Protein AF-A0AAD5U0B8-F1 (afdb_monomer)

Foldseek 3Di:
DVVLVFDKDFFFFWEKEAEAQRPDIATLPDPCRRVLPVCLVVPPLSVLLVVLLLVCLVVLVVVQVVVVCCVPVVVVPDPPCVQVQDAPQNVCVVVVRDPCNLPVPPQLVVCLQQVDFSVQRRQARSNQVSVVCVLCVVSDSPPHDGDIATAVHPVRSVVSVVVVDDQEAEAEQWDFQAWDWDADVNATWIWTDTPVDTDIDRAEEALDQLVSVCRHCVVVPNQDPLSCQLSVLKDKDKKKKWKFDFCSLAHPRPSNGGQKYWYFHDDDPDDPDSGNTKIKGFCCRRHVSPDCVVPNTIIMIIPGPDDGDPVGTPDMDMDITIRHHPSLVVSLLCQLVCACPSRYHYAYLSNGPNDPLRRVLSVVLNCVLLVDDDPDDRPNASRHDDPDDRHHNDPSSPDPPPPPPPDDDDDPPDDRHYHYDNPPPPPDPPDDDDDDDPDPDDDDDDDDDDDDDDDDDDDDDDDDDDDD

Nearest PDB structures (foldseek):
  6f7v-assembly1_A  TM=8.727E-01  e=1.113E-18  Streptomyces rochei subsp. volubilis
  6f7l-assembly1_A  TM=8.689E-01  e=1.323E-18  Streptomyces rochei
  6f7l-assembly1_B  TM=8.698E-01  e=3.945E-18  Streptomyces rochei
  6fjh-assembly1_B  TM=8.448E-01  e=2.095E-18  Streptomyces rochei subsp. volubilis
  6fjh-assembly1_A  TM=8.479E-01  e=3.134E-18  Streptomyces rochei subsp. volubilis

InterPro domains:
  IPR002937 Amine oxidase [PF01593] (104-249)
  IPR036188 FAD/NAD(P)-binding domain superfamily [G3DSA:3.50.50.60] (144-352)
  IPR036188 FAD/NAD(P)-binding domain superfamily [SSF51905] (82-367)
  IPR050464 Zeta Carotene Desaturase and Related Oxidoreductases [PTHR42923] (15-374)

pLDDT: mean 79.18, std 23.35, range [21.02, 98.5]

Sequence (468 aa):
MTNLNVELIESNMSFSVSKNFGEFEWAGTNLRTVFSQTSNLFNLKFFMMLKDIMKFHSQAIEVSNYNDKLKFENNGNDSDERFVKMSVKEFLHANNYSEAFYEDYLLPMTASIWSTPAGALKDFPLLTLVKFMRNHQLLQIGNRPKWKTVNNGSQSYIDAILKTIRNVKINLSTSVYSIKRRKVIGEPVVLLKTKKEVLEFDHVIFAVHTDQALKILKEENDCSELEFEILNSIQYIKNKCTLHRDPRLMPKRKNCWASWNYLTERVSSGKKSDTSLCLTYWMNKLQKFIDKETYGDVFVTLNPLTQPKSELILGEWEYSHPLYNEKTVEAQEKLNSIQNNNFASFTGAWTNYGFHEDGLTSGLLAAVSLGAECPFEIALNGGYPTNRKVYPVPDWSRISFDTKIKEQGNAVSSFRINIHFNFKSYHGSTKNIQNREFHLQKSIVELEKPKAHLISMKKSRKPLQRDK

Radius of gyration: 26.86 Å; Cα contacts (8 Å, |Δi|>4): 702; chains: 1; bounding box: 62×91×66 Å

Solvent-accessible surface area (backbone atoms only — not comparable to full-atom values): 27669 Å² total; per-residue (Å²): 87,76,93,58,74,44,60,73,40,77,28,44,83,38,42,19,40,20,35,49,84,45,80,45,48,34,12,80,75,46,74,72,22,46,44,49,36,68,72,51,81,76,32,66,60,55,53,50,21,54,52,44,51,56,50,46,31,54,50,36,51,50,54,45,52,52,53,47,44,44,63,69,74,48,78,56,75,63,83,82,52,75,53,70,80,29,26,38,45,58,54,38,59,79,66,71,59,55,68,47,25,43,70,70,43,51,43,50,53,52,26,63,74,55,71,38,51,55,74,55,53,44,69,19,40,32,52,63,51,34,44,50,33,56,57,69,57,68,53,60,92,65,90,65,78,86,44,67,39,51,54,86,39,73,61,50,55,52,57,40,51,62,72,69,64,74,66,62,50,77,38,71,70,42,52,71,57,32,39,45,66,48,70,59,96,84,40,59,39,27,41,42,32,40,94,86,51,77,46,80,38,61,58,45,74,44,77,54,58,45,62,57,50,50,51,20,22,50,70,60,72,56,58,50,73,68,54,46,59,38,34,67,40,46,45,71,46,83,41,43,37,36,35,28,52,52,68,85,70,47,51,74,51,71,73,30,62,31,22,35,32,34,42,43,69,76,73,67,90,85,57,90,62,72,52,67,54,16,37,21,31,30,40,42,57,32,39,61,83,46,48,46,89,84,66,45,69,40,36,39,28,32,38,59,93,60,84,68,55,74,92,36,52,76,46,65,51,79,46,74,37,68,51,76,38,59,58,29,54,54,25,46,72,51,46,72,81,51,52,64,46,84,45,27,32,78,25,29,23,74,65,54,94,56,42,72,66,34,24,50,52,35,44,50,46,53,44,38,24,51,65,48,84,67,101,58,87,79,71,78,39,80,81,46,97,57,94,70,66,85,54,78,58,46,75,91,49,60,72,64,91,80,74,72,83,82,67,72,91,89,66,85,83,69,79,69,52,73,48,68,38,66,62,77,79,74,80,57,86,77,78,85,74,81,89,73,84,80,79,81,75,84,77,84,75,86,77,78,80,84,81,87,77,92,81,88,85,80,91,81,83,86,85,90,84,88,89,135

Secondary structure (DSSP, 8-state):
-GGGT--EEEE---EEEEEGGGTEEEETTSHHHHTSSGGGGG-HHHHHHHHHHHHHHHHHHHHHHHHHHHHHTSTT-----TTTT-BHHHHHHHTT--HHHIIIIIHHHHHHHHT--GGGGTTSBHHHHHHHHHHTT-S-SSS---EEEETT-THHHHHHHHHH--SEEEETT--EEEEEEEEETTEEEEEEEESS-EEEES-EEE-S-HHHHHHHHHTTT---HHHHHHHHT-EEEEEEEEEE--GGGS-SSGGG--SEEEEE-PPPTTS------EEEEEHHHH-TTS-HHHH-S-EEEES-SSPPPGGGEEEEEEEEEEEPSHHHHHHHHHGGGGTTGGGEEE-SGGGTTSSHHHHHHHHHHHHHTTTPPPSS---TTTTS-----PPPPPGGG---TTSSSSS-SS------EEEE-----------S---------------PPPPP----------------

Mean predicted aligned error: 11.22 Å

Organism: NCBI:txid447962

Structure (mmCIF, N/CA/C/O backbone):
data_AF-A0AAD5U0B8-F1
#
_entry.id   AF-A0AAD5U0B8-F1
#
loop_
_atom_site.group_PDB
_atom_site.id
_atom_site.type_symbol
_atom_site.label_atom_id
_atom_site.label_alt_id
_atom_site.label_comp_id
_atom_site.label_asym_id
_atom_site.label_entity_id
_atom_site.label_seq_id
_atom_site.pdbx_PDB_ins_code
_atom_site.Cartn_x
_atom_site.Cartn_y
_atom_site.Cartn_z
_atom_site.occupancy
_atom_site.B_iso_or_equiv
_atom_site.auth_seq_id
_atom_site.auth_comp_id
_atom_site.auth_asym_id
_atom_site.auth_atom_id
_atom_site.pdbx_PDB_model_num
ATOM 1 N N . MET A 1 1 ? -3.956 -18.430 3.593 1.00 85.38 1 MET A N 1
ATOM 2 C CA . MET A 1 1 ? -4.439 -19.055 2.337 1.00 85.38 1 MET A CA 1
ATOM 3 C C . MET A 1 1 ? -4.602 -20.561 2.463 1.00 85.38 1 MET A C 1
ATOM 5 O O . MET A 1 1 ? -5.724 -21.016 2.306 1.00 85.38 1 MET A O 1
ATOM 9 N N . THR A 1 2 ? -3.566 -21.320 2.839 1.00 86.12 2 THR A N 1
ATOM 10 C CA . THR A 1 2 ? -3.659 -22.783 3.050 1.00 86.12 2 THR A CA 1
ATOM 11 C C . THR A 1 2 ? -4.794 -23.184 3.999 1.00 86.12 2 THR A C 1
ATOM 13 O O . THR A 1 2 ? -5.622 -24.007 3.634 1.00 86.12 2 THR A O 1
ATOM 16 N N . ASN A 1 3 ? -4.917 -22.519 5.156 1.00 86.50 3 ASN A N 1
ATOM 17 C CA . ASN A 1 3 ? -6.001 -22.769 6.122 1.00 86.50 3 ASN A CA 1
ATOM 18 C C . ASN A 1 3 ? -7.415 -22.495 5.577 1.00 86.50 3 ASN A C 1
ATOM 20 O O . ASN A 1 3 ? -8.387 -23.013 6.111 1.00 86.50 3 ASN A O 1
ATOM 24 N N . LEU A 1 4 ? -7.538 -21.674 4.531 1.00 89.81 4 LEU A N 1
ATOM 25 C CA . LEU A 1 4 ? -8.812 -21.343 3.885 1.00 89.81 4 LEU A CA 1
ATOM 26 C C . LEU A 1 4 ? -9.045 -22.161 2.607 1.00 89.81 4 LEU A C 1
ATOM 28 O O . LEU A 1 4 ? -10.053 -21.957 1.938 1.00 89.81 4 LEU A O 1
ATOM 32 N N . ASN A 1 5 ? -8.109 -23.048 2.251 1.00 91.94 5 ASN A N 1
ATOM 33 C CA . ASN A 1 5 ? -8.093 -23.778 0.987 1.00 91.94 5 ASN A CA 1
ATOM 34 C C . ASN A 1 5 ? -8.238 -22.860 -0.246 1.00 91.94 5 ASN A C 1
ATOM 36 O O . ASN A 1 5 ? -8.977 -23.153 -1.183 1.00 91.94 5 ASN A O 1
ATOM 40 N N . VAL A 1 6 ? -7.554 -21.711 -0.218 1.00 94.56 6 VAL A N 1
ATOM 41 C CA . VAL A 1 6 ? -7.547 -20.734 -1.316 1.00 94.56 6 VAL A CA 1
ATOM 42 C C . VAL A 1 6 ? -6.266 -20.894 -2.124 1.00 94.56 6 VAL A C 1
ATOM 44 O O . VAL A 1 6 ? -5.163 -20.779 -1.581 1.00 94.56 6 VAL A O 1
ATOM 47 N N . GLU A 1 7 ? -6.418 -21.137 -3.423 1.00 94.75 7 GLU A N 1
ATOM 48 C CA . GLU A 1 7 ? -5.307 -21.368 -4.341 1.00 94.75 7 GLU A CA 1
ATOM 49 C C . GLU A 1 7 ? -4.502 -20.089 -4.616 1.00 94.75 7 GLU A C 1
ATOM 51 O O . GLU A 1 7 ? -5.045 -19.005 -4.855 1.00 94.75 7 GLU A O 1
ATOM 56 N N . LEU A 1 8 ? -3.177 -20.240 -4.621 1.00 94.88 8 LEU A N 1
ATOM 57 C CA . LEU A 1 8 ? -2.227 -19.215 -5.032 1.00 94.88 8 LEU A CA 1
ATOM 58 C C . LEU A 1 8 ? -1.534 -19.643 -6.323 1.00 94.88 8 LEU A C 1
ATOM 60 O O . LEU A 1 8 ? -1.030 -20.761 -6.406 1.00 94.88 8 LEU A O 1
ATOM 64 N N . ILE A 1 9 ? -1.423 -18.723 -7.276 1.00 94.38 9 ILE A N 1
ATOM 65 C CA . ILE A 1 9 ? -0.717 -18.934 -8.543 1.00 94.38 9 ILE A CA 1
ATOM 66 C C . ILE A 1 9 ? 0.459 -17.969 -8.681 1.00 94.38 9 ILE A C 1
ATOM 68 O O . ILE A 1 9 ? 0.486 -16.897 -8.075 1.00 94.38 9 ILE A O 1
ATOM 72 N N . GLU A 1 10 ? 1.438 -18.341 -9.500 1.00 94.44 10 GLU A N 1
ATOM 73 C CA . GLU A 1 10 ? 2.616 -17.515 -9.777 1.00 94.44 10 GLU A CA 1
ATOM 74 C C . GLU A 1 10 ? 2.240 -16.210 -10.497 1.00 94.44 10 GLU A C 1
ATOM 76 O O . GLU A 1 10 ? 1.495 -16.206 -11.482 1.00 94.44 10 GLU A O 1
ATOM 81 N N . SER A 1 11 ? 2.822 -15.105 -10.041 1.00 93.94 11 SER A N 1
ATOM 82 C CA . SER A 1 11 ? 2.611 -13.746 -10.533 1.00 93.94 11 SER A CA 1
ATOM 83 C C . SER A 1 11 ? 3.927 -13.133 -11.013 1.00 93.94 11 SER A C 1
ATOM 85 O O . SER A 1 11 ? 5.013 -13.471 -10.541 1.00 93.94 11 SER A O 1
ATOM 87 N N . ASN A 1 12 ? 3.847 -12.222 -11.982 1.00 92.00 12 ASN A N 1
ATOM 88 C CA . ASN A 1 12 ? 4.999 -11.476 -12.466 1.00 92.00 12 ASN A CA 1
ATOM 89 C C . ASN A 1 12 ? 4.975 -10.048 -11.909 1.00 92.00 12 ASN A C 1
ATOM 91 O O . ASN A 1 12 ? 4.009 -9.326 -12.132 1.00 92.00 12 ASN A O 1
ATOM 95 N N . MET A 1 13 ? 6.071 -9.616 -11.285 1.00 89.69 13 MET A N 1
ATOM 96 C CA . MET A 1 13 ? 6.251 -8.259 -10.745 1.00 89.69 13 MET A CA 1
ATOM 97 C C . MET A 1 13 ? 7.359 -7.497 -11.484 1.00 89.69 13 MET A C 1
ATOM 99 O O . MET A 1 13 ? 8.185 -6.819 -10.880 1.00 89.69 13 MET A O 1
ATOM 103 N N . SER A 1 14 ? 7.443 -7.661 -12.809 1.00 93.00 14 SER A N 1
ATOM 104 C CA . SER A 1 14 ? 8.372 -6.857 -13.610 1.00 93.00 14 SER A CA 1
ATOM 105 C C . SER A 1 14 ? 8.008 -5.377 -13.533 1.00 93.00 14 SER A C 1
ATOM 107 O O . SER A 1 14 ? 6.827 -5.026 -13.502 1.00 93.00 14 SER A O 1
ATOM 109 N N . PHE A 1 15 ? 9.036 -4.531 -13.570 1.00 94.25 15 PHE A N 1
ATOM 110 C CA . PHE A 1 15 ? 8.927 -3.080 -13.480 1.00 94.25 15 PHE A CA 1
ATOM 111 C C . PHE A 1 15 ? 9.604 -2.397 -14.674 1.00 94.25 15 PHE A C 1
ATOM 113 O O . PHE A 1 15 ? 10.665 -2.850 -15.131 1.00 94.25 15 PHE A O 1
ATOM 120 N N . SER A 1 16 ? 9.002 -1.312 -15.154 1.00 96.50 16 SER A N 1
ATOM 121 C CA . SER A 1 16 ? 9.551 -0.440 -16.189 1.00 96.50 16 SER A CA 1
ATOM 122 C C . SER A 1 16 ? 9.304 1.033 -15.889 1.00 96.50 16 SER A C 1
ATOM 124 O O . SER A 1 16 ? 8.369 1.409 -15.179 1.00 96.50 16 SER A O 1
ATOM 126 N N . VAL A 1 17 ? 10.152 1.864 -16.484 1.00 95.69 17 VAL A N 1
ATOM 127 C CA . VAL A 1 17 ? 10.042 3.320 -16.477 1.00 95.69 17 VAL A CA 1
ATOM 128 C C . VAL A 1 17 ? 9.937 3.788 -17.921 1.00 95.69 17 VAL A C 1
ATOM 130 O O . VAL A 1 17 ? 10.721 3.357 -18.767 1.00 95.69 17 VAL A O 1
ATOM 133 N N . SER A 1 18 ? 8.981 4.672 -18.200 1.00 95.25 18 SER A N 1
ATOM 134 C CA . SER A 1 18 ? 8.832 5.359 -19.481 1.00 95.25 18 SER A CA 1
ATOM 135 C C . SER A 1 18 ? 8.586 6.846 -19.256 1.00 95.25 18 SER A C 1
ATOM 137 O O . SER A 1 18 ? 7.484 7.272 -18.908 1.00 95.25 18 SER A O 1
ATOM 139 N N . LYS A 1 19 ? 9.619 7.653 -19.487 1.00 92.12 19 LYS A N 1
ATOM 140 C CA . LYS A 1 19 ? 9.574 9.100 -19.293 1.00 92.12 19 LYS A CA 1
ATOM 141 C C . LYS A 1 19 ? 9.230 9.824 -20.580 1.00 92.12 19 LYS A C 1
ATOM 143 O O . LYS A 1 19 ? 9.705 9.468 -21.661 1.00 92.12 19 LYS A O 1
ATOM 148 N N . ASN A 1 20 ? 8.446 10.883 -20.423 1.00 90.19 20 ASN A N 1
ATOM 149 C CA . ASN A 1 20 ? 8.129 11.874 -21.444 1.00 90.19 20 ASN A CA 1
ATOM 150 C C . ASN A 1 20 ? 7.647 11.228 -22.747 1.00 90.19 20 ASN A C 1
ATOM 152 O O . ASN A 1 20 ? 8.226 11.445 -23.806 1.00 90.19 20 ASN A O 1
ATOM 156 N N . PHE A 1 21 ? 6.625 10.374 -22.662 1.00 87.38 21 PHE A N 1
ATOM 157 C CA . PHE A 1 21 ? 6.072 9.669 -23.829 1.00 87.38 21 PHE A CA 1
ATOM 158 C C . PHE A 1 21 ? 7.107 8.824 -24.612 1.00 87.38 21 PHE A C 1
ATOM 160 O O . PHE A 1 21 ? 7.025 8.671 -25.835 1.00 87.38 21 PHE A O 1
ATOM 167 N N . GLY A 1 22 ? 8.079 8.245 -23.898 1.00 91.19 22 GLY A N 1
ATOM 168 C CA . GLY A 1 22 ? 9.036 7.272 -24.430 1.00 91.19 22 GLY A CA 1
ATOM 169 C C . GLY A 1 22 ? 10.382 7.853 -24.882 1.00 91.19 22 GLY A C 1
ATOM 170 O O . GLY A 1 22 ? 11.153 7.146 -25.542 1.00 91.19 22 GLY A O 1
ATOM 171 N N . GLU A 1 23 ? 10.686 9.111 -24.539 1.00 93.50 23 GLU A N 1
ATOM 172 C CA . GLU A 1 23 ? 12.022 9.706 -24.732 1.00 93.50 23 GLU A CA 1
ATOM 173 C C . GLU A 1 23 ? 13.110 8.894 -24.019 1.00 93.50 23 GLU A C 1
ATOM 175 O O . GLU A 1 23 ? 14.199 8.688 -24.562 1.00 93.50 23 GLU A O 1
ATOM 180 N N . PHE A 1 24 ? 12.788 8.398 -22.824 1.00 94.44 24 PHE A N 1
ATOM 181 C CA . PHE A 1 24 ? 13.641 7.519 -22.038 1.00 94.44 24 PHE A CA 1
ATOM 182 C C . PHE A 1 24 ? 12.828 6.345 -21.495 1.00 94.44 24 PHE A C 1
ATOM 184 O O . PHE A 1 24 ? 11.830 6.546 -20.804 1.00 94.44 24 PHE A O 1
ATOM 191 N N . GLU A 1 25 ? 13.260 5.123 -21.796 1.00 96.00 25 GLU A N 1
ATOM 192 C CA . GLU A 1 25 ? 12.631 3.896 -21.323 1.00 96.00 25 GLU A CA 1
ATOM 193 C C . GLU A 1 25 ? 13.665 2.851 -20.903 1.00 96.00 25 GLU A C 1
ATOM 195 O O . GLU A 1 25 ? 14.684 2.662 -21.573 1.00 96.00 25 GLU A O 1
ATOM 200 N N . TRP A 1 26 ? 13.373 2.129 -19.822 1.00 96.25 26 TRP A N 1
ATOM 201 C CA . TRP A 1 26 ? 14.109 0.928 -19.428 1.00 96.25 26 TRP A CA 1
ATOM 202 C C . TRP A 1 26 ? 13.234 0.010 -18.567 1.00 96.25 26 TRP A C 1
ATOM 204 O O . TRP A 1 26 ? 12.274 0.454 -17.934 1.00 96.25 26 TRP A O 1
ATOM 214 N N . ALA A 1 27 ? 13.564 -1.283 -18.532 1.00 93.88 27 ALA A N 1
ATOM 215 C CA . ALA A 1 27 ? 12.871 -2.255 -17.691 1.00 93.88 27 ALA A CA 1
ATOM 216 C C . ALA A 1 27 ? 13.838 -3.239 -17.017 1.00 93.88 27 ALA A C 1
ATOM 218 O O . ALA A 1 27 ? 14.727 -3.812 -17.647 1.00 93.88 27 ALA A O 1
ATOM 219 N N . GLY A 1 28 ? 13.624 -3.503 -15.729 1.00 87.75 28 GLY A N 1
ATOM 220 C CA . GLY A 1 28 ? 14.563 -4.238 -14.868 1.00 87.75 28 GLY A CA 1
ATOM 221 C C . GLY A 1 28 ? 14.422 -5.764 -14.862 1.00 87.75 28 GLY A C 1
ATOM 222 O O . GLY A 1 28 ? 14.779 -6.395 -13.864 1.00 87.75 28 GLY A O 1
ATOM 223 N N . THR A 1 29 ? 13.849 -6.367 -15.912 1.00 82.31 29 THR A N 1
ATOM 224 C CA . THR A 1 29 ? 13.577 -7.821 -15.950 1.00 82.31 29 THR A CA 1
ATOM 225 C C . THR A 1 29 ? 14.822 -8.638 -16.300 1.00 82.31 29 THR A C 1
ATOM 227 O O . THR A 1 29 ? 15.076 -9.666 -15.682 1.00 82.31 29 THR A O 1
ATOM 230 N N . ASN A 1 30 ? 15.589 -8.209 -17.300 1.00 83.81 30 ASN A N 1
ATOM 231 C CA . ASN A 1 30 ? 16.845 -8.821 -17.736 1.00 83.81 30 ASN A CA 1
ATOM 232 C C . ASN A 1 30 ? 17.674 -7.801 -18.539 1.00 83.81 30 ASN A C 1
ATOM 234 O O . ASN A 1 30 ? 17.189 -6.715 -18.851 1.00 83.81 30 ASN A O 1
ATOM 238 N N . LEU A 1 31 ? 18.908 -8.147 -18.919 1.00 82.62 31 LEU A N 1
ATOM 239 C CA . LEU A 1 31 ? 19.790 -7.238 -19.668 1.00 82.62 31 LEU A CA 1
ATOM 240 C C . LEU A 1 31 ? 19.167 -6.739 -20.983 1.00 82.62 31 LEU A C 1
ATOM 242 O O . LEU A 1 31 ? 19.294 -5.564 -21.316 1.00 82.62 31 LEU A O 1
ATOM 246 N N . ARG A 1 32 ? 18.423 -7.594 -21.699 1.00 82.94 32 ARG A N 1
ATOM 247 C CA . ARG A 1 32 ? 17.737 -7.207 -22.942 1.00 82.94 32 ARG A CA 1
ATOM 248 C C . ARG A 1 32 ? 16.650 -6.157 -22.697 1.00 82.94 32 ARG A C 1
ATOM 250 O O . ARG A 1 32 ? 16.451 -5.295 -23.544 1.00 82.94 32 ARG A O 1
ATOM 257 N N . THR A 1 33 ? 15.946 -6.216 -21.565 1.00 86.56 33 THR A N 1
ATOM 258 C CA . THR A 1 33 ? 14.921 -5.220 -21.211 1.00 86.56 33 THR A CA 1
ATOM 259 C C . THR A 1 33 ? 15.510 -3.965 -20.569 1.00 86.56 33 THR A C 1
ATOM 261 O O . THR A 1 33 ? 14.913 -2.899 -20.686 1.00 86.56 33 THR A O 1
ATOM 264 N N . VAL A 1 34 ? 16.681 -4.059 -19.928 1.00 89.31 34 VAL A N 1
ATOM 265 C CA . VAL A 1 34 ? 17.416 -2.888 -19.415 1.00 89.31 34 VAL A CA 1
ATOM 266 C C . VAL A 1 34 ? 17.817 -1.986 -20.583 1.00 89.31 34 VAL A C 1
ATOM 268 O O . VAL A 1 34 ? 17.604 -0.781 -20.530 1.00 89.31 34 VAL A O 1
ATOM 271 N N . PHE A 1 35 ? 18.287 -2.578 -21.682 1.00 92.31 35 PHE A N 1
ATOM 272 C CA . PHE A 1 35 ? 18.581 -1.875 -22.934 1.00 92.31 35 PHE A CA 1
ATOM 273 C C . PHE A 1 35 ? 17.425 -1.966 -23.945 1.00 92.31 35 PHE A C 1
ATOM 275 O O . PHE A 1 35 ? 17.654 -2.054 -25.153 1.00 92.31 35 PHE A O 1
ATOM 282 N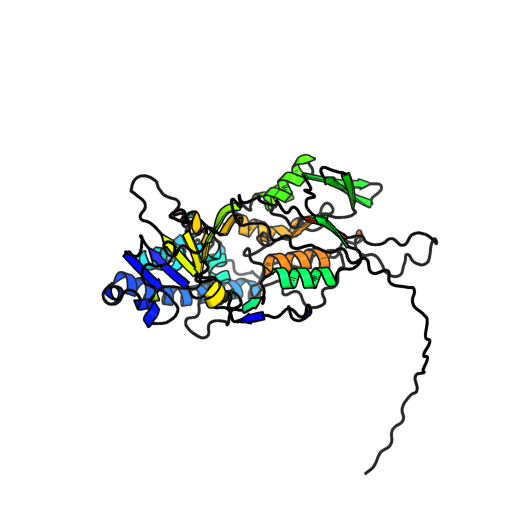 N . SER A 1 36 ? 16.171 -1.933 -23.467 1.00 88.94 36 SER A N 1
ATOM 283 C CA . SER A 1 36 ? 14.978 -1.916 -24.333 1.00 88.94 36 SER A CA 1
ATOM 284 C C . SER A 1 36 ? 15.007 -0.749 -25.328 1.00 88.94 36 SER A C 1
ATOM 286 O O . SER A 1 36 ? 14.548 -0.889 -26.466 1.00 88.94 36 SER A O 1
ATOM 288 N N . GLN A 1 37 ? 15.604 0.368 -24.911 1.00 93.81 37 GLN A N 1
ATOM 289 C CA . GLN A 1 37 ? 16.012 1.491 -25.738 1.00 93.81 37 GLN A CA 1
ATOM 290 C C . GLN A 1 37 ? 17.516 1.396 -26.046 1.00 93.81 37 GLN A C 1
ATOM 292 O O . GLN A 1 37 ? 18.361 1.655 -25.192 1.00 93.81 37 GLN A O 1
ATOM 297 N N . THR A 1 38 ? 17.860 1.066 -27.292 1.00 90.94 38 THR A N 1
ATOM 298 C CA . THR A 1 38 ? 19.250 0.821 -27.725 1.00 90.94 38 THR A CA 1
ATOM 299 C C . THR A 1 38 ? 20.170 2.030 -27.564 1.00 90.94 38 THR A C 1
ATOM 301 O O . THR A 1 38 ? 21.351 1.854 -27.285 1.00 90.94 38 THR A O 1
ATOM 304 N N . SER A 1 39 ? 19.649 3.259 -27.657 1.00 93.19 39 SER A N 1
ATOM 305 C CA . SER A 1 39 ? 20.437 4.478 -27.419 1.00 93.19 39 SER A CA 1
ATOM 306 C C . SER A 1 39 ? 21.010 4.554 -25.998 1.00 93.19 39 SER A C 1
ATOM 308 O O . SER A 1 39 ? 21.999 5.249 -25.780 1.00 93.19 39 SER A O 1
ATOM 310 N N . ASN A 1 40 ? 20.442 3.818 -25.033 1.00 93.69 40 ASN A N 1
ATOM 311 C CA . ASN A 1 40 ? 20.968 3.761 -23.669 1.00 93.69 40 ASN A CA 1
ATOM 312 C C . ASN A 1 40 ? 22.328 3.045 -23.581 1.00 93.69 40 ASN A C 1
ATOM 314 O O . ASN A 1 40 ? 23.044 3.259 -22.609 1.00 93.69 40 ASN A O 1
ATOM 318 N N . LEU A 1 41 ? 22.732 2.277 -24.606 1.00 92.31 41 LEU A N 1
ATOM 319 C CA . LEU A 1 41 ? 24.079 1.689 -24.704 1.00 92.31 41 LEU A CA 1
ATOM 320 C C . LEU A 1 41 ? 25.193 2.741 -24.794 1.00 92.31 41 LEU A C 1
ATOM 322 O O . LEU A 1 41 ? 26.340 2.434 -24.488 1.00 92.31 41 LEU A O 1
ATOM 326 N N . PHE A 1 42 ? 24.862 3.973 -25.184 1.00 94.81 42 PHE A N 1
ATOM 327 C CA . PHE A 1 42 ? 25.812 5.082 -25.312 1.00 94.81 42 PHE A CA 1
ATOM 328 C C . PHE A 1 42 ? 25.506 6.231 -24.338 1.00 94.81 42 PHE A C 1
ATOM 330 O O . PHE A 1 42 ? 26.096 7.305 -24.427 1.00 94.81 42 PHE A O 1
ATOM 337 N N . ASN A 1 43 ? 24.574 6.030 -23.402 1.00 94.50 43 ASN A N 1
ATOM 338 C CA . ASN A 1 43 ? 24.139 7.063 -22.470 1.00 94.50 43 ASN A CA 1
ATOM 339 C C . ASN A 1 43 ? 24.909 6.958 -21.146 1.00 94.50 43 ASN A C 1
ATOM 341 O O . ASN A 1 43 ? 24.578 6.140 -20.289 1.00 94.50 43 ASN A O 1
ATOM 345 N N . LEU A 1 44 ? 25.902 7.829 -20.945 1.00 95.06 44 LEU A N 1
ATOM 346 C CA . LEU A 1 44 ? 26.714 7.842 -19.722 1.00 95.06 44 LEU A CA 1
ATOM 347 C C . LEU A 1 44 ? 25.868 7.996 -18.446 1.00 95.06 44 LEU A C 1
ATOM 349 O O . LEU A 1 44 ? 26.126 7.306 -17.460 1.00 95.06 44 LEU A O 1
ATOM 353 N N . LYS A 1 45 ? 24.820 8.835 -18.470 1.00 95.12 45 LYS A N 1
ATOM 354 C CA . LYS A 1 45 ? 23.919 9.020 -17.317 1.00 95.12 45 LYS A CA 1
ATOM 355 C C . LYS A 1 45 ? 23.198 7.721 -16.951 1.00 95.12 45 LYS A C 1
ATOM 357 O O . LYS A 1 45 ? 23.019 7.435 -15.772 1.00 95.12 45 LYS A O 1
ATOM 362 N N . PHE A 1 46 ? 22.844 6.907 -17.947 1.00 95.75 46 PHE A N 1
ATOM 363 C CA . PHE A 1 46 ? 22.208 5.609 -17.727 1.00 95.75 46 PHE A CA 1
ATOM 364 C C . PHE A 1 46 ? 23.156 4.6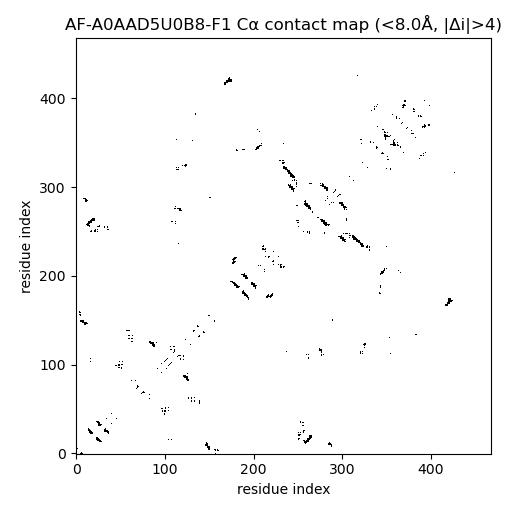12 -17.049 1.00 95.75 46 PHE A C 1
ATOM 366 O O . PHE A 1 46 ? 22.764 3.934 -16.105 1.00 95.75 46 PHE A O 1
ATOM 373 N N . PHE A 1 47 ? 24.427 4.559 -17.454 1.00 96.19 47 PHE A N 1
ATOM 374 C CA . PHE A 1 47 ? 25.412 3.718 -16.763 1.00 96.19 47 PHE A CA 1
ATOM 375 C C . PHE A 1 47 ? 25.710 4.204 -15.341 1.00 96.19 47 PHE A C 1
ATOM 377 O O . PHE A 1 47 ? 25.866 3.374 -14.445 1.00 96.19 47 PHE A O 1
ATOM 384 N N . MET A 1 48 ? 25.745 5.522 -15.111 1.00 96.31 48 MET A N 1
ATOM 385 C CA . MET A 1 48 ? 25.851 6.083 -13.757 1.00 96.31 48 MET A CA 1
ATOM 386 C C . MET A 1 48 ? 24.667 5.658 -12.888 1.00 96.31 48 MET A C 1
ATOM 388 O O . MET A 1 48 ? 24.884 5.169 -11.784 1.00 96.31 48 MET A O 1
ATOM 392 N N . MET A 1 49 ? 23.441 5.739 -13.417 1.00 96.62 49 MET A N 1
ATOM 393 C CA . MET A 1 49 ? 22.239 5.235 -12.749 1.00 96.62 49 MET A CA 1
ATOM 394 C C . MET A 1 49 ? 22.391 3.752 -12.378 1.00 96.62 49 MET A C 1
ATOM 396 O O . MET A 1 49 ? 22.185 3.394 -11.225 1.00 96.62 49 MET A O 1
ATOM 400 N N . LEU A 1 50 ? 22.798 2.886 -13.315 1.00 95.38 50 LEU A N 1
ATOM 401 C CA . LEU A 1 50 ? 22.982 1.451 -13.046 1.00 95.38 50 LEU A CA 1
ATOM 402 C C . LEU A 1 50 ? 24.051 1.181 -11.976 1.00 95.38 50 LEU A C 1
ATOM 404 O O . LEU A 1 50 ? 23.839 0.347 -11.096 1.00 95.38 50 LEU A O 1
ATOM 408 N N . LYS A 1 51 ? 25.182 1.893 -12.022 1.00 96.31 51 LYS A N 1
ATOM 409 C CA . LYS A 1 51 ? 26.235 1.804 -10.999 1.00 96.31 51 LYS A CA 1
ATOM 410 C C . LYS A 1 51 ? 25.702 2.215 -9.626 1.00 96.31 51 LYS A C 1
ATOM 412 O O . LYS A 1 51 ? 25.959 1.532 -8.634 1.00 96.31 51 LYS A O 1
ATOM 417 N N . ASP A 1 52 ? 24.952 3.305 -9.577 1.00 97.56 52 ASP A N 1
ATOM 418 C CA . ASP A 1 52 ? 24.372 3.829 -8.347 1.00 97.56 52 ASP A CA 1
ATOM 419 C C . ASP A 1 52 ? 23.282 2.913 -7.779 1.00 97.56 52 ASP A C 1
ATOM 421 O O . ASP A 1 52 ? 23.203 2.774 -6.564 1.00 97.56 52 ASP A O 1
ATOM 425 N N . ILE A 1 53 ? 22.510 2.203 -8.612 1.00 95.25 53 ILE A N 1
ATOM 426 C CA . ILE A 1 53 ? 21.578 1.158 -8.144 1.00 95.25 53 ILE A CA 1
ATOM 427 C C . ILE A 1 53 ? 22.328 0.097 -7.337 1.00 95.25 53 ILE A C 1
ATOM 429 O O . ILE A 1 53 ? 21.938 -0.219 -6.214 1.00 95.25 53 ILE A O 1
ATOM 433 N N . MET A 1 54 ? 23.428 -0.418 -7.888 1.00 94.69 54 MET A N 1
ATOM 434 C CA . MET A 1 54 ? 24.240 -1.450 -7.238 1.00 94.69 54 MET A CA 1
ATOM 435 C C . MET A 1 54 ? 24.854 -0.939 -5.930 1.00 94.69 54 MET A C 1
ATOM 437 O O . MET A 1 54 ? 24.831 -1.630 -4.911 1.00 94.69 54 MET A O 1
ATOM 441 N N . LYS A 1 55 ? 25.362 0.298 -5.949 1.00 96.62 55 LYS A N 1
ATOM 442 C CA . LYS A 1 55 ? 25.899 0.978 -4.766 1.00 96.62 55 LYS A CA 1
ATOM 443 C C . LYS A 1 55 ? 24.830 1.146 -3.681 1.00 96.62 55 LYS A C 1
ATOM 445 O O . LYS A 1 55 ? 25.085 0.804 -2.528 1.00 96.62 55 LYS A O 1
ATOM 450 N N . PHE A 1 56 ? 23.636 1.607 -4.052 1.00 96.38 56 PHE A N 1
ATOM 451 C CA . PHE A 1 56 ? 22.522 1.802 -3.127 1.00 96.38 56 PHE A CA 1
ATOM 452 C C . PHE A 1 56 ? 22.058 0.496 -2.509 1.00 96.38 56 PHE A C 1
ATOM 454 O O . PHE A 1 56 ? 21.850 0.443 -1.302 1.00 96.38 56 PHE A O 1
ATOM 461 N N . HIS A 1 57 ? 21.939 -0.570 -3.301 1.00 94.12 57 HIS A N 1
ATOM 462 C CA . HIS A 1 57 ? 21.577 -1.893 -2.791 1.00 94.12 57 HIS A CA 1
ATOM 463 C C . HIS A 1 57 ? 22.528 -2.360 -1.685 1.00 94.12 57 HIS A C 1
ATOM 465 O O . HIS A 1 57 ? 22.057 -2.772 -0.626 1.00 94.12 57 HIS A O 1
ATOM 471 N N . SER A 1 58 ? 23.844 -2.222 -1.887 1.00 93.94 58 SER A N 1
ATOM 472 C CA . SER A 1 58 ? 24.849 -2.564 -0.869 1.00 93.94 58 SER A CA 1
ATOM 473 C C . SER A 1 58 ? 24.716 -1.693 0.382 1.00 93.94 58 SER A C 1
ATOM 475 O O . SER A 1 58 ? 24.558 -2.209 1.488 1.00 93.94 58 SER A O 1
ATOM 477 N N . GLN A 1 59 ? 24.709 -0.368 0.214 1.00 95.19 59 GLN A N 1
ATOM 478 C CA . GLN A 1 59 ? 24.672 0.555 1.349 1.00 95.19 59 GLN A CA 1
ATOM 479 C C . GLN A 1 59 ? 23.354 0.471 2.136 1.00 95.19 59 GLN A C 1
ATOM 481 O O . GLN A 1 59 ? 23.357 0.588 3.357 1.00 95.19 59 GLN A O 1
ATOM 486 N N . ALA A 1 60 ? 22.222 0.226 1.473 1.00 93.06 60 ALA A N 1
ATOM 487 C CA . ALA A 1 60 ? 20.928 0.048 2.132 1.00 93.06 60 ALA A CA 1
ATOM 488 C C . ALA A 1 60 ? 20.918 -1.183 3.056 1.00 93.06 60 ALA A C 1
ATOM 490 O O . ALA A 1 60 ? 20.353 -1.130 4.152 1.00 93.06 60 ALA A O 1
ATOM 491 N N . ILE A 1 61 ? 21.574 -2.275 2.645 1.00 90.75 61 ILE A N 1
ATOM 492 C CA . ILE A 1 61 ? 21.752 -3.469 3.483 1.00 90.75 61 ILE A CA 1
ATOM 493 C C . ILE A 1 61 ? 22.636 -3.141 4.691 1.00 90.75 61 ILE A C 1
ATOM 495 O O . ILE A 1 61 ? 22.276 -3.492 5.814 1.00 90.75 61 ILE A O 1
ATOM 499 N N . GLU A 1 62 ? 23.749 -2.433 4.488 1.00 91.38 62 GLU A N 1
ATOM 500 C CA . GLU A 1 62 ? 24.647 -2.006 5.571 1.00 91.38 62 GLU A CA 1
ATOM 501 C C . GLU A 1 62 ? 23.933 -1.121 6.598 1.00 91.38 62 GLU A C 1
ATOM 503 O O . GLU A 1 62 ? 23.999 -1.403 7.794 1.00 91.38 62 GLU A O 1
ATOM 508 N N . VAL A 1 63 ? 23.188 -0.108 6.143 1.00 91.31 63 VAL A N 1
ATOM 509 C CA . VAL A 1 63 ? 22.392 0.784 7.003 1.00 91.31 63 VAL A CA 1
ATOM 510 C C . VAL A 1 63 ? 21.368 -0.013 7.814 1.00 91.31 63 VAL A C 1
ATOM 512 O O . VAL A 1 63 ? 21.243 0.181 9.025 1.00 91.31 63 VAL A O 1
ATOM 515 N N . SER A 1 64 ? 20.646 -0.935 7.171 1.00 86.19 64 SER A N 1
ATOM 516 C CA . SER A 1 64 ? 19.638 -1.739 7.863 1.00 86.19 64 SER A CA 1
ATOM 517 C C . SER A 1 64 ? 20.261 -2.695 8.885 1.00 86.19 64 SER A C 1
ATOM 519 O O . SER A 1 64 ? 19.732 -2.824 9.986 1.00 86.19 64 SER A O 1
ATOM 521 N N . ASN A 1 65 ? 21.381 -3.341 8.551 1.00 86.31 65 ASN A N 1
ATOM 522 C CA . ASN A 1 65 ? 22.083 -4.250 9.460 1.00 86.31 65 ASN A CA 1
ATOM 523 C C . ASN A 1 65 ? 22.699 -3.497 10.641 1.00 86.31 65 ASN A C 1
ATOM 525 O O . ASN A 1 65 ? 22.639 -3.977 11.768 1.00 86.31 65 ASN A O 1
ATOM 529 N N . TYR A 1 66 ? 23.255 -2.308 10.398 1.00 85.44 66 TYR A N 1
ATOM 530 C CA . TYR A 1 66 ? 23.775 -1.437 11.448 1.00 85.44 66 TYR A CA 1
ATOM 531 C C . TYR A 1 66 ? 22.691 -1.101 12.475 1.00 85.44 66 TYR A C 1
ATOM 533 O O . TYR A 1 66 ? 22.879 -1.305 13.672 1.00 85.44 66 TYR A O 1
ATOM 541 N N . ASN A 1 67 ? 21.521 -0.667 12.002 1.00 82.25 67 ASN A N 1
ATOM 542 C CA . ASN A 1 67 ? 20.409 -0.344 12.886 1.00 82.25 67 ASN A CA 1
ATOM 543 C C . ASN A 1 67 ? 19.899 -1.566 13.675 1.00 82.25 67 ASN A C 1
ATOM 545 O O . ASN A 1 67 ? 19.467 -1.416 14.816 1.00 82.25 67 ASN A O 1
ATOM 549 N N . ASP A 1 68 ? 19.902 -2.762 13.084 1.00 79.69 68 ASP A N 1
ATOM 550 C CA . ASP A 1 68 ? 19.477 -3.975 13.793 1.00 79.69 68 ASP A CA 1
ATOM 551 C C . ASP A 1 68 ? 20.432 -4.317 14.945 1.00 79.69 68 ASP A C 1
ATOM 553 O O . ASP A 1 68 ? 19.968 -4.601 16.048 1.00 79.69 68 ASP A O 1
ATOM 557 N N . LYS A 1 69 ? 21.749 -4.200 14.736 1.00 78.69 69 LYS A N 1
ATOM 558 C CA . LYS A 1 69 ? 22.745 -4.411 15.800 1.00 78.69 69 LYS A CA 1
ATOM 559 C C . LYS A 1 69 ? 22.536 -3.461 16.978 1.00 78.69 69 LYS A C 1
ATOM 561 O O . LYS A 1 69 ? 22.480 -3.908 18.120 1.00 78.69 69 LYS A O 1
ATOM 566 N N . LEU A 1 70 ? 22.327 -2.171 16.702 1.00 76.00 70 LEU A N 1
ATOM 567 C CA . LEU A 1 70 ? 22.047 -1.178 17.746 1.00 76.00 70 LEU A CA 1
ATOM 568 C C . LEU A 1 70 ? 20.805 -1.540 18.574 1.00 76.00 70 LEU A C 1
ATOM 570 O O . LEU A 1 70 ? 20.822 -1.433 19.800 1.00 76.00 70 LEU A O 1
ATOM 574 N N . LYS A 1 71 ? 19.736 -2.006 17.913 1.00 71.19 71 LYS A N 1
ATOM 575 C CA . LYS A 1 71 ? 18.472 -2.343 18.580 1.00 71.19 71 LYS A CA 1
ATOM 576 C C . LYS A 1 71 ? 18.516 -3.653 19.376 1.00 71.19 71 LYS A C 1
ATOM 578 O O . LYS A 1 71 ? 17.878 -3.712 20.422 1.00 71.19 71 LYS A O 1
ATOM 583 N N . PHE A 1 72 ? 19.210 -4.690 18.896 1.00 69.88 72 PHE A N 1
ATOM 584 C CA . PHE A 1 72 ? 19.122 -6.048 19.465 1.00 69.88 72 PHE A CA 1
ATOM 585 C C . PHE A 1 72 ? 20.365 -6.521 20.212 1.00 69.88 72 PHE A C 1
ATOM 587 O O . PHE A 1 72 ? 20.231 -7.318 21.135 1.00 69.88 72 PHE A O 1
ATOM 594 N N . GLU A 1 73 ? 21.555 -6.060 19.835 1.00 67.38 73 GLU A N 1
ATOM 595 C CA . GLU A 1 73 ? 22.810 -6.567 20.406 1.00 67.38 73 GLU A CA 1
ATOM 596 C C . GLU A 1 73 ? 23.320 -5.675 21.552 1.00 67.38 73 GLU A C 1
ATOM 598 O O . GLU A 1 73 ? 23.883 -6.187 22.515 1.00 67.38 73 GLU A O 1
ATOM 603 N N . ASN A 1 74 ? 23.047 -4.363 21.516 1.00 58.72 74 ASN A N 1
ATOM 604 C CA . ASN A 1 74 ? 23.579 -3.397 22.491 1.00 58.72 74 ASN A CA 1
ATOM 605 C C . ASN A 1 74 ? 22.591 -2.965 23.596 1.00 58.72 74 ASN A C 1
ATOM 607 O O . ASN A 1 74 ? 22.870 -2.000 24.308 1.00 58.72 74 ASN A O 1
ATOM 611 N N . ASN A 1 75 ? 21.431 -3.620 23.752 1.00 55.88 75 ASN A N 1
ATOM 612 C CA . ASN A 1 75 ? 20.370 -3.214 24.700 1.00 55.88 75 ASN A CA 1
ATOM 613 C C . ASN A 1 75 ? 19.962 -1.720 24.603 1.00 55.88 75 ASN A C 1
ATOM 615 O O . ASN A 1 75 ? 19.455 -1.155 25.569 1.00 55.88 75 ASN A O 1
ATOM 619 N N . GLY A 1 76 ? 20.182 -1.063 23.456 1.00 55.97 76 GLY A N 1
ATOM 620 C CA . GLY A 1 76 ? 19.908 0.368 23.284 1.00 55.97 76 GLY A CA 1
ATOM 621 C C . GLY A 1 76 ? 20.861 1.319 24.027 1.00 55.97 76 GLY A C 1
ATOM 622 O O . GLY A 1 76 ? 20.547 2.499 24.134 1.00 55.97 76 GLY A O 1
ATOM 623 N N . ASN A 1 77 ? 22.010 0.845 24.529 1.00 52.62 77 ASN A N 1
ATOM 624 C CA . ASN A 1 77 ? 23.006 1.690 25.213 1.00 52.62 77 ASN A CA 1
ATOM 625 C C . ASN A 1 77 ? 23.878 2.527 24.262 1.00 52.62 77 ASN A C 1
ATOM 627 O O . ASN A 1 77 ? 24.660 3.357 24.721 1.00 52.62 77 ASN A O 1
ATOM 631 N N . ASP A 1 78 ? 23.778 2.293 22.956 1.00 56.72 78 ASP A N 1
ATOM 632 C CA . ASP A 1 78 ? 24.504 3.045 21.940 1.00 56.72 78 ASP A CA 1
ATOM 633 C C . ASP A 1 78 ? 23.581 4.127 21.360 1.00 56.72 78 ASP A C 1
ATOM 635 O O . ASP A 1 78 ? 22.499 3.825 20.852 1.00 56.72 78 ASP A O 1
ATOM 639 N N . SER A 1 79 ? 23.986 5.391 21.499 1.00 58.66 79 SER A N 1
ATOM 640 C CA . SER A 1 79 ? 23.202 6.580 21.142 1.00 58.66 79 SER A CA 1
ATOM 641 C C . SER A 1 79 ? 23.392 7.024 19.690 1.00 58.66 79 SER A C 1
ATOM 643 O O . SER A 1 79 ? 22.924 8.102 19.314 1.00 58.66 79 SER A O 1
ATOM 645 N N . ASP A 1 80 ? 24.080 6.229 18.863 1.00 69.31 80 ASP A N 1
ATOM 646 C CA . ASP A 1 80 ? 24.289 6.562 17.456 1.00 69.31 80 ASP A CA 1
ATOM 647 C C . ASP A 1 80 ? 23.004 6.410 16.620 1.00 69.31 80 ASP A C 1
ATOM 649 O O . ASP A 1 80 ? 22.759 5.426 15.918 1.00 69.31 80 ASP A O 1
ATOM 653 N N . GLU A 1 81 ? 22.183 7.454 16.669 1.00 72.12 81 GLU A N 1
ATOM 654 C CA . GLU A 1 81 ? 20.947 7.614 15.907 1.00 72.12 81 GLU A CA 1
ATOM 655 C C . GLU A 1 81 ? 21.176 8.178 14.491 1.00 72.12 81 GLU A C 1
ATOM 657 O O . GLU A 1 81 ? 20.217 8.616 13.848 1.00 72.12 81 GLU A O 1
ATOM 662 N N . ARG A 1 82 ? 22.412 8.175 13.959 1.00 79.00 82 ARG A N 1
ATOM 663 C CA . ARG A 1 82 ? 22.763 8.900 12.716 1.00 79.00 82 ARG A CA 1
ATOM 664 C C . ARG A 1 82 ? 21.859 8.617 11.517 1.00 79.00 82 ARG A C 1
ATOM 666 O O . ARG A 1 82 ? 21.678 9.491 10.681 1.00 79.00 82 ARG A O 1
ATOM 673 N N . PHE A 1 83 ? 21.301 7.409 11.415 1.00 82.94 83 PHE A N 1
ATOM 674 C CA . PHE A 1 83 ? 20.381 7.043 10.333 1.00 82.94 83 PHE A CA 1
ATOM 675 C C . PHE A 1 83 ? 18.905 7.170 10.715 1.00 82.94 83 PHE A C 1
ATOM 677 O O . PHE A 1 83 ? 18.068 7.231 9.819 1.00 82.94 83 PHE A O 1
ATOM 684 N N . VAL A 1 84 ? 18.573 7.218 12.010 1.00 76.94 84 VAL A N 1
ATOM 685 C CA . VAL A 1 84 ? 17.187 7.238 12.509 1.00 76.94 84 VAL A CA 1
ATOM 686 C C . VAL A 1 84 ? 16.442 8.463 12.002 1.00 76.94 84 VAL A C 1
ATOM 688 O O . VAL A 1 84 ? 15.329 8.330 11.502 1.00 76.94 84 VAL A O 1
ATOM 691 N N . LYS A 1 85 ? 17.095 9.625 12.058 1.00 80.81 85 LYS A N 1
ATOM 692 C CA . LYS A 1 85 ? 16.535 10.909 11.614 1.00 80.81 85 LYS A CA 1
ATOM 693 C C . LYS A 1 85 ? 16.993 11.323 10.216 1.00 80.81 85 LYS A C 1
ATOM 695 O O . LYS A 1 85 ? 16.662 12.410 9.763 1.00 80.81 85 LYS A O 1
ATOM 700 N N . MET A 1 86 ? 17.768 10.478 9.531 1.00 90.06 86 MET A N 1
ATOM 701 C CA . MET A 1 86 ? 18.290 10.810 8.208 1.00 90.06 86 MET A CA 1
ATOM 702 C C . MET A 1 86 ? 17.199 10.654 7.153 1.00 90.06 86 MET A C 1
ATOM 704 O O . MET A 1 86 ? 16.555 9.606 7.045 1.00 90.06 86 MET A O 1
ATOM 708 N N . SER A 1 87 ? 17.029 11.676 6.328 1.00 90.94 87 SER A N 1
ATOM 709 C CA . SER A 1 87 ? 16.178 11.620 5.144 1.00 90.94 87 SER A CA 1
ATOM 710 C C . SER A 1 87 ? 16.874 10.909 3.980 1.00 90.94 87 SER A C 1
ATOM 712 O O . SER A 1 87 ? 18.106 10.824 3.898 1.00 90.94 87 SER A O 1
ATOM 714 N N . VAL A 1 88 ? 16.086 10.434 3.013 1.00 92.88 88 VAL A N 1
ATOM 715 C CA . VAL A 1 88 ? 16.621 9.908 1.746 1.00 92.88 88 VAL A CA 1
ATOM 716 C C . VAL A 1 88 ? 17.497 10.955 1.056 1.00 92.88 88 VAL A C 1
ATOM 718 O O . VAL A 1 88 ? 18.596 10.636 0.610 1.00 92.88 88 VAL A O 1
ATOM 721 N N . LYS A 1 89 ? 17.057 12.215 0.992 1.00 92.81 89 LYS A N 1
ATOM 722 C CA . LYS A 1 89 ? 17.808 13.301 0.346 1.00 92.81 89 LYS A CA 1
ATOM 723 C C . LYS A 1 89 ? 19.195 13.496 0.956 1.00 92.81 89 LYS A C 1
ATOM 725 O O . LYS A 1 89 ? 20.169 13.582 0.208 1.00 92.81 89 LYS A O 1
ATOM 730 N N . GLU A 1 90 ? 19.289 13.573 2.280 1.00 93.88 90 GLU A N 1
ATOM 731 C CA . GLU A 1 90 ? 20.568 13.749 2.978 1.00 93.88 90 GLU A CA 1
ATOM 732 C C . GLU A 1 90 ? 21.508 12.580 2.704 1.00 93.88 90 GLU A C 1
ATOM 734 O O . GLU A 1 90 ? 22.683 12.793 2.404 1.00 93.88 90 GLU A O 1
ATOM 739 N N . PHE A 1 91 ? 20.986 11.352 2.730 1.00 95.75 91 PHE A N 1
ATOM 740 C CA . PHE A 1 91 ? 21.769 10.157 2.440 1.00 95.75 91 PHE A CA 1
ATOM 741 C C . PHE A 1 91 ? 22.324 10.159 1.015 1.00 95.75 91 PHE A C 1
ATOM 743 O O . PHE A 1 91 ? 23.508 9.875 0.807 1.00 95.75 91 PHE A O 1
ATOM 750 N N . LEU A 1 92 ? 21.486 10.510 0.034 1.00 95.94 92 LEU A N 1
ATOM 751 C CA . LEU A 1 92 ? 21.893 10.562 -1.366 1.00 95.94 92 LEU A CA 1
ATOM 752 C C . LEU A 1 92 ? 22.951 11.642 -1.615 1.00 95.94 92 LEU A C 1
ATOM 754 O O . LEU A 1 92 ? 23.927 11.393 -2.326 1.00 95.94 92 LEU A O 1
ATOM 758 N N . HIS A 1 93 ? 22.788 12.811 -0.995 1.00 95.31 93 HIS A N 1
ATOM 759 C CA . HIS A 1 93 ? 23.748 13.907 -1.088 1.00 95.31 93 HIS A CA 1
ATOM 760 C C . HIS A 1 93 ? 25.089 13.541 -0.437 1.00 95.31 93 HIS A C 1
ATOM 762 O O . HIS A 1 93 ? 26.130 13.647 -1.080 1.00 95.31 93 HIS A O 1
ATOM 768 N N . ALA A 1 94 ? 25.072 13.031 0.800 1.00 95.38 94 ALA A N 1
ATOM 769 C CA . ALA A 1 94 ? 26.279 12.646 1.536 1.00 95.38 94 ALA A CA 1
ATOM 770 C C . ALA A 1 94 ? 27.108 11.570 0.813 1.00 95.38 94 ALA A C 1
ATOM 772 O O . ALA A 1 94 ? 28.329 11.520 0.946 1.00 95.38 94 ALA A O 1
ATOM 773 N N . ASN A 1 95 ? 26.451 10.722 0.022 1.00 96.25 95 ASN A N 1
ATOM 774 C CA . ASN A 1 95 ? 27.094 9.644 -0.719 1.00 96.25 95 ASN A CA 1
ATOM 775 C C . ASN A 1 95 ? 27.335 9.971 -2.202 1.00 96.25 95 ASN A C 1
ATOM 777 O O . ASN A 1 95 ? 27.781 9.082 -2.926 1.00 96.25 95 ASN A O 1
ATOM 781 N N . ASN A 1 96 ? 27.094 11.199 -2.671 1.00 96.50 96 ASN A N 1
ATOM 782 C CA . ASN A 1 96 ? 27.303 11.613 -4.067 1.00 96.50 96 ASN A CA 1
ATOM 783 C C . ASN A 1 96 ? 26.558 10.736 -5.094 1.00 96.50 96 ASN A C 1
ATOM 785 O O . ASN A 1 96 ? 27.153 10.253 -6.061 1.00 96.50 96 ASN A O 1
ATOM 789 N N . TYR A 1 97 ? 25.270 10.477 -4.866 1.00 97.75 97 TYR A N 1
ATOM 790 C CA . TYR A 1 97 ? 24.424 9.787 -5.844 1.00 97.75 97 TYR A CA 1
ATOM 791 C C . TYR A 1 97 ? 24.071 10.688 -7.029 1.00 97.75 97 TYR A C 1
ATOM 793 O O . TYR A 1 97 ? 23.847 11.888 -6.870 1.00 97.75 97 TYR A O 1
ATOM 801 N N . SER A 1 98 ? 23.989 10.103 -8.225 1.00 96.75 98 SER A N 1
ATOM 802 C CA . SER A 1 98 ? 23.578 10.829 -9.424 1.00 96.75 98 SER A CA 1
ATOM 803 C C . SER A 1 98 ? 22.094 11.201 -9.401 1.00 96.75 98 SER A C 1
ATOM 805 O O . SER A 1 98 ? 21.244 10.481 -8.875 1.00 96.75 98 SER A O 1
ATOM 807 N N . GLU A 1 99 ? 21.760 12.310 -10.060 1.00 92.69 99 GLU A N 1
ATOM 808 C CA . GLU A 1 99 ? 20.366 12.703 -10.283 1.00 92.69 99 GLU A CA 1
ATOM 809 C C . GLU A 1 99 ? 19.602 11.642 -11.090 1.00 92.69 99 GLU A C 1
ATOM 811 O O . GLU A 1 99 ? 18.446 11.364 -10.791 1.00 92.69 99 GLU A O 1
ATOM 816 N N . ALA A 1 100 ? 20.265 10.982 -12.048 1.00 93.81 100 ALA A N 1
ATOM 817 C CA . ALA A 1 100 ? 19.671 9.899 -12.832 1.00 93.81 100 ALA A CA 1
ATOM 818 C C . ALA A 1 100 ? 19.247 8.717 -11.943 1.00 93.81 100 ALA A C 1
ATOM 820 O O . ALA A 1 100 ? 18.150 8.194 -12.097 1.00 93.81 100 ALA A O 1
ATOM 821 N N . PHE A 1 101 ? 20.059 8.326 -10.954 1.00 95.88 101 PHE A N 1
ATOM 822 C CA . PHE A 1 101 ? 19.656 7.313 -9.973 1.00 95.88 101 PHE A CA 1
ATOM 823 C C . PHE A 1 101 ? 18.371 7.689 -9.231 1.00 95.88 101 PHE A C 1
ATOM 825 O O . PHE A 1 101 ? 17.462 6.863 -9.105 1.00 95.88 101 PHE A O 1
ATOM 832 N N . TYR A 1 102 ? 18.283 8.930 -8.757 1.00 92.81 102 TYR A N 1
ATOM 833 C CA . TYR A 1 102 ? 17.099 9.398 -8.052 1.00 92.81 102 TYR A CA 1
ATOM 834 C C . TYR A 1 102 ? 15.879 9.454 -8.984 1.00 92.81 102 TYR A C 1
ATOM 836 O O . TYR A 1 102 ? 14.889 8.777 -8.721 1.00 92.81 102 TYR A O 1
ATOM 844 N N . GLU A 1 103 ? 15.965 10.196 -10.089 1.00 89.94 103 GLU A N 1
ATOM 845 C CA . GLU A 1 103 ? 14.841 10.520 -10.981 1.00 89.94 103 GLU A CA 1
ATOM 846 C C . GLU A 1 103 ? 14.391 9.360 -11.885 1.00 89.94 103 GLU A C 1
ATOM 848 O O . GLU A 1 103 ? 13.218 9.292 -12.257 1.00 89.94 103 GLU A O 1
ATOM 853 N N . ASP A 1 104 ? 15.302 8.464 -12.277 1.00 91.62 104 ASP A N 1
ATOM 854 C CA . ASP A 1 104 ? 15.037 7.418 -13.278 1.00 91.62 104 ASP A CA 1
ATOM 855 C C . ASP A 1 104 ? 14.908 6.008 -12.672 1.00 91.62 104 ASP A C 1
ATOM 857 O O . ASP A 1 104 ? 14.464 5.085 -13.364 1.00 91.62 104 ASP A O 1
ATOM 861 N N . TYR A 1 105 ? 15.249 5.833 -11.387 1.00 93.31 105 TYR A N 1
ATOM 862 C CA . TYR A 1 105 ? 15.126 4.558 -10.674 1.00 93.31 105 TYR A CA 1
ATOM 863 C C . TYR A 1 105 ? 14.424 4.684 -9.321 1.00 93.31 105 TYR A C 1
ATOM 865 O O . TYR A 1 105 ? 13.344 4.113 -9.150 1.00 93.31 105 TYR A O 1
ATOM 873 N N . LEU A 1 106 ? 15.030 5.386 -8.355 1.00 92.94 106 LEU A N 1
ATOM 874 C CA . LEU A 1 106 ? 14.585 5.315 -6.962 1.00 92.94 106 LEU A CA 1
ATOM 875 C C . LEU A 1 106 ? 13.183 5.901 -6.821 1.00 92.94 106 LEU A C 1
ATOM 877 O O . LEU A 1 106 ? 12.295 5.248 -6.281 1.00 92.94 106 LEU A O 1
ATOM 881 N N . LEU A 1 107 ? 12.982 7.089 -7.386 1.00 90.94 107 LEU A N 1
ATOM 882 C CA . LEU A 1 107 ? 11.716 7.797 -7.374 1.00 90.94 107 LEU A CA 1
ATOM 883 C C . LEU A 1 107 ? 10.592 7.016 -8.078 1.00 90.94 107 LEU A C 1
ATOM 885 O O . LEU A 1 107 ? 9.582 6.757 -7.421 1.00 90.94 107 LEU A O 1
ATOM 889 N N . PRO A 1 108 ? 10.738 6.572 -9.347 1.00 91.38 108 PRO A N 1
ATOM 890 C CA . PRO A 1 108 ? 9.752 5.708 -9.993 1.00 91.38 108 PRO A CA 1
ATOM 891 C C . PRO A 1 108 ? 9.390 4.458 -9.186 1.00 91.38 108 PRO A C 1
ATOM 893 O O . PRO A 1 108 ? 8.213 4.110 -9.078 1.00 91.38 108 PRO A O 1
ATOM 896 N N . MET A 1 109 ? 10.391 3.781 -8.614 1.00 90.88 109 MET A N 1
ATOM 897 C CA . MET A 1 109 ? 10.194 2.546 -7.857 1.00 90.88 109 MET A CA 1
ATOM 898 C C . MET A 1 109 ? 9.360 2.800 -6.598 1.00 90.88 109 MET A C 1
ATOM 900 O O . MET A 1 109 ? 8.328 2.161 -6.396 1.00 90.88 109 MET A O 1
ATOM 904 N N . THR A 1 110 ? 9.765 3.757 -5.763 1.00 89.44 110 THR A N 1
ATOM 905 C CA . THR A 1 110 ? 9.073 4.042 -4.498 1.00 89.44 110 THR A CA 1
ATOM 906 C C . THR A 1 110 ? 7.704 4.670 -4.721 1.00 89.44 110 THR A C 1
ATOM 908 O O . THR A 1 110 ? 6.752 4.306 -4.035 1.00 89.44 110 THR A O 1
ATOM 911 N N . ALA A 1 111 ? 7.574 5.568 -5.704 1.00 88.44 111 ALA A N 1
ATOM 912 C CA . ALA A 1 111 ? 6.289 6.166 -6.056 1.00 88.44 111 ALA A CA 1
ATOM 913 C C . ALA A 1 111 ? 5.295 5.092 -6.514 1.00 88.44 111 ALA A C 1
ATOM 915 O O . ALA A 1 111 ? 4.123 5.145 -6.151 1.00 88.44 111 ALA A O 1
ATOM 916 N N . SER A 1 112 ? 5.770 4.076 -7.239 1.00 89.69 112 SER A N 1
ATOM 917 C CA . SER A 1 112 ? 4.928 2.954 -7.651 1.00 89.69 112 SER A CA 1
ATOM 918 C C . SER A 1 112 ? 4.486 2.090 -6.469 1.00 89.69 112 SER A C 1
ATOM 920 O O . SER A 1 112 ? 3.325 1.703 -6.400 1.00 89.69 112 SER A O 1
ATOM 922 N N . ILE A 1 113 ? 5.384 1.825 -5.517 1.00 87.44 113 ILE A N 1
ATOM 923 C CA . ILE A 1 113 ? 5.118 0.992 -4.333 1.00 87.44 113 ILE A CA 1
ATOM 924 C C . ILE A 1 113 ? 4.063 1.623 -3.417 1.00 87.44 113 ILE A C 1
ATOM 926 O O . ILE A 1 113 ? 3.096 0.957 -3.055 1.00 87.44 113 ILE A O 1
ATOM 930 N N . TRP A 1 114 ? 4.234 2.894 -3.045 1.00 85.38 114 TRP A N 1
ATOM 931 C CA . TRP A 1 114 ? 3.338 3.566 -2.092 1.00 85.38 114 TRP A CA 1
ATOM 932 C C . TRP A 1 114 ? 2.215 4.361 -2.747 1.00 85.38 114 TRP A C 1
ATOM 934 O O . TRP A 1 114 ? 1.366 4.929 -2.066 1.00 85.38 114 TRP A O 1
ATOM 944 N N . SER A 1 115 ? 2.179 4.387 -4.076 1.00 82.50 115 SER A N 1
ATOM 945 C CA . SER A 1 115 ? 1.235 5.193 -4.839 1.00 82.50 115 SER A CA 1
ATOM 946 C C . SER A 1 115 ? 1.217 6.675 -4.418 1.00 82.50 115 SER A C 1
ATOM 948 O O . SER A 1 115 ? 0.163 7.315 -4.389 1.00 82.50 115 SER A O 1
ATOM 950 N N . THR A 1 116 ? 2.385 7.221 -4.065 1.00 73.56 116 THR A N 1
ATOM 951 C CA . THR A 1 116 ? 2.553 8.600 -3.582 1.00 73.56 116 THR A CA 1
ATOM 952 C C . THR A 1 116 ? 3.247 9.489 -4.614 1.00 73.56 116 THR A C 1
ATOM 954 O O . THR A 1 116 ? 4.107 8.998 -5.351 1.00 73.56 116 THR A O 1
ATOM 957 N N . PRO A 1 117 ? 2.947 10.802 -4.653 1.00 68.81 117 PRO A N 1
ATOM 958 C CA . PRO A 1 117 ? 3.625 11.735 -5.541 1.00 68.81 117 PRO A CA 1
ATOM 959 C C . PRO A 1 117 ? 5.126 11.792 -5.272 1.00 68.81 117 PRO A C 1
ATOM 961 O O . PRO A 1 117 ? 5.595 11.624 -4.144 1.00 68.81 117 PRO A O 1
ATOM 964 N N . ALA A 1 118 ? 5.869 12.104 -6.325 1.00 61.03 118 ALA A N 1
ATOM 965 C CA . ALA A 1 118 ? 7.322 12.141 -6.329 1.00 61.03 118 ALA A CA 1
ATOM 966 C C . ALA A 1 118 ? 7.951 13.065 -5.263 1.00 61.03 118 ALA A C 1
ATOM 968 O O . ALA A 1 118 ? 9.012 12.759 -4.717 1.00 61.03 118 ALA A O 1
ATOM 969 N N . GLY A 1 119 ? 7.300 14.188 -4.939 1.00 64.94 119 GLY A N 1
ATOM 970 C CA . GLY A 1 119 ? 7.847 15.182 -4.011 1.00 64.94 119 GLY A CA 1
ATOM 971 C C . GLY A 1 119 ? 8.110 14.644 -2.600 1.00 64.94 119 GLY A C 1
ATOM 972 O O . GLY A 1 119 ? 9.066 15.070 -1.957 1.00 64.94 119 GLY A O 1
ATOM 973 N N . ALA A 1 120 ? 7.323 13.664 -2.145 1.00 70.81 120 ALA A N 1
ATOM 974 C CA . ALA A 1 120 ? 7.369 13.174 -0.768 1.00 70.81 120 ALA A CA 1
ATOM 975 C C . ALA A 1 120 ? 8.598 12.302 -0.450 1.00 70.81 120 ALA A C 1
ATOM 977 O O . ALA A 1 120 ? 8.932 12.119 0.717 1.00 70.81 120 ALA A O 1
ATOM 978 N N . LEU A 1 121 ? 9.290 11.764 -1.464 1.00 81.88 121 LEU A N 1
ATOM 979 C CA . LEU A 1 121 ? 10.375 10.810 -1.224 1.00 81.88 121 LEU A CA 1
ATOM 980 C C . LEU A 1 121 ? 11.637 11.461 -0.647 1.00 81.88 121 LEU A C 1
ATOM 982 O O . LEU A 1 121 ? 12.378 10.805 0.077 1.00 81.88 121 LEU A O 1
ATOM 986 N N . LYS A 1 122 ? 11.922 12.727 -0.982 1.00 83.56 122 LYS A N 1
ATOM 987 C CA . LYS A 1 122 ? 13.173 13.386 -0.557 1.00 83.56 122 LYS A CA 1
ATOM 988 C C . LYS A 1 122 ? 13.277 13.460 0.962 1.00 83.56 122 LYS A C 1
ATOM 990 O O . LYS A 1 122 ? 14.323 13.122 1.509 1.00 83.56 122 LYS A O 1
ATOM 995 N N . ASP A 1 123 ? 12.173 13.820 1.602 1.00 83.94 123 ASP A N 1
ATOM 996 C CA . ASP A 1 123 ? 12.073 13.992 3.051 1.00 83.94 123 ASP A CA 1
ATOM 997 C C . ASP A 1 123 ? 11.604 12.701 3.750 1.00 83.94 123 ASP A C 1
ATOM 999 O O . ASP A 1 123 ? 11.303 12.689 4.941 1.00 83.94 123 ASP A O 1
ATOM 1003 N N . PHE A 1 124 ? 11.529 11.590 3.011 1.00 86.56 124 PHE A N 1
ATOM 1004 C CA . PHE A 1 124 ? 11.134 10.300 3.555 1.00 86.56 124 PHE A CA 1
ATOM 1005 C C . PHE A 1 124 ? 12.212 9.758 4.511 1.00 86.56 124 PHE A C 1
ATOM 1007 O O . PHE A 1 124 ? 13.401 9.845 4.180 1.00 86.56 124 PHE A O 1
ATOM 1014 N N . PRO A 1 125 ? 11.839 9.139 5.649 1.00 87.75 125 PRO A N 1
ATOM 1015 C CA . PRO A 1 125 ? 12.809 8.545 6.569 1.00 87.75 125 PRO A CA 1
ATOM 1016 C C . PRO A 1 125 ? 13.615 7.413 5.911 1.00 87.75 125 PRO A C 1
ATOM 1018 O O . PRO A 1 125 ? 13.050 6.392 5.495 1.00 87.75 125 PRO A O 1
ATOM 1021 N N . LEU A 1 126 ? 14.944 7.557 5.844 1.00 91.06 126 LEU A N 1
ATOM 1022 C CA . LEU A 1 126 ? 15.842 6.606 5.175 1.00 91.06 126 LEU A CA 1
ATOM 1023 C C . LEU A 1 126 ? 15.664 5.188 5.716 1.00 91.06 126 LEU A C 1
ATOM 1025 O O . LEU A 1 126 ? 15.525 4.245 4.936 1.00 91.06 126 LEU A O 1
ATOM 1029 N N . LEU A 1 127 ? 15.655 5.036 7.046 1.00 87.94 127 LEU A N 1
ATOM 1030 C CA . LEU A 1 127 ? 15.518 3.729 7.684 1.00 87.94 127 LEU A CA 1
ATOM 1031 C C . LEU A 1 127 ? 14.236 3.025 7.256 1.00 87.94 127 LEU A C 1
ATOM 1033 O O . LEU A 1 127 ? 14.284 1.849 6.907 1.00 87.94 127 LEU A O 1
ATOM 1037 N N . THR A 1 128 ? 13.105 3.725 7.241 1.00 85.44 128 THR A N 1
ATOM 1038 C CA . THR A 1 128 ? 11.826 3.146 6.819 1.00 85.44 128 THR A CA 1
ATOM 1039 C C . THR A 1 128 ? 11.916 2.612 5.391 1.00 85.44 128 THR A C 1
ATOM 1041 O O . THR A 1 128 ? 11.493 1.482 5.138 1.00 85.44 128 THR A O 1
ATOM 1044 N N . LEU A 1 129 ? 12.542 3.366 4.480 1.00 89.38 129 LEU A N 1
ATOM 1045 C CA . LEU A 1 129 ? 12.716 2.963 3.085 1.00 89.38 129 LEU A CA 1
ATOM 1046 C C . LEU A 1 129 ? 13.621 1.732 2.949 1.00 89.38 129 LEU A C 1
ATOM 1048 O O . LEU A 1 129 ? 13.222 0.741 2.338 1.00 89.38 129 LEU A O 1
ATOM 1052 N N . VAL A 1 130 ? 14.835 1.768 3.506 1.00 90.94 130 VAL A N 1
ATOM 1053 C CA . VAL A 1 130 ? 15.804 0.671 3.319 1.00 90.94 130 VAL A CA 1
ATOM 1054 C C . VAL A 1 130 ? 15.324 -0.619 3.977 1.00 90.94 130 VAL A C 1
ATOM 1056 O O . VAL A 1 130 ? 15.491 -1.697 3.408 1.00 90.94 130 VAL A O 1
ATOM 1059 N N . LYS A 1 131 ? 14.645 -0.516 5.126 1.00 85.31 131 LYS A N 1
ATOM 1060 C CA . LYS A 1 131 ? 14.034 -1.661 5.813 1.00 85.31 131 LYS A CA 1
ATOM 1061 C C . LYS A 1 131 ? 12.919 -2.261 4.983 1.00 85.31 131 LYS A C 1
ATOM 1063 O O . LYS A 1 131 ? 12.898 -3.475 4.796 1.00 85.31 131 LYS A O 1
ATOM 1068 N N . PHE A 1 132 ? 12.044 -1.419 4.432 1.00 86.75 132 PHE A N 1
ATOM 1069 C CA . PHE A 1 132 ? 11.001 -1.867 3.521 1.00 86.75 132 PHE A CA 1
ATOM 1070 C C . PHE A 1 132 ? 11.603 -2.619 2.331 1.00 86.75 132 PHE A C 1
ATOM 1072 O O . PHE A 1 132 ? 11.201 -3.749 2.052 1.00 86.75 132 PHE A O 1
ATOM 1079 N N . MET A 1 133 ? 12.597 -2.030 1.661 1.00 89.06 133 MET A N 1
ATOM 1080 C CA . MET A 1 133 ? 13.220 -2.639 0.488 1.00 89.06 133 MET A CA 1
ATOM 1081 C C . MET A 1 133 ? 13.943 -3.946 0.827 1.00 89.06 133 MET A C 1
ATOM 1083 O O . MET A 1 133 ? 13.855 -4.899 0.056 1.00 89.06 133 MET A O 1
ATOM 1087 N N . ARG A 1 134 ? 14.617 -4.032 1.980 1.00 87.56 134 ARG A N 1
ATOM 1088 C CA . ARG A 1 134 ? 15.241 -5.277 2.449 1.00 87.56 134 ARG A CA 1
ATOM 1089 C C . ARG A 1 134 ? 14.187 -6.350 2.720 1.00 87.56 134 ARG A C 1
ATOM 1091 O O . ARG A 1 134 ? 14.323 -7.468 2.234 1.00 87.56 134 ARG A O 1
ATOM 1098 N N . ASN A 1 135 ? 13.125 -5.997 3.444 1.00 82.75 135 ASN A N 1
ATOM 1099 C CA . ASN A 1 135 ? 12.057 -6.915 3.839 1.00 82.75 135 ASN A CA 1
ATOM 1100 C C . ASN A 1 135 ? 11.310 -7.509 2.639 1.00 82.75 135 ASN A C 1
ATOM 1102 O O . ASN A 1 135 ? 11.027 -8.701 2.589 1.00 82.75 135 ASN A O 1
ATOM 1106 N N . HIS A 1 136 ? 11.046 -6.673 1.638 1.00 82.12 136 HIS A N 1
ATOM 1107 C CA . HIS A 1 136 ? 10.346 -7.072 0.419 1.00 82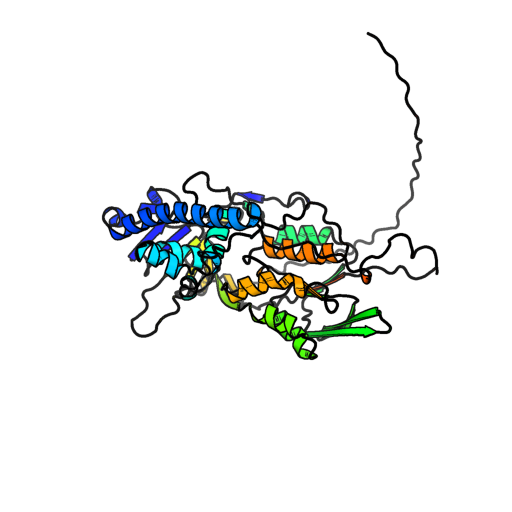.12 136 HIS A CA 1
ATOM 1108 C C . HIS A 1 136 ? 11.276 -7.668 -0.633 1.00 82.12 136 HIS A C 1
ATOM 1110 O O . HIS A 1 136 ? 10.839 -7.923 -1.755 1.00 82.12 136 HIS A O 1
ATOM 1116 N N . GLN A 1 137 ? 12.549 -7.882 -0.280 1.00 84.06 137 GLN A N 1
ATOM 1117 C CA . GLN A 1 137 ? 13.566 -8.391 -1.182 1.00 84.06 137 GLN A CA 1
ATOM 1118 C C . GLN A 1 137 ? 13.554 -7.570 -2.493 1.00 84.06 137 GLN A C 1
ATOM 1120 O O . GLN A 1 137 ? 13.247 -8.062 -3.579 1.00 84.06 137 GLN A O 1
ATOM 1125 N N . LEU A 1 138 ? 13.836 -6.273 -2.383 1.00 85.19 138 LEU A N 1
ATOM 1126 C CA . LEU A 1 138 ? 13.968 -5.334 -3.506 1.00 85.19 138 LEU A CA 1
ATOM 1127 C C . LEU A 1 138 ? 15.418 -4.869 -3.720 1.00 85.19 138 LEU A C 1
ATOM 1129 O O . LEU A 1 138 ? 15.685 -4.094 -4.637 1.00 85.19 138 LEU A O 1
ATOM 1133 N N . LEU A 1 139 ? 16.350 -5.326 -2.877 1.00 85.44 139 LEU A N 1
ATOM 1134 C CA . LEU A 1 139 ? 17.765 -4.925 -2.885 1.00 85.44 139 LEU A CA 1
ATOM 1135 C C . LEU A 1 139 ? 18.684 -5.969 -3.537 1.00 85.44 139 LEU A C 1
ATOM 1137 O O . LEU A 1 139 ? 19.887 -5.762 -3.626 1.00 85.44 139 LEU A O 1
ATOM 1141 N N . GLN A 1 140 ? 18.149 -7.108 -3.975 1.00 79.38 140 GLN A N 1
ATOM 1142 C CA . GLN A 1 140 ? 18.928 -8.182 -4.582 1.00 79.38 140 GLN A CA 1
ATOM 1143 C C . GLN A 1 140 ? 18.798 -8.210 -6.109 1.00 79.38 140 GLN A C 1
ATOM 1145 O O . GLN A 1 140 ? 17.726 -8.049 -6.706 1.00 79.38 140 GLN A O 1
ATOM 1150 N N . ILE A 1 141 ? 19.936 -8.453 -6.754 1.00 74.50 141 ILE A N 1
ATOM 1151 C CA . ILE A 1 141 ? 20.056 -8.499 -8.214 1.00 74.50 141 ILE A CA 1
ATOM 1152 C C . ILE A 1 141 ? 19.603 -9.861 -8.753 1.00 74.50 141 ILE A C 1
ATOM 1154 O O . ILE A 1 141 ? 18.869 -9.919 -9.738 1.00 74.50 141 ILE A O 1
ATOM 1158 N N . GLY A 1 142 ? 20.002 -10.948 -8.084 1.00 74.56 142 GLY A N 1
ATOM 1159 C CA . GLY A 1 142 ? 19.617 -12.330 -8.387 1.00 74.56 142 GLY A CA 1
ATOM 1160 C C . GLY A 1 142 ? 18.719 -12.939 -7.307 1.00 74.56 142 GLY A C 1
ATOM 1161 O O . GLY A 1 142 ? 18.492 -12.321 -6.272 1.00 74.56 142 GLY A O 1
ATOM 1162 N N . ASN A 1 143 ? 18.207 -14.151 -7.547 1.00 74.44 143 ASN A N 1
ATOM 1163 C CA . ASN A 1 143 ? 17.361 -14.900 -6.601 1.00 74.44 143 ASN A CA 1
ATOM 1164 C C . ASN A 1 143 ? 16.169 -14.095 -6.059 1.00 74.44 143 ASN A C 1
ATOM 1166 O O . ASN A 1 143 ? 15.846 -14.142 -4.875 1.00 74.44 143 ASN A O 1
ATOM 1170 N N . ARG A 1 144 ? 15.513 -13.330 -6.940 1.00 78.31 144 ARG A N 1
ATOM 1171 C CA . ARG A 1 144 ? 14.310 -12.575 -6.579 1.00 78.31 144 ARG A CA 1
ATOM 1172 C C . ARG A 1 144 ? 13.171 -13.518 -6.176 1.00 78.31 144 ARG A C 1
ATOM 1174 O O . ARG A 1 144 ? 13.052 -14.596 -6.767 1.00 78.31 144 ARG A O 1
ATOM 1181 N N . PRO A 1 145 ? 12.326 -13.115 -5.210 1.00 80.75 145 PRO A N 1
ATOM 1182 C CA . PRO A 1 145 ? 11.226 -13.948 -4.762 1.00 80.75 145 PRO A CA 1
ATOM 1183 C C . PRO A 1 145 ? 10.264 -14.226 -5.912 1.00 80.75 145 PRO A C 1
ATOM 1185 O O . PRO A 1 145 ? 10.020 -13.390 -6.789 1.00 80.75 145 PRO A O 1
ATOM 1188 N N . LYS A 1 146 ? 9.691 -15.426 -5.879 1.00 84.94 146 LYS A N 1
ATOM 1189 C CA . LYS A 1 146 ? 8.572 -15.790 -6.737 1.00 84.94 146 LYS A CA 1
ATOM 1190 C C . LYS A 1 146 ? 7.304 -15.184 -6.159 1.00 84.94 146 LYS A C 1
ATOM 1192 O O . LYS A 1 146 ? 6.828 -15.599 -5.103 1.00 84.94 146 LYS A O 1
ATOM 1197 N N . TRP A 1 147 ? 6.795 -14.166 -6.839 1.00 90.12 147 TRP A N 1
ATOM 1198 C CA . TRP A 1 147 ? 5.567 -13.499 -6.441 1.00 90.12 147 TRP A CA 1
ATOM 1199 C C . TRP A 1 147 ? 4.365 -14.384 -6.727 1.00 90.12 147 TRP A C 1
ATOM 1201 O O . TRP A 1 147 ? 4.337 -15.118 -7.713 1.00 90.12 147 TRP A O 1
ATOM 1211 N N . LYS A 1 148 ? 3.352 -14.291 -5.870 1.00 92.62 148 LYS A N 1
ATOM 1212 C CA . LYS A 1 148 ? 2.102 -15.032 -6.014 1.00 92.62 148 LYS A CA 1
ATOM 1213 C C . LYS A 1 148 ? 0.919 -14.083 -6.013 1.00 92.62 148 LYS A C 1
ATOM 1215 O O . LYS A 1 148 ? 0.970 -13.005 -5.429 1.00 92.62 148 LYS A O 1
ATOM 1220 N N . THR A 1 149 ? -0.154 -14.513 -6.651 1.00 92.88 149 THR A N 1
ATOM 1221 C CA . THR A 1 149 ? -1.462 -13.871 -6.584 1.00 92.88 149 THR A CA 1
ATOM 1222 C C . THR A 1 149 ? -2.523 -14.912 -6.253 1.00 92.88 149 THR A C 1
ATOM 1224 O O . THR A 1 149 ? -2.302 -16.113 -6.419 1.00 92.88 149 THR A O 1
ATOM 1227 N N . VAL A 1 150 ? -3.661 -14.459 -5.743 1.00 94.25 150 VAL A N 1
ATOM 1228 C CA . VAL A 1 150 ? -4.790 -15.333 -5.421 1.00 94.25 150 VAL A CA 1
ATOM 1229 C C . VAL A 1 150 ? -5.497 -15.704 -6.716 1.00 94.25 150 VAL A C 1
ATOM 1231 O O . VAL A 1 150 ? -5.827 -14.817 -7.508 1.00 94.25 150 VAL A O 1
ATOM 1234 N N . ASN A 1 151 ? -5.721 -16.999 -6.943 1.00 93.50 151 ASN A N 1
ATOM 1235 C CA . ASN A 1 151 ? -6.480 -17.431 -8.110 1.00 93.50 151 ASN A CA 1
ATOM 1236 C C . ASN A 1 151 ? -7.915 -16.878 -8.029 1.00 93.50 151 ASN A C 1
ATOM 1238 O O . ASN A 1 151 ? -8.532 -16.899 -6.960 1.00 93.50 151 ASN A O 1
ATOM 1242 N N . ASN A 1 152 ? -8.428 -16.349 -9.141 1.00 91.38 152 ASN A N 1
ATOM 1243 C CA . ASN A 1 152 ? -9.696 -15.605 -9.215 1.00 91.38 152 ASN A CA 1
ATOM 1244 C C . ASN A 1 152 ? -9.769 -14.328 -8.345 1.00 91.38 152 ASN A C 1
ATOM 1246 O O . ASN A 1 152 ? -10.852 -13.799 -8.098 1.00 91.38 152 ASN A O 1
ATOM 1250 N N . GLY A 1 153 ? -8.624 -13.790 -7.914 1.00 92.31 153 GLY A N 1
ATOM 1251 C CA . GLY A 1 153 ? -8.545 -12.517 -7.198 1.00 92.31 153 GLY A CA 1
ATOM 1252 C C . GLY A 1 153 ? -8.842 -12.602 -5.696 1.00 92.31 153 GLY A C 1
ATOM 1253 O O . GLY A 1 153 ? -9.085 -13.664 -5.129 1.00 92.31 153 GLY A O 1
ATOM 1254 N N . SER A 1 154 ? -8.783 -11.453 -5.017 1.00 91.31 154 SER A N 1
ATOM 1255 C CA . SER A 1 154 ? -8.899 -11.366 -3.551 1.00 91.31 154 SER A CA 1
ATOM 1256 C C . SER A 1 154 ? -10.274 -11.766 -3.007 1.00 91.31 154 SER A C 1
ATOM 1258 O O . SER A 1 154 ? -10.363 -12.224 -1.868 1.00 91.31 154 SER A O 1
ATOM 1260 N N . GLN A 1 155 ? -11.333 -11.673 -3.817 1.00 91.62 155 GLN A N 1
ATOM 1261 C CA . GLN A 1 155 ? -12.680 -12.100 -3.426 1.00 91.62 155 GLN A CA 1
ATOM 1262 C C . GLN A 1 155 ? -12.703 -13.565 -2.961 1.00 91.62 155 GLN A C 1
ATOM 1264 O O . GLN A 1 155 ? -13.395 -13.886 -1.999 1.00 91.62 155 GLN A O 1
ATOM 1269 N N . SER A 1 156 ? -11.866 -14.427 -3.549 1.00 94.25 156 SER A N 1
ATOM 1270 C CA . SER A 1 156 ? -11.777 -15.849 -3.204 1.00 94.25 156 SER A CA 1
ATOM 1271 C C . SER A 1 156 ? -11.514 -16.099 -1.715 1.00 94.25 156 SER A C 1
ATOM 1273 O O . SER A 1 156 ? -12.137 -16.979 -1.118 1.00 94.25 156 SER A O 1
ATOM 1275 N N . TYR A 1 157 ? -10.612 -15.335 -1.083 1.00 92.88 157 TYR A N 1
ATOM 1276 C CA . TYR A 1 157 ? -10.338 -15.527 0.345 1.00 92.88 157 TYR A CA 1
ATOM 1277 C C . TYR A 1 157 ? -11.371 -14.850 1.240 1.00 92.88 157 TYR A C 1
ATOM 1279 O O . TYR A 1 157 ? -11.602 -15.332 2.346 1.00 92.88 157 TYR A O 1
ATOM 1287 N N . ILE A 1 158 ? -12.019 -13.780 0.773 1.00 92.38 158 ILE A N 1
ATOM 1288 C CA . ILE A 1 158 ? -13.144 -13.170 1.487 1.00 92.38 158 ILE A CA 1
ATOM 1289 C C . ILE A 1 158 ? -14.301 -14.167 1.555 1.00 92.38 158 ILE A C 1
ATOM 1291 O O . ILE A 1 158 ? -14.799 -14.445 2.643 1.00 92.38 158 ILE A O 1
ATOM 1295 N N . ASP A 1 159 ? -14.659 -14.786 0.431 1.00 92.12 159 ASP A N 1
ATOM 1296 C CA . ASP A 1 159 ? -15.717 -15.796 0.368 1.00 92.12 159 ASP A CA 1
ATOM 1297 C C . ASP A 1 159 ? -15.393 -17.014 1.240 1.00 92.12 159 ASP A C 1
ATOM 1299 O O . ASP A 1 159 ? -16.272 -17.555 1.913 1.00 92.12 159 ASP A O 1
ATOM 1303 N N . ALA A 1 160 ? -14.128 -17.444 1.260 1.00 93.19 160 ALA A N 1
ATOM 1304 C CA . ALA A 1 160 ? -13.684 -18.530 2.126 1.00 93.19 160 ALA A CA 1
ATOM 1305 C C . ALA A 1 160 ? -13.811 -18.168 3.615 1.00 93.19 160 ALA A C 1
ATOM 1307 O O . ALA A 1 160 ? -14.309 -18.983 4.388 1.00 93.19 160 ALA A O 1
ATOM 1308 N N . ILE A 1 161 ? -13.429 -16.949 4.013 1.00 90.69 161 ILE A N 1
ATOM 1309 C CA . ILE A 1 161 ? -13.596 -16.453 5.389 1.00 90.69 161 ILE A CA 1
ATOM 1310 C C . ILE A 1 161 ? -15.081 -16.385 5.759 1.00 90.69 161 ILE A C 1
ATOM 1312 O O . ILE A 1 161 ? -15.474 -16.884 6.806 1.00 90.69 161 ILE A O 1
ATOM 1316 N N . LEU A 1 162 ? -15.936 -15.831 4.899 1.00 90.00 162 LEU A N 1
ATOM 1317 C CA . LEU A 1 162 ? -17.369 -15.700 5.185 1.00 90.00 162 LEU A CA 1
ATOM 1318 C C . LEU A 1 162 ? -18.055 -17.050 5.443 1.00 90.00 162 LEU A C 1
ATOM 1320 O O . LEU A 1 162 ? -18.996 -17.114 6.230 1.00 90.00 162 LEU A O 1
ATOM 1324 N N . LYS A 1 163 ? -17.558 -18.135 4.841 1.00 90.19 163 LYS A N 1
ATOM 1325 C CA . LYS A 1 163 ? -18.060 -19.500 5.071 1.00 90.19 163 LYS A CA 1
ATOM 1326 C C . LYS A 1 163 ? -17.672 -20.084 6.433 1.00 90.19 163 LYS A C 1
ATOM 1328 O O . LYS A 1 163 ? -18.344 -21.005 6.893 1.00 90.19 163 LYS A O 1
ATOM 1333 N N . THR A 1 164 ? -16.604 -19.605 7.075 1.00 86.38 164 THR A N 1
ATOM 1334 C CA . THR A 1 164 ? -16.156 -20.130 8.382 1.00 86.38 164 THR A CA 1
ATOM 1335 C C . THR A 1 164 ? -16.820 -19.430 9.561 1.00 86.38 164 THR A C 1
ATOM 1337 O O . THR A 1 164 ? -16.860 -19.971 10.668 1.00 86.38 164 THR A O 1
ATOM 1340 N N . ILE A 1 165 ? -17.357 -18.235 9.333 1.00 83.00 165 ILE A N 1
ATOM 1341 C CA . ILE A 1 165 ? -17.875 -17.379 10.384 1.00 83.00 165 ILE A CA 1
ATOM 1342 C C . ILE A 1 165 ? -19.251 -17.874 10.862 1.00 83.00 165 ILE A C 1
ATOM 1344 O O . ILE A 1 165 ? -20.227 -17.901 10.116 1.00 83.00 165 ILE A O 1
ATOM 1348 N N . ARG A 1 166 ? -19.342 -18.213 12.152 1.00 77.69 166 ARG A N 1
ATOM 1349 C CA . ARG A 1 166 ? -20.597 -18.506 12.863 1.00 77.69 166 ARG A CA 1
ATOM 1350 C C . ARG A 1 166 ? -20.902 -17.342 13.811 1.00 77.69 166 ARG A C 1
ATOM 1352 O O . ARG A 1 166 ? -19.982 -16.787 14.399 1.00 77.69 166 ARG A O 1
ATOM 1359 N N . ASN A 1 167 ? -22.175 -16.984 13.982 1.00 83.06 167 ASN A N 1
ATOM 1360 C CA . ASN A 1 167 ? -22.628 -15.937 14.920 1.00 83.06 167 ASN A CA 1
ATOM 1361 C C . ASN A 1 167 ? -22.121 -14.506 14.638 1.00 83.06 167 ASN A C 1
ATOM 1363 O O . ASN A 1 167 ? -21.870 -13.736 15.565 1.00 83.06 167 ASN A O 1
ATOM 1367 N N . VAL A 1 168 ? -22.020 -14.120 13.363 1.00 85.75 168 VAL A N 1
ATOM 1368 C CA . VAL A 1 168 ? -21.682 -12.744 12.967 1.00 85.75 168 VAL A CA 1
ATOM 1369 C C . VAL A 1 168 ? -22.800 -12.143 12.144 1.00 85.75 168 VAL A C 1
ATOM 1371 O O . VAL A 1 168 ? -23.309 -12.767 11.213 1.00 85.75 168 VAL A O 1
ATOM 1374 N N . LYS A 1 169 ? -23.167 -10.909 12.479 1.00 89.88 169 LYS A N 1
ATOM 1375 C CA . LYS A 1 169 ? -24.108 -10.117 11.691 1.00 89.88 169 LYS A CA 1
ATOM 1376 C C . LYS A 1 169 ? -23.315 -9.130 10.840 1.00 89.88 169 LYS A C 1
ATOM 1378 O O . LYS A 1 169 ? -22.593 -8.278 11.356 1.00 89.88 169 LYS A O 1
ATOM 1383 N N . ILE A 1 170 ? -23.444 -9.277 9.526 1.00 90.62 170 ILE A N 1
ATOM 1384 C CA . ILE A 1 170 ? -22.788 -8.422 8.537 1.00 90.62 170 ILE A CA 1
ATOM 1385 C C . ILE A 1 170 ? -23.804 -7.397 8.052 1.00 90.62 170 ILE A C 1
ATOM 1387 O O . ILE A 1 170 ? -24.836 -7.753 7.483 1.00 90.62 170 ILE A O 1
ATOM 1391 N N . ASN A 1 171 ? -23.498 -6.120 8.259 1.00 91.44 171 ASN A N 1
ATOM 1392 C CA . ASN A 1 171 ? -24.347 -5.009 7.854 1.00 91.44 171 ASN A CA 1
ATOM 1393 C C . ASN A 1 171 ? -23.678 -4.265 6.694 1.00 91.44 171 ASN A C 1
ATOM 1395 O O . ASN A 1 171 ? -22.800 -3.423 6.894 1.00 91.44 171 ASN A O 1
ATOM 1399 N N . LEU A 1 172 ? -24.087 -4.593 5.467 1.00 92.44 172 LEU A N 1
ATOM 1400 C CA . LEU A 1 172 ? -23.655 -3.882 4.262 1.00 92.44 172 LEU A CA 1
ATOM 1401 C C . LEU A 1 172 ? -24.417 -2.559 4.117 1.00 92.44 172 LEU A C 1
ATOM 1403 O O . LEU A 1 172 ? -25.522 -2.401 4.644 1.00 92.44 172 LEU A O 1
ATOM 1407 N N . SER A 1 173 ? -23.811 -1.594 3.421 1.00 92.25 173 SER A N 1
ATOM 1408 C CA . SER A 1 173 ? -24.405 -0.272 3.147 1.00 92.25 173 SER A CA 1
ATOM 1409 C C . SER A 1 173 ? -24.906 0.445 4.411 1.00 92.25 173 SER A C 1
ATOM 1411 O O . SER A 1 173 ? -25.868 1.212 4.372 1.00 92.25 173 SER A O 1
ATOM 1413 N N . THR A 1 174 ? -24.252 0.184 5.544 1.00 93.94 174 THR A N 1
ATOM 1414 C CA . THR A 1 174 ? -24.615 0.720 6.858 1.00 93.94 174 THR A CA 1
ATOM 1415 C C . THR A 1 174 ? -23.447 1.543 7.382 1.00 93.94 174 THR A C 1
ATOM 1417 O O . THR A 1 174 ? -22.621 1.060 8.152 1.00 93.94 174 THR A O 1
ATOM 1420 N N . SER A 1 175 ? -23.340 2.791 6.918 1.00 94.31 175 SER A N 1
ATOM 1421 C CA . SER A 1 175 ? -22.287 3.699 7.376 1.00 94.31 175 SER A CA 1
ATOM 1422 C C . SER A 1 175 ? -22.504 4.071 8.846 1.00 94.31 175 SER A C 1
ATOM 1424 O O . SER A 1 175 ? -23.557 4.604 9.207 1.00 94.31 175 SER A O 1
ATOM 1426 N N . VAL A 1 176 ? -21.487 3.822 9.668 1.00 96.62 176 VAL A N 1
ATOM 1427 C CA . VAL A 1 176 ? -21.385 4.364 11.027 1.00 96.62 176 VAL A CA 1
ATOM 1428 C C . VAL A 1 176 ? -20.928 5.811 10.917 1.00 96.62 176 VAL A C 1
ATOM 1430 O O . VAL A 1 176 ? -19.942 6.085 10.232 1.00 96.62 176 VAL A O 1
ATOM 1433 N N . TYR A 1 177 ? -21.658 6.735 11.537 1.00 96.69 177 TYR A N 1
ATOM 1434 C CA . TYR A 1 177 ? -21.304 8.159 11.508 1.00 96.69 177 TYR A CA 1
ATOM 1435 C C . TYR A 1 177 ? -20.900 8.707 12.877 1.00 96.69 177 TYR A C 1
ATOM 1437 O O . TYR A 1 177 ? -20.259 9.748 12.924 1.00 96.69 177 TYR A O 1
ATOM 1445 N N . SER A 1 178 ? -21.247 8.015 13.964 1.00 97.31 178 SER A N 1
ATOM 1446 C CA . SER A 1 178 ? -20.963 8.446 15.333 1.00 97.31 178 SER A CA 1
ATOM 1447 C C . SER A 1 178 ? -20.794 7.242 16.255 1.00 97.31 178 SER A C 1
ATOM 1449 O O . SER A 1 178 ? -21.466 6.218 16.084 1.00 97.31 178 SER A O 1
ATOM 1451 N N . ILE A 1 179 ? -19.889 7.380 17.223 1.00 97.12 179 ILE A N 1
ATOM 1452 C CA . ILE A 1 179 ? -19.701 6.452 18.337 1.00 97.12 179 ILE A CA 1
ATOM 1453 C C . ILE A 1 179 ? -19.616 7.258 19.638 1.00 97.12 179 ILE A C 1
ATOM 1455 O O . ILE A 1 179 ? -18.935 8.281 19.681 1.00 97.12 179 ILE A O 1
ATOM 1459 N N . LYS A 1 180 ? -20.260 6.767 20.705 1.00 96.56 180 LYS A N 1
ATOM 1460 C CA . LYS A 1 180 ? -20.092 7.286 22.069 1.00 96.56 180 LYS A CA 1
ATOM 1461 C C . LYS A 1 180 ? -19.729 6.173 23.043 1.00 96.56 180 L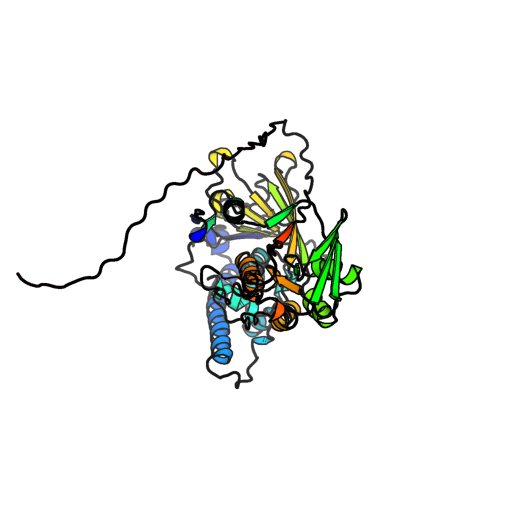YS A C 1
ATOM 1463 O O . LYS A 1 180 ? -20.487 5.215 23.186 1.00 96.56 180 LYS A O 1
ATOM 1468 N N . ARG A 1 181 ? -18.595 6.309 23.725 1.00 95.62 181 ARG A N 1
ATOM 1469 C CA . ARG A 1 181 ? -18.040 5.313 24.650 1.00 95.62 181 ARG A CA 1
ATOM 1470 C C . ARG A 1 181 ? -18.204 5.825 26.078 1.00 95.62 181 ARG A C 1
ATOM 1472 O O . ARG A 1 181 ? -17.943 6.991 26.366 1.00 95.62 181 ARG A O 1
ATOM 1479 N N . ARG A 1 182 ? -18.696 4.984 26.986 1.00 93.12 182 ARG A N 1
ATOM 1480 C CA . ARG A 1 182 ? -18.925 5.347 28.394 1.00 93.12 182 ARG A CA 1
ATOM 1481 C C . ARG A 1 182 ? -18.859 4.129 29.306 1.00 93.12 182 ARG A C 1
ATOM 1483 O O . ARG A 1 182 ? -18.890 2.998 28.837 1.00 93.12 182 ARG A O 1
ATOM 1490 N N . LYS A 1 183 ? -18.809 4.376 30.616 1.00 90.75 183 LYS A N 1
ATOM 1491 C CA . LYS A 1 183 ? -19.056 3.356 31.641 1.00 90.75 183 LYS A CA 1
ATOM 1492 C C . LYS A 1 183 ? -20.454 3.539 32.219 1.00 90.75 183 LYS A C 1
ATOM 1494 O O . LYS A 1 183 ? -20.810 4.658 32.589 1.00 90.75 183 LYS A O 1
ATOM 1499 N N . VAL A 1 184 ? -21.224 2.463 32.325 1.00 86.38 184 VAL A N 1
ATOM 1500 C CA . VAL A 1 184 ? -22.534 2.443 32.993 1.00 86.38 184 VAL A CA 1
ATOM 1501 C C . VAL A 1 184 ? -22.459 1.411 34.108 1.00 86.38 184 VAL A C 1
ATOM 1503 O O . VAL A 1 184 ? -22.287 0.232 33.840 1.00 86.38 184 VAL A O 1
ATOM 1506 N N . ILE A 1 185 ? -22.542 1.859 35.366 1.00 87.75 185 ILE A N 1
ATOM 1507 C CA . ILE A 1 185 ? -22.426 0.979 36.549 1.00 87.75 185 ILE A CA 1
ATOM 1508 C C . ILE A 1 185 ? -21.111 0.162 36.508 1.00 87.75 185 ILE A C 1
ATOM 1510 O O . ILE A 1 185 ? -21.062 -1.015 36.831 1.00 87.75 185 ILE A O 1
ATOM 1514 N N . GLY A 1 186 ? -20.019 0.793 36.063 1.00 82.56 186 GLY A N 1
ATOM 1515 C CA . GLY A 1 186 ? -18.701 0.156 35.950 1.00 82.56 186 GLY A CA 1
ATOM 1516 C C . GLY A 1 186 ? -18.468 -0.650 34.667 1.00 82.56 186 GLY A C 1
ATOM 1517 O O . GLY A 1 186 ? -17.307 -0.824 34.298 1.00 82.56 186 GLY A O 1
ATOM 1518 N N . GLU A 1 187 ? -19.524 -1.035 33.951 1.00 84.94 187 GLU A N 1
ATOM 1519 C CA . GLU A 1 187 ? -19.441 -1.829 32.721 1.00 84.94 187 GLU A CA 1
ATOM 1520 C C . GLU A 1 187 ? -19.226 -0.955 31.475 1.00 84.94 187 GLU A C 1
ATOM 1522 O O . GLU A 1 187 ? -19.732 0.176 31.414 1.00 84.94 187 GLU A O 1
ATOM 1527 N N . PRO A 1 188 ? -18.472 -1.440 30.475 1.00 88.62 188 PRO A N 1
ATOM 1528 C CA . PRO A 1 188 ? -18.245 -0.715 29.235 1.00 88.62 188 PRO A CA 1
ATOM 1529 C C . PRO A 1 188 ? -19.513 -0.669 28.373 1.00 88.62 188 PRO A C 1
ATOM 1531 O O . PRO A 1 188 ? -20.181 -1.675 28.173 1.00 88.62 188 PRO A O 1
ATOM 1534 N N . VAL A 1 189 ? -19.840 0.508 27.834 1.00 93.50 189 VAL A N 1
ATOM 1535 C CA . VAL A 1 189 ? -20.939 0.684 26.875 1.00 93.50 189 VAL A CA 1
ATOM 1536 C C . VAL A 1 189 ? -20.482 1.574 25.725 1.00 93.50 189 VAL A C 1
ATOM 1538 O O . VAL A 1 189 ? -20.117 2.738 25.913 1.00 93.50 189 VAL A O 1
ATOM 1541 N N . VAL A 1 190 ? -20.561 1.033 24.517 1.00 96.06 190 VAL A N 1
ATOM 1542 C CA . VAL A 1 190 ? -20.275 1.685 23.242 1.00 96.06 190 VAL A CA 1
ATOM 1543 C C . VAL A 1 190 ? -21.572 1.813 22.453 1.00 96.06 190 VAL A C 1
ATOM 1545 O O . VAL A 1 190 ? -22.133 0.826 21.983 1.00 96.06 190 VAL A O 1
ATOM 1548 N N . LEU A 1 191 ? -22.040 3.048 22.286 1.00 97.00 191 LEU A N 1
ATOM 1549 C CA . LEU A 1 191 ? -23.191 3.382 21.453 1.00 97.00 191 LEU A CA 1
ATOM 1550 C C . LEU A 1 191 ? -22.714 3.659 20.030 1.00 97.00 191 LEU A C 1
ATOM 1552 O O . LEU A 1 191 ? -22.052 4.666 19.781 1.00 97.00 191 LEU A O 1
ATOM 1556 N N . LEU A 1 192 ? -23.061 2.785 19.095 1.00 96.88 192 LEU A N 1
ATOM 1557 C CA . LEU A 1 192 ? -22.737 2.899 17.678 1.00 96.88 192 LEU A CA 1
ATOM 1558 C C . LEU A 1 192 ? -23.958 3.422 16.919 1.00 96.88 192 LEU A C 1
ATOM 1560 O O . LEU A 1 192 ? -25.005 2.773 16.881 1.00 96.88 192 LEU A O 1
ATOM 1564 N N . LYS A 1 193 ? -23.828 4.597 16.297 1.00 97.00 193 LYS A N 1
ATOM 1565 C CA . LYS A 1 193 ? -24.925 5.261 15.585 1.00 97.00 193 LYS A CA 1
ATOM 1566 C C . LYS A 1 193 ? -24.792 5.098 14.075 1.00 97.00 193 LYS A C 1
ATOM 1568 O O . LYS A 1 193 ? -23.774 5.431 13.456 1.00 97.00 193 LYS A O 1
ATOM 1573 N N . THR A 1 194 ? -25.868 4.609 13.476 1.00 95.75 194 THR A N 1
ATOM 1574 C CA . THR A 1 194 ? -26.062 4.512 12.028 1.00 95.75 194 THR A CA 1
ATOM 1575 C C . THR A 1 194 ? -27.284 5.333 11.638 1.00 95.75 194 THR A C 1
ATOM 1577 O O . THR A 1 194 ? -28.075 5.728 12.489 1.00 95.75 194 THR A O 1
ATOM 1580 N N . LYS A 1 195 ? -27.500 5.571 10.339 1.00 92.75 195 LYS A N 1
ATOM 1581 C CA . LYS A 1 195 ? -28.705 6.289 9.881 1.00 92.75 195 LYS A CA 1
ATOM 1582 C C . LYS A 1 195 ? -30.026 5.605 10.264 1.00 92.75 195 LYS A C 1
ATOM 1584 O O . LYS A 1 195 ? -31.062 6.254 10.207 1.00 92.75 195 LYS A O 1
ATOM 1589 N N . LYS A 1 196 ? -30.003 4.300 10.548 1.00 92.38 196 LYS A N 1
ATOM 1590 C CA . LYS A 1 196 ? -31.206 3.488 10.778 1.00 92.38 196 LYS A CA 1
ATOM 1591 C C . LYS A 1 196 ? -31.471 3.235 12.256 1.00 92.38 196 LYS A C 1
ATOM 1593 O O . LYS A 1 196 ? -32.623 3.137 12.653 1.00 92.38 196 LYS A O 1
ATOM 1598 N N . GLU A 1 197 ? -30.412 3.081 13.041 1.00 94.56 197 GLU A N 1
ATOM 1599 C CA . GLU A 1 197 ? -30.496 2.593 14.414 1.00 94.56 197 GLU A CA 1
ATOM 1600 C C . GLU A 1 197 ? -29.270 2.996 15.239 1.00 94.56 197 GLU A C 1
ATOM 1602 O O . GLU A 1 197 ? -28.199 3.299 14.692 1.00 94.56 197 GLU A O 1
ATOM 1607 N N . VAL A 1 198 ? -29.449 2.952 16.560 1.00 95.81 198 VAL A N 1
ATOM 1608 C CA . VAL A 1 198 ? -28.381 3.002 17.560 1.00 95.81 198 VAL A CA 1
ATOM 1609 C C . VAL A 1 198 ? -28.225 1.599 18.132 1.00 95.81 198 VAL A C 1
ATOM 1611 O O . VAL A 1 198 ? -29.205 0.993 18.558 1.00 95.81 198 VAL A O 1
ATOM 1614 N N . LEU A 1 199 ? -27.000 1.090 18.114 1.00 94.81 199 LEU A N 1
ATOM 1615 C CA . LEU A 1 199 ? -26.644 -0.233 18.612 1.00 94.81 199 LEU A CA 1
ATOM 1616 C C . LEU A 1 199 ? -25.723 -0.095 19.822 1.00 94.81 199 LEU A C 1
ATOM 1618 O O . LEU A 1 199 ? -24.901 0.819 19.864 1.00 94.81 199 LEU A O 1
ATOM 1622 N N . GLU A 1 200 ? -25.845 -1.011 20.777 1.00 94.94 200 GLU A N 1
ATOM 1623 C CA . GLU A 1 200 ? -25.004 -1.049 21.975 1.00 94.94 200 GLU A CA 1
ATOM 1624 C C . GLU A 1 200 ? -24.038 -2.237 21.916 1.00 94.94 200 GLU A C 1
ATOM 1626 O O . GLU A 1 200 ? -24.417 -3.340 21.513 1.00 94.94 200 GLU A O 1
ATOM 1631 N N . PHE A 1 201 ? -22.790 -1.992 22.310 1.00 94.81 201 PHE A N 1
ATOM 1632 C CA . PHE A 1 201 ? -21.700 -2.965 22.347 1.00 94.81 201 PHE A CA 1
ATOM 1633 C C . PHE A 1 201 ? -20.815 -2.739 23.571 1.00 94.81 201 PHE A C 1
ATOM 1635 O O . PHE A 1 201 ? -20.794 -1.642 24.118 1.00 94.81 201 PHE A O 1
ATOM 1642 N N . ASP A 1 202 ? -20.014 -3.734 23.939 1.00 92.56 202 ASP A N 1
ATOM 1643 C CA . ASP A 1 202 ? -19.022 -3.592 25.013 1.00 92.56 202 ASP A CA 1
ATOM 1644 C C . ASP A 1 202 ? -17.714 -2.964 24.502 1.00 92.56 202 ASP A C 1
ATOM 1646 O O . ASP A 1 202 ? -16.973 -2.340 25.252 1.00 92.56 202 ASP A O 1
ATOM 1650 N N . HIS A 1 203 ? -17.417 -3.120 23.206 1.00 93.69 203 HIS A N 1
ATOM 1651 C CA . HIS A 1 203 ? -16.161 -2.685 22.592 1.00 93.69 203 HIS A CA 1
ATOM 1652 C C . HIS A 1 203 ? -16.325 -2.427 21.093 1.00 93.69 203 HIS A C 1
ATOM 1654 O O . HIS A 1 203 ? -17.186 -3.025 20.443 1.00 93.69 203 HIS A O 1
ATOM 1660 N N . VAL A 1 204 ? -15.466 -1.584 20.515 1.00 96.12 204 VAL A N 1
ATOM 1661 C CA . VAL A 1 204 ? -15.419 -1.331 19.066 1.00 96.12 204 VAL A CA 1
ATOM 1662 C C . VAL A 1 204 ? -14.018 -1.507 18.480 1.00 96.12 204 VAL A C 1
ATOM 1664 O O . VAL A 1 204 ? -13.030 -1.012 19.009 1.00 96.12 204 VAL A O 1
ATOM 1667 N N . ILE A 1 205 ? -13.926 -2.178 17.332 1.00 96.88 205 ILE A N 1
ATOM 1668 C CA . ILE A 1 205 ? -12.697 -2.243 16.535 1.00 96.88 205 ILE A CA 1
ATOM 1669 C C . ILE A 1 205 ? -12.870 -1.352 15.303 1.00 96.88 205 ILE A C 1
ATOM 1671 O O . ILE A 1 205 ? -13.683 -1.635 14.421 1.00 96.88 205 ILE A O 1
ATOM 1675 N N . PHE A 1 206 ? -12.086 -0.282 15.220 1.00 97.62 206 PHE A N 1
ATOM 1676 C CA . PHE A 1 206 ? -12.009 0.571 14.040 1.00 97.62 206 PHE A CA 1
ATOM 1677 C C . PHE A 1 206 ? -11.093 -0.073 12.998 1.00 97.62 206 PHE A C 1
ATOM 1679 O O . PHE A 1 206 ? -9.874 0.023 13.102 1.00 97.62 206 PHE A O 1
ATOM 1686 N N . ALA A 1 207 ? -11.689 -0.693 11.978 1.00 96.75 207 ALA A N 1
ATOM 1687 C CA . ALA A 1 207 ? -11.005 -1.215 10.788 1.00 96.75 207 ALA A CA 1
ATOM 1688 C C . ALA A 1 207 ? -11.169 -0.274 9.577 1.00 96.75 207 ALA A C 1
ATOM 1690 O O . ALA A 1 207 ? -11.491 -0.697 8.467 1.00 96.75 207 ALA A O 1
ATOM 1691 N N . VAL A 1 208 ? -11.022 1.028 9.822 1.00 96.00 208 VAL A N 1
ATOM 1692 C CA . VAL A 1 208 ? -11.202 2.116 8.846 1.00 96.00 208 VAL A CA 1
ATOM 1693 C C . VAL A 1 208 ? -9.949 2.992 8.794 1.00 96.00 208 VAL A C 1
ATOM 1695 O O . VAL A 1 208 ? -9.025 2.827 9.594 1.00 96.00 208 VAL A O 1
ATOM 1698 N N . HIS A 1 209 ? -9.898 3.931 7.849 1.00 96.06 209 HIS A N 1
ATOM 1699 C CA . HIS A 1 209 ? -8.831 4.932 7.824 1.00 96.06 209 HIS A CA 1
ATOM 1700 C C . HIS A 1 209 ? -8.903 5.839 9.062 1.00 96.06 209 HIS A C 1
ATOM 1702 O O . HIS A 1 209 ? -9.972 6.053 9.640 1.00 96.06 209 HIS A O 1
ATOM 1708 N N . THR A 1 210 ? -7.763 6.376 9.483 1.00 96.88 210 THR A N 1
ATOM 1709 C CA . THR A 1 210 ? -7.662 7.176 10.714 1.00 96.88 210 THR A CA 1
ATOM 1710 C C . THR A 1 210 ? -8.430 8.495 10.645 1.00 96.88 210 THR A C 1
ATOM 1712 O O . THR A 1 210 ? -9.030 8.901 11.638 1.00 96.88 210 THR A O 1
ATOM 1715 N N . ASP A 1 211 ? -8.505 9.125 9.472 1.00 96.19 211 ASP A N 1
ATOM 1716 C CA . ASP A 1 211 ? -9.333 10.309 9.222 1.00 96.19 211 ASP A CA 1
ATOM 1717 C C . ASP A 1 211 ? -10.835 10.005 9.391 1.00 96.19 211 ASP A C 1
ATOM 1719 O O . ASP A 1 211 ? -11.586 10.798 9.965 1.00 96.19 211 ASP A O 1
ATOM 1723 N N . GLN A 1 212 ? -11.270 8.819 8.959 1.00 96.88 212 GLN A N 1
ATOM 1724 C CA . GLN A 1 212 ? -12.634 8.324 9.137 1.00 96.88 212 GLN A CA 1
ATOM 1725 C C . GLN A 1 212 ? -12.928 7.999 10.604 1.00 96.88 212 GLN A C 1
ATOM 1727 O O . GLN A 1 212 ? -13.979 8.398 11.105 1.00 96.88 212 GLN A O 1
ATOM 1732 N N . ALA A 1 213 ? -12.008 7.329 11.304 1.00 97.56 213 ALA A N 1
ATOM 1733 C CA . ALA A 1 213 ? -12.139 7.055 12.735 1.00 97.56 213 ALA A CA 1
ATOM 1734 C C . ALA A 1 213 ? -12.265 8.358 13.542 1.00 97.56 213 ALA A C 1
ATOM 1736 O O . ALA A 1 213 ? -13.192 8.504 14.337 1.00 97.56 213 ALA A O 1
ATOM 1737 N N . LEU A 1 214 ? -11.405 9.347 13.267 1.00 97.62 214 LEU A N 1
ATOM 1738 C CA . LEU A 1 214 ? -11.476 10.667 13.897 1.00 97.62 214 LEU A CA 1
ATOM 1739 C C . LEU A 1 214 ? -12.797 11.371 13.633 1.00 97.62 214 LEU A C 1
ATOM 1741 O O . LEU A 1 214 ? -13.357 11.969 14.546 1.00 97.62 214 LEU A O 1
ATOM 1745 N N . LYS A 1 215 ? -13.301 11.312 12.398 1.00 97.44 215 LYS A N 1
ATOM 1746 C CA . LYS A 1 215 ? -14.598 11.902 12.066 1.00 97.44 215 LYS A CA 1
ATOM 1747 C C . LYS A 1 215 ? -15.724 11.278 12.896 1.00 97.44 215 LYS A C 1
ATOM 1749 O O . LYS A 1 215 ? -16.546 12.015 13.425 1.00 97.44 215 LYS A O 1
ATOM 1754 N N . ILE A 1 216 ? -15.731 9.952 13.033 1.00 98.19 216 ILE A N 1
ATOM 1755 C CA . ILE A 1 216 ? -16.740 9.221 13.814 1.00 98.19 216 ILE A CA 1
ATOM 1756 C C . ILE A 1 216 ? -16.658 9.578 15.308 1.00 98.19 216 ILE A C 1
ATOM 1758 O O . ILE A 1 216 ? -17.691 9.785 15.938 1.00 98.19 216 ILE A O 1
ATOM 1762 N N . LEU A 1 217 ? -15.450 9.668 15.874 1.00 97.69 217 LEU A N 1
ATOM 1763 C CA . LEU A 1 217 ? -15.245 9.989 17.294 1.00 97.69 217 LEU A CA 1
ATOM 1764 C C . LEU A 1 217 ? -15.563 11.456 17.627 1.00 97.69 217 LEU A C 1
ATOM 1766 O O . LEU A 1 217 ? -16.099 11.754 18.694 1.00 97.69 217 LEU A O 1
ATOM 1770 N N . LYS A 1 218 ? -15.241 12.389 16.722 1.00 96.56 218 LYS A N 1
ATOM 1771 C CA . LYS A 1 218 ? -15.478 13.829 16.923 1.00 96.56 218 LYS A CA 1
ATOM 1772 C C . LYS A 1 218 ? -16.955 14.204 16.912 1.00 96.56 218 LYS A C 1
ATOM 1774 O O . LYS A 1 218 ? -17.308 15.178 17.563 1.00 96.56 218 LYS A O 1
ATOM 1779 N N . GLU A 1 219 ? -17.803 13.434 16.231 1.00 96.62 219 GLU A N 1
ATOM 1780 C CA . GLU A 1 219 ? -19.245 13.704 16.157 1.00 96.62 219 GLU A CA 1
ATOM 1781 C C . GLU A 1 219 ? -19.906 13.788 17.551 1.00 96.62 219 GLU A C 1
ATOM 1783 O O . GLU A 1 219 ? -20.857 14.536 17.736 1.00 96.62 219 GLU A O 1
ATOM 1788 N N . GLU A 1 220 ? -19.370 13.083 18.557 1.00 93.81 220 GLU A N 1
ATOM 1789 C CA . GLU A 1 220 ? -19.869 13.094 19.948 1.00 93.81 220 GLU A CA 1
ATOM 1790 C C . GLU A 1 220 ? -18.834 13.623 20.956 1.00 93.81 220 GLU A C 1
ATOM 1792 O O . GLU A 1 220 ? -18.904 13.311 22.155 1.00 93.81 220 GLU A O 1
ATOM 1797 N N . ASN A 1 221 ? -17.839 14.380 20.472 1.00 93.81 221 ASN A N 1
ATOM 1798 C CA . ASN A 1 221 ? -16.693 14.852 21.258 1.00 93.81 221 ASN A CA 1
ATOM 1799 C C . ASN A 1 221 ? -16.052 13.733 22.098 1.00 93.81 221 ASN A C 1
ATOM 1801 O O . ASN A 1 221 ? -15.722 13.922 23.267 1.00 93.81 221 ASN A O 1
ATOM 1805 N N . ASP A 1 222 ? -15.937 12.537 21.519 1.00 95.69 222 ASP A N 1
ATOM 1806 C CA . ASP A 1 222 ? -15.486 11.336 22.222 1.00 95.69 222 ASP A CA 1
ATOM 1807 C C . ASP A 1 222 ? -14.046 10.955 21.877 1.00 95.69 222 ASP A C 1
ATOM 1809 O O . ASP A 1 222 ? -13.615 9.852 22.178 1.00 95.69 222 ASP A O 1
ATOM 1813 N N . CYS A 1 223 ? -13.298 11.840 21.218 1.00 96.75 223 CYS A N 1
ATOM 1814 C CA . CYS A 1 223 ? -11.893 11.632 20.884 1.00 96.75 223 CYS A CA 1
ATOM 1815 C C . CYS A 1 223 ? -11.005 12.183 22.005 1.00 96.75 223 CYS A C 1
ATOM 1817 O O . CYS A 1 223 ? -11.020 13.387 22.256 1.00 96.75 223 CYS A O 1
ATOM 1819 N N . SER A 1 224 ? -10.206 11.331 22.646 1.00 96.12 224 SER A N 1
ATOM 1820 C CA . SER A 1 224 ? -9.164 11.791 23.573 1.00 96.12 224 SER A CA 1
ATOM 1821 C C . SER A 1 224 ? -8.039 12.532 22.839 1.00 96.12 224 SER A C 1
ATOM 1823 O O . SER A 1 224 ? -7.871 12.387 21.625 1.00 96.12 224 SER A O 1
ATOM 1825 N N . GLU A 1 225 ? -7.241 13.306 23.579 1.00 96.44 225 GLU A N 1
ATOM 1826 C CA . GLU A 1 225 ? -6.103 14.053 23.023 1.00 96.44 225 GLU A CA 1
ATOM 1827 C C . GLU A 1 225 ? -5.066 13.126 22.373 1.00 96.44 225 GLU A C 1
ATOM 1829 O O . GLU A 1 225 ? -4.607 13.392 21.265 1.00 96.44 225 GLU A O 1
ATOM 1834 N N . LEU A 1 226 ? -4.765 11.993 23.015 1.00 96.00 226 LEU A N 1
ATOM 1835 C CA . LEU A 1 226 ? -3.803 11.016 22.505 1.00 96.00 226 LEU A CA 1
ATOM 1836 C C . LEU A 1 226 ? -4.317 10.283 21.255 1.00 96.00 226 LEU A C 1
ATOM 1838 O O . LEU A 1 226 ? -3.567 10.083 20.300 1.00 96.00 226 LEU A O 1
ATOM 1842 N N . GLU A 1 227 ? -5.607 9.921 21.218 1.00 97.44 227 GLU A N 1
ATOM 1843 C CA . GLU A 1 227 ? -6.234 9.396 19.995 1.00 97.44 227 GLU A CA 1
ATOM 1844 C C . GLU A 1 227 ? -6.174 10.428 18.866 1.00 97.44 227 GLU A C 1
ATOM 1846 O O . GLU A 1 227 ? -5.862 10.075 17.729 1.00 97.44 227 GLU A O 1
ATOM 1851 N N . PHE A 1 228 ? -6.428 11.705 19.169 1.00 97.56 228 PHE A N 1
ATOM 1852 C CA . PHE A 1 228 ? -6.331 12.775 18.182 1.00 97.56 228 PHE A CA 1
ATOM 1853 C C . PHE A 1 228 ? -4.910 12.898 17.631 1.00 97.56 228 PHE A C 1
ATOM 1855 O O . PHE A 1 228 ? -4.741 12.891 16.412 1.00 97.56 228 PHE A O 1
ATOM 1862 N N . GLU A 1 229 ? -3.900 12.976 18.500 1.00 96.88 229 GLU A N 1
ATOM 1863 C CA . GLU A 1 229 ? -2.488 13.100 18.117 1.00 96.88 229 GLU A CA 1
ATOM 1864 C C . GLU A 1 229 ? -2.068 11.980 17.155 1.00 96.88 229 GLU A C 1
ATOM 1866 O O . GLU A 1 229 ? -1.547 12.242 16.066 1.00 96.88 229 GLU A O 1
ATOM 1871 N N . ILE A 1 230 ? -2.347 10.728 17.522 1.00 95.56 230 ILE A N 1
ATOM 1872 C CA . ILE A 1 230 ? -1.917 9.553 16.757 1.00 95.56 230 ILE A CA 1
ATOM 1873 C C . ILE A 1 230 ? -2.688 9.447 15.439 1.00 95.56 230 ILE A C 1
ATOM 1875 O O . ILE A 1 230 ? -2.086 9.345 14.369 1.00 95.56 230 ILE A O 1
ATOM 1879 N N . LEU A 1 231 ? -4.022 9.488 15.483 1.00 96.56 231 LEU A N 1
ATOM 1880 C CA . LEU A 1 231 ? -4.846 9.243 14.297 1.00 96.56 231 LEU A CA 1
ATOM 1881 C C . LEU A 1 231 ? -4.738 10.385 13.269 1.00 96.56 231 LEU A C 1
ATOM 1883 O O . LEU A 1 231 ? -4.827 10.133 12.065 1.00 96.56 231 LEU A O 1
ATOM 1887 N N . ASN A 1 232 ? -4.517 11.628 13.715 1.00 96.56 232 ASN A N 1
ATOM 1888 C CA . ASN A 1 232 ? -4.411 12.798 12.833 1.00 96.56 232 ASN A CA 1
ATOM 1889 C C . ASN A 1 232 ? -3.046 12.885 12.134 1.00 96.56 232 ASN A C 1
ATOM 1891 O O . ASN A 1 232 ? -2.900 13.590 11.134 1.00 96.56 232 ASN A O 1
ATOM 1895 N N . SER A 1 233 ? -2.041 12.170 12.640 1.00 94.31 233 SER A N 1
ATOM 1896 C CA . SER A 1 233 ? -0.687 12.176 12.079 1.00 94.31 233 SER A CA 1
ATOM 1897 C C . SER A 1 233 ? -0.583 11.443 10.740 1.00 94.31 233 SER A C 1
ATOM 1899 O O . SER A 1 233 ? 0.341 11.701 9.969 1.00 94.31 233 SER A O 1
ATOM 1901 N N . ILE A 1 234 ? -1.554 10.581 10.426 1.00 91.50 234 ILE A N 1
ATOM 1902 C CA . ILE A 1 234 ? -1.593 9.819 9.177 1.00 91.50 234 ILE A CA 1
ATOM 1903 C C . ILE A 1 234 ? -2.467 10.559 8.170 1.00 91.50 234 ILE A C 1
ATOM 1905 O O . ILE A 1 234 ? -3.680 10.690 8.338 1.00 91.50 234 ILE A O 1
ATOM 1909 N N . GLN A 1 235 ? -1.827 11.045 7.113 1.00 90.00 235 GLN A N 1
ATOM 1910 C CA . GLN A 1 235 ? -2.477 11.764 6.022 1.00 90.00 235 GLN A CA 1
ATOM 1911 C C . GLN A 1 235 ? -2.784 10.810 4.869 1.00 90.00 235 GLN A C 1
ATOM 1913 O O . GLN A 1 235 ? -2.112 9.794 4.712 1.00 90.00 235 GLN A O 1
ATOM 1918 N N . TYR A 1 236 ? -3.774 11.141 4.039 1.00 89.56 236 TYR A N 1
ATOM 1919 C CA . TYR A 1 236 ? -4.163 10.309 2.900 1.00 89.56 236 TYR A CA 1
ATOM 1920 C C . TYR A 1 236 ? -4.194 11.117 1.611 1.00 89.56 236 TYR A C 1
ATOM 1922 O O . TYR A 1 236 ? -4.668 12.253 1.590 1.00 89.56 236 TYR A O 1
ATOM 1930 N N . ILE A 1 237 ? -3.752 10.496 0.521 1.00 86.94 237 ILE A N 1
ATOM 1931 C CA . ILE A 1 237 ? -3.874 11.036 -0.830 1.00 86.94 237 ILE A CA 1
ATOM 1932 C C . ILE A 1 237 ? -4.853 10.212 -1.656 1.00 86.94 237 ILE A C 1
ATOM 1934 O O . ILE A 1 237 ? -4.873 8.984 -1.586 1.00 86.94 237 ILE A O 1
ATOM 1938 N N . LYS A 1 238 ? -5.670 10.896 -2.452 1.00 89.50 238 LYS A N 1
ATOM 1939 C CA . LYS A 1 238 ? -6.590 10.263 -3.392 1.00 89.50 238 LYS A CA 1
ATOM 1940 C C . LYS A 1 238 ? -5.874 9.927 -4.693 1.00 89.50 238 LYS A C 1
ATOM 1942 O O . LYS A 1 238 ? -5.223 10.784 -5.278 1.00 89.50 238 LYS A O 1
ATOM 1947 N N . ASN A 1 239 ? -6.067 8.701 -5.156 1.00 89.62 239 ASN A N 1
ATOM 1948 C CA . ASN A 1 239 ? -5.586 8.192 -6.428 1.00 89.62 239 ASN A CA 1
ATOM 1949 C C . ASN A 1 239 ? -6.780 7.740 -7.275 1.00 89.62 239 ASN A C 1
ATOM 1951 O O . ASN A 1 239 ? -7.598 6.925 -6.832 1.00 89.62 239 ASN A O 1
ATOM 1955 N N . LYS A 1 240 ? -6.866 8.245 -8.506 1.00 92.94 240 LYS A N 1
ATOM 1956 C CA . LYS A 1 240 ? -7.829 7.781 -9.509 1.00 92.94 240 LYS A CA 1
ATOM 1957 C C . LYS A 1 240 ? -7.319 6.475 -10.104 1.00 92.94 240 LYS A C 1
ATOM 1959 O O . LYS A 1 240 ? -6.199 6.433 -10.594 1.00 92.94 240 LYS A O 1
ATOM 1964 N N . CYS A 1 241 ? -8.137 5.435 -10.110 1.00 95.62 241 CYS A N 1
ATOM 1965 C CA . CYS A 1 241 ? -7.816 4.128 -10.668 1.00 95.62 241 CYS A CA 1
ATOM 1966 C C . CYS A 1 241 ? -8.772 3.812 -11.814 1.00 95.62 241 CYS A C 1
ATOM 1968 O O . CYS A 1 241 ? -9.987 3.839 -11.629 1.00 95.62 241 CYS A O 1
ATOM 1970 N N . THR A 1 242 ? -8.230 3.530 -12.994 1.00 97.62 242 THR A N 1
ATOM 1971 C CA . THR A 1 242 ? -9.017 3.280 -14.207 1.00 97.62 242 THR A CA 1
ATOM 1972 C C . THR A 1 242 ? -8.683 1.903 -14.759 1.00 97.62 242 THR A C 1
ATOM 1974 O O . THR A 1 242 ? -7.530 1.647 -15.084 1.00 97.62 242 THR A O 1
ATOM 1977 N N . LEU A 1 243 ? -9.676 1.027 -14.890 1.00 98.19 243 LEU A N 1
ATOM 1978 C CA . LEU A 1 243 ? -9.574 -0.231 -15.631 1.00 98.19 243 LEU A CA 1
ATOM 1979 C C . LEU A 1 243 ? -9.916 0.044 -17.097 1.00 98.19 243 LEU A C 1
ATOM 1981 O O . LEU A 1 243 ? -10.993 0.567 -17.392 1.00 98.19 243 LEU A O 1
ATOM 1985 N N . HIS A 1 244 ? -9.021 -0.297 -18.021 1.00 98.19 244 HIS A N 1
ATOM 1986 C CA . HIS A 1 244 ? -9.196 -0.015 -19.446 1.00 98.19 244 HIS A CA 1
ATOM 1987 C C . HIS A 1 244 ? -8.407 -0.970 -20.353 1.00 98.19 244 HIS A C 1
ATOM 1989 O O . HIS A 1 244 ? -7.656 -1.831 -19.897 1.00 98.19 244 HIS A O 1
ATOM 1995 N N . ARG A 1 245 ? -8.565 -0.785 -21.668 1.00 97.81 245 ARG A N 1
ATOM 1996 C CA . ARG A 1 245 ? -7.821 -1.493 -22.730 1.00 97.81 245 ARG A CA 1
ATOM 1997 C C . ARG A 1 245 ? -6.929 -0.585 -23.587 1.00 97.81 245 ARG A C 1
ATOM 1999 O O . ARG A 1 245 ? -6.342 -1.033 -24.562 1.00 97.81 245 ARG A O 1
ATOM 2006 N N . ASP A 1 246 ? -6.842 0.702 -23.251 1.00 97.50 246 ASP A N 1
ATOM 2007 C CA . ASP A 1 246 ? -6.063 1.694 -24.007 1.00 97.50 246 ASP A CA 1
ATOM 2008 C C . ASP A 1 246 ? -4.532 1.503 -23.886 1.00 97.50 246 ASP A C 1
ATOM 2010 O O . ASP A 1 246 ? -3.977 1.756 -22.814 1.00 97.50 246 ASP A O 1
ATOM 2014 N N . PRO A 1 247 ? -3.818 1.116 -24.964 1.00 96.25 247 PRO A N 1
ATOM 2015 C CA . PRO A 1 247 ? -2.374 0.884 -24.922 1.00 96.25 247 PRO A CA 1
ATOM 2016 C C . PRO A 1 247 ? -1.547 2.179 -24.922 1.00 96.25 247 PRO A C 1
ATOM 2018 O O . PRO A 1 247 ? -0.326 2.110 -24.809 1.00 96.25 247 PRO A O 1
ATOM 2021 N N . ARG A 1 248 ? -2.167 3.362 -25.062 1.00 95.31 248 ARG A N 1
ATOM 2022 C CA . ARG A 1 248 ? -1.454 4.654 -24.996 1.00 95.31 248 ARG A CA 1
ATOM 2023 C C . ARG A 1 248 ? -0.889 4.945 -23.603 1.00 95.31 248 ARG A C 1
ATOM 2025 O O . ARG A 1 248 ? 0.028 5.747 -23.483 1.00 95.31 248 ARG A O 1
ATOM 2032 N N . LEU A 1 249 ? -1.418 4.279 -22.576 1.00 95.81 249 LEU A N 1
ATOM 2033 C CA . LEU A 1 249 ? -0.929 4.322 -21.196 1.00 95.81 249 LEU A CA 1
ATOM 2034 C C . LEU A 1 249 ? 0.038 3.166 -20.900 1.00 95.81 249 LEU A C 1
ATOM 2036 O O . LEU A 1 249 ? 0.096 2.672 -19.781 1.00 95.81 249 LEU A O 1
ATOM 2040 N N . MET A 1 250 ? 0.803 2.720 -21.892 1.00 97.06 250 MET A N 1
ATOM 2041 C CA . MET A 1 250 ? 1.905 1.770 -21.736 1.00 97.06 250 MET A CA 1
ATOM 2042 C C . MET A 1 250 ? 3.183 2.369 -22.339 1.00 97.06 250 MET A C 1
ATOM 2044 O O . MET A 1 250 ? 3.090 3.307 -23.135 1.00 97.06 250 MET A O 1
ATOM 2048 N N . PRO A 1 251 ? 4.379 1.836 -22.016 1.00 96.75 251 PRO A N 1
ATOM 2049 C CA . PRO A 1 251 ? 5.608 2.242 -22.688 1.00 96.75 251 PRO A CA 1
ATOM 2050 C C . PRO A 1 251 ? 5.471 2.153 -24.213 1.00 96.75 251 PRO A C 1
ATOM 2052 O O . PRO A 1 251 ? 4.863 1.216 -24.749 1.00 96.75 251 PRO A O 1
ATOM 2055 N N . LYS A 1 252 ? 6.075 3.104 -24.924 1.00 95.56 252 LYS A N 1
ATOM 2056 C CA . LYS A 1 252 ? 6.069 3.181 -26.388 1.00 95.56 252 LYS A CA 1
ATOM 2057 C C . LYS A 1 252 ? 6.706 1.937 -27.001 1.00 95.56 252 LYS A C 1
ATOM 2059 O O . LYS A 1 252 ? 6.223 1.423 -28.012 1.00 95.56 252 LYS A O 1
ATOM 2064 N N . ARG A 1 253 ? 7.786 1.430 -26.399 1.00 95.12 253 ARG A N 1
ATOM 2065 C CA . ARG A 1 253 ? 8.446 0.202 -26.856 1.00 95.12 253 ARG A CA 1
ATOM 2066 C C . ARG A 1 253 ? 7.840 -1.017 -26.159 1.00 95.12 253 ARG A C 1
ATOM 2068 O O . ARG A 1 253 ? 7.960 -1.189 -24.948 1.00 95.12 253 ARG A O 1
ATOM 2075 N N . LYS A 1 254 ? 7.245 -1.928 -26.941 1.00 94.19 254 LYS A N 1
ATOM 2076 C CA . LYS A 1 254 ? 6.602 -3.156 -26.424 1.00 94.19 254 LYS A CA 1
ATOM 2077 C C . LYS A 1 254 ? 7.541 -4.073 -25.633 1.00 94.19 254 LYS A C 1
ATOM 2079 O O . LYS A 1 254 ? 7.105 -4.752 -24.714 1.00 94.19 254 LYS A O 1
ATOM 2084 N N . ASN A 1 255 ? 8.834 -4.090 -25.956 1.00 93.00 255 ASN A N 1
ATOM 2085 C CA . ASN A 1 255 ? 9.837 -4.846 -25.191 1.00 93.00 255 ASN A CA 1
ATOM 2086 C C . ASN A 1 255 ? 10.067 -4.286 -23.770 1.00 93.00 255 ASN A C 1
ATOM 2088 O O . ASN A 1 255 ? 10.634 -4.986 -22.935 1.00 93.00 255 ASN A O 1
ATOM 2092 N N . CYS A 1 256 ? 9.630 -3.052 -23.500 1.00 94.94 256 CYS A N 1
ATOM 2093 C CA . CYS A 1 256 ? 9.670 -2.408 -22.192 1.00 94.94 256 CYS A CA 1
ATOM 2094 C C . CYS A 1 256 ? 8.397 -2.680 -21.365 1.00 94.94 256 CYS A C 1
ATOM 2096 O O . CYS A 1 256 ? 8.322 -2.289 -20.203 1.00 94.94 256 CYS A O 1
ATOM 2098 N N . TRP A 1 257 ? 7.390 -3.360 -21.931 1.00 96.44 257 TRP A N 1
ATOM 2099 C CA . TRP A 1 257 ? 6.154 -3.659 -21.212 1.00 96.44 257 TRP A CA 1
ATOM 2100 C C . TRP A 1 257 ? 6.415 -4.595 -20.034 1.00 96.44 257 TRP A C 1
ATOM 2102 O O . TRP A 1 257 ? 6.838 -5.754 -20.164 1.00 96.44 257 TRP A O 1
ATOM 2112 N N . ALA A 1 258 ? 6.110 -4.074 -18.859 1.00 96.31 258 ALA A N 1
ATOM 2113 C CA . ALA A 1 258 ? 6.260 -4.738 -17.588 1.00 96.31 258 ALA A CA 1
ATOM 2114 C C . ALA A 1 258 ? 4.891 -4.939 -16.932 1.00 96.31 258 ALA A C 1
ATOM 2116 O O . ALA A 1 258 ? 3.865 -4.491 -17.444 1.00 96.31 258 ALA A O 1
ATOM 2117 N N . SER A 1 259 ? 4.861 -5.659 -15.815 1.00 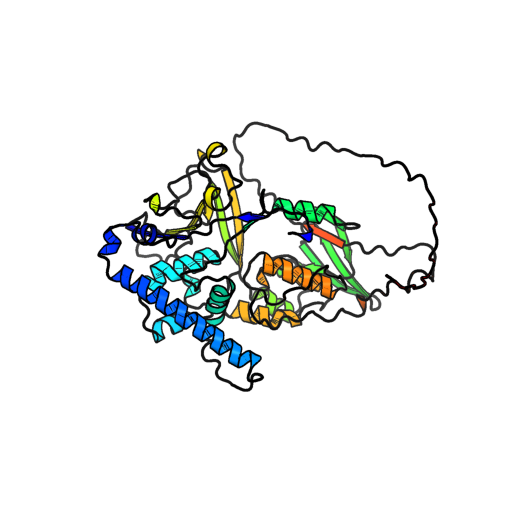96.06 259 SER A N 1
ATOM 2118 C CA . SER A 1 259 ? 3.644 -5.763 -15.013 1.00 96.06 259 SER A CA 1
ATOM 2119 C C . SER A 1 259 ? 3.292 -4.422 -14.378 1.00 96.06 259 SER A C 1
ATOM 2121 O O . SER A 1 259 ? 2.114 -4.141 -14.223 1.00 96.06 259 SER A O 1
ATOM 2123 N N . TRP A 1 260 ? 4.298 -3.611 -14.044 1.00 96.88 260 TRP A N 1
ATOM 2124 C CA . TRP A 1 260 ? 4.193 -2.280 -13.449 1.00 96.88 260 TRP A CA 1
ATOM 2125 C C . TRP A 1 260 ? 4.962 -1.296 -14.332 1.00 96.88 260 TRP A C 1
ATOM 2127 O O . TRP A 1 260 ? 6.158 -1.490 -14.550 1.00 96.88 260 TRP A O 1
ATOM 2137 N N . ASN A 1 261 ? 4.297 -0.270 -14.859 1.00 97.25 261 ASN A N 1
ATOM 2138 C CA . ASN A 1 261 ? 4.886 0.667 -15.817 1.00 97.25 261 ASN A CA 1
ATOM 2139 C C . ASN A 1 261 ? 4.698 2.096 -15.310 1.00 97.25 261 ASN A C 1
ATOM 2141 O O . ASN A 1 261 ? 3.587 2.627 -15.354 1.00 97.25 261 ASN A O 1
ATOM 2145 N N . TYR A 1 262 ? 5.776 2.701 -14.820 1.00 95.25 262 TYR A N 1
ATOM 2146 C CA . TYR A 1 262 ? 5.772 4.079 -14.344 1.00 95.25 262 TYR A CA 1
ATOM 2147 C C . TYR A 1 262 ? 5.924 5.040 -15.523 1.00 95.25 262 TYR A C 1
ATOM 2149 O O . TYR A 1 262 ? 6.894 4.949 -16.283 1.00 95.25 262 TYR A O 1
ATOM 2157 N N . LEU A 1 263 ? 4.967 5.951 -15.680 1.00 94.19 263 LEU A N 1
ATOM 2158 C CA . LEU A 1 263 ? 4.893 6.889 -16.792 1.00 94.19 263 LEU A CA 1
ATOM 2159 C C . LEU A 1 263 ? 5.032 8.323 -16.288 1.00 94.19 263 LEU A C 1
ATOM 2161 O O . LEU A 1 263 ? 4.409 8.702 -15.298 1.00 94.19 263 LEU A O 1
ATOM 2165 N N . THR A 1 264 ? 5.794 9.144 -17.007 1.00 89.62 264 THR A N 1
ATOM 2166 C CA . THR A 1 264 ? 5.862 10.589 -16.741 1.00 89.62 264 THR A CA 1
ATOM 2167 C C . THR A 1 264 ? 5.693 11.404 -18.011 1.00 89.62 264 THR A C 1
ATOM 2169 O O . THR A 1 264 ? 5.969 10.932 -19.116 1.00 89.62 264 THR A O 1
ATOM 2172 N N . GLU A 1 265 ? 5.315 12.664 -17.841 1.00 84.31 265 GLU A N 1
ATOM 2173 C CA . GLU A 1 265 ? 5.352 13.690 -18.879 1.00 84.31 265 GLU A CA 1
ATOM 2174 C C . GLU A 1 265 ? 6.293 14.833 -18.482 1.00 84.31 265 GLU A C 1
ATOM 2176 O O . GLU A 1 265 ? 6.612 15.007 -17.301 1.00 84.31 265 GLU A O 1
ATOM 2181 N N . ARG A 1 266 ? 6.756 15.614 -19.468 1.00 72.75 266 ARG A N 1
ATOM 2182 C CA . ARG A 1 266 ? 7.539 16.818 -19.180 1.00 72.75 266 ARG A CA 1
ATOM 2183 C C . ARG A 1 266 ? 6.628 17.851 -18.540 1.00 72.75 266 ARG A C 1
ATOM 2185 O O . ARG A 1 266 ? 5.620 18.250 -19.117 1.00 72.75 266 ARG A O 1
ATOM 2192 N N . VAL A 1 267 ? 7.048 18.350 -17.391 1.00 61.66 267 VAL A N 1
ATOM 2193 C CA . VAL A 1 267 ? 6.411 19.494 -16.752 1.00 61.66 267 VAL A CA 1
ATOM 2194 C C . VAL A 1 267 ? 6.709 20.730 -17.591 1.00 61.66 267 VAL A C 1
ATOM 2196 O O . VAL A 1 267 ? 7.868 21.112 -17.748 1.00 61.66 267 VAL A O 1
ATOM 2199 N N . SER A 1 268 ? 5.675 21.360 -18.146 1.00 47.56 268 SER A N 1
ATOM 2200 C CA . SER A 1 268 ? 5.842 22.647 -18.823 1.00 47.56 268 SER A CA 1
ATOM 2201 C C . SER A 1 268 ? 6.239 23.696 -17.775 1.00 47.56 268 SER A C 1
ATOM 2203 O O . SER A 1 268 ? 5.538 23.887 -16.780 1.00 47.56 268 SER A O 1
ATOM 2205 N N . SER A 1 269 ? 7.398 24.328 -17.966 1.00 41.38 269 SER A N 1
ATOM 2206 C CA . SER A 1 269 ? 8.031 25.281 -17.045 1.00 41.38 269 SER A CA 1
ATOM 2207 C C . SER A 1 269 ? 7.063 26.375 -16.572 1.00 41.38 269 SER A C 1
ATOM 2209 O O . SER A 1 269 ? 6.620 27.192 -17.375 1.00 41.38 269 SER A O 1
ATOM 2211 N N . GLY A 1 270 ? 6.753 26.405 -15.270 1.00 45.09 270 GLY A N 1
ATOM 2212 C CA . GLY A 1 270 ? 5.964 27.475 -14.638 1.00 45.09 270 GLY A CA 1
ATOM 2213 C C . GLY A 1 270 ? 5.025 27.012 -13.522 1.00 45.09 270 GLY A C 1
ATOM 2214 O O . GLY A 1 270 ? 4.743 27.774 -12.602 1.00 45.09 270 GLY A O 1
ATOM 2215 N N . LYS A 1 271 ? 4.604 25.745 -13.529 1.00 41.03 271 LYS A N 1
ATOM 2216 C CA . LYS A 1 271 ? 4.023 25.090 -12.349 1.00 41.03 271 LYS A CA 1
ATOM 2217 C C . LYS A 1 271 ? 5.057 24.099 -11.841 1.00 41.03 271 LYS A C 1
ATOM 2219 O O . LYS A 1 271 ? 5.468 23.227 -12.597 1.00 41.03 271 LYS A O 1
ATOM 2224 N N . LYS A 1 272 ? 5.499 24.224 -10.584 1.00 39.84 272 LYS A N 1
ATOM 2225 C CA . LYS A 1 272 ? 6.111 23.088 -9.880 1.00 39.84 272 LYS A CA 1
ATOM 2226 C C . LYS A 1 272 ? 5.044 21.997 -9.884 1.00 39.84 272 LYS A C 1
ATOM 2228 O O . LYS A 1 272 ? 4.145 22.046 -9.053 1.00 39.84 272 LYS A O 1
ATOM 2233 N N . SER A 1 273 ? 5.036 21.107 -10.873 1.00 42.47 273 SER A N 1
ATOM 2234 C CA . SER A 1 273 ? 4.113 19.989 -10.808 1.00 42.47 273 SER A CA 1
ATOM 2235 C C . SER A 1 273 ? 4.625 19.106 -9.687 1.00 42.47 273 SER A C 1
ATOM 2237 O O . SER A 1 273 ? 5.753 18.611 -9.754 1.00 42.47 273 SER A O 1
ATOM 2239 N N . ASP A 1 274 ? 3.782 18.868 -8.695 1.00 47.56 274 ASP A N 1
ATOM 2240 C CA . ASP A 1 274 ? 3.648 17.511 -8.196 1.00 47.56 274 ASP A CA 1
ATOM 2241 C C . ASP A 1 274 ? 3.608 16.609 -9.428 1.00 47.56 274 ASP A C 1
ATOM 2243 O O . ASP A 1 274 ? 2.626 16.623 -10.168 1.00 47.56 274 ASP A O 1
ATOM 2247 N N . THR A 1 275 ? 4.718 15.945 -9.752 1.00 52.97 275 THR A N 1
ATOM 2248 C CA . THR A 1 275 ? 4.762 14.959 -10.826 1.00 52.97 275 THR A CA 1
ATOM 2249 C C . THR A 1 275 ? 3.736 13.905 -10.440 1.00 52.97 275 THR A C 1
ATOM 2251 O O . THR A 1 275 ? 3.974 13.093 -9.543 1.00 52.97 275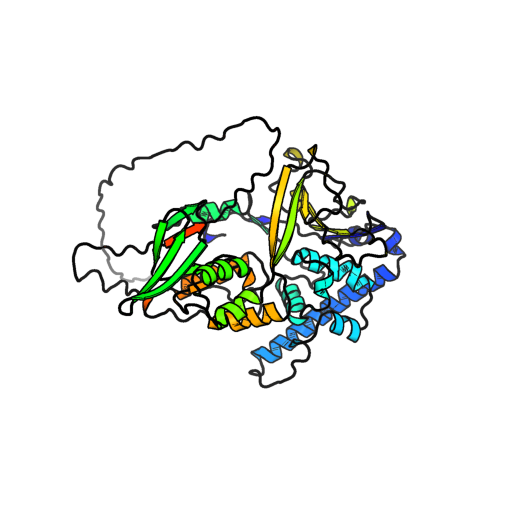 THR A O 1
ATOM 2254 N N . SER A 1 276 ? 2.543 13.998 -11.030 1.00 66.06 276 SER A N 1
ATOM 2255 C CA . SER A 1 276 ? 1.438 13.114 -10.706 1.00 66.06 276 SER A CA 1
ATOM 2256 C C . SER A 1 276 ? 1.862 11.713 -11.102 1.00 66.06 276 SER A C 1
ATOM 2258 O O . SER A 1 276 ? 2.147 11.454 -12.271 1.00 66.06 276 SER A O 1
ATOM 2260 N N . LEU A 1 277 ? 1.955 10.834 -10.108 1.00 83.12 277 LEU A N 1
ATOM 2261 C CA . LEU A 1 277 ? 2.237 9.420 -10.298 1.00 83.12 277 LEU A CA 1
ATOM 2262 C C . LEU A 1 277 ? 1.261 8.861 -11.332 1.00 83.12 277 LEU A C 1
ATOM 2264 O O . LEU A 1 277 ? 0.085 8.718 -11.009 1.00 83.12 277 LEU A O 1
ATOM 2268 N N . CYS A 1 278 ? 1.753 8.487 -12.511 1.00 93.12 278 CYS A N 1
ATOM 2269 C CA . CYS A 1 278 ? 1.005 7.658 -13.440 1.00 93.12 278 CYS A CA 1
ATOM 2270 C C . CYS A 1 278 ? 1.623 6.266 -13.468 1.00 93.12 278 CYS A C 1
ATOM 2272 O O . CYS A 1 278 ? 2.765 6.089 -13.895 1.00 93.12 278 CYS A O 1
ATOM 2274 N N . LEU A 1 279 ? 0.866 5.268 -13.028 1.00 95.38 279 LEU A N 1
ATOM 2275 C CA . LEU A 1 279 ? 1.323 3.884 -12.973 1.00 95.38 279 LEU A CA 1
ATOM 2276 C C . LEU A 1 279 ? 0.317 2.986 -13.671 1.00 95.38 279 LEU A C 1
ATOM 2278 O O . LEU A 1 279 ? -0.829 2.906 -13.237 1.00 95.38 279 LEU A O 1
ATOM 2282 N N . THR A 1 280 ? 0.757 2.275 -14.706 1.00 97.75 280 THR A N 1
ATOM 2283 C CA . THR A 1 280 ? -0.075 1.292 -15.402 1.00 97.75 280 THR A CA 1
ATOM 2284 C C . THR A 1 280 ? 0.343 -0.129 -15.060 1.00 97.75 280 THR A C 1
ATOM 2286 O O . THR A 1 280 ? 1.481 -0.542 -15.305 1.00 97.75 280 THR A O 1
ATOM 2289 N N . TYR A 1 281 ? -0.613 -0.899 -14.556 1.00 97.81 281 TYR A N 1
ATOM 2290 C CA . TYR A 1 281 ? -0.514 -2.331 -14.350 1.00 97.81 281 TYR A CA 1
ATOM 2291 C C . TYR A 1 281 ? -0.966 -3.086 -15.596 1.00 97.81 281 TYR A C 1
ATOM 2293 O O . TYR A 1 281 ? -2.089 -2.892 -16.064 1.00 97.81 281 TYR A O 1
ATOM 2301 N N . TRP A 1 282 ? -0.132 -3.994 -16.105 1.00 98.06 282 TRP A N 1
ATOM 2302 C CA . TRP A 1 282 ? -0.554 -4.940 -17.138 1.00 98.06 282 TRP A CA 1
ATOM 2303 C C . TRP A 1 282 ? -1.120 -6.202 -16.490 1.00 98.06 282 TRP A C 1
ATOM 2305 O O . TRP A 1 282 ? -0.388 -7.108 -16.075 1.00 98.06 282 TRP A O 1
ATOM 2315 N N . MET A 1 283 ? -2.447 -6.250 -16.398 1.00 97.56 283 MET A N 1
ATOM 2316 C CA . MET A 1 283 ? -3.157 -7.226 -15.578 1.00 97.56 283 MET A CA 1
ATOM 2317 C C . MET A 1 283 ? -3.008 -8.653 -16.095 1.00 97.56 283 MET A C 1
ATOM 2319 O O . MET A 1 283 ? -2.843 -9.553 -15.282 1.00 97.56 283 MET A O 1
ATOM 2323 N N . ASN A 1 284 ? -2.938 -8.873 -17.413 1.00 96.38 284 ASN A N 1
ATOM 2324 C CA . ASN A 1 284 ? -2.707 -10.217 -17.966 1.00 96.38 284 ASN A CA 1
ATOM 2325 C C . ASN A 1 284 ? -1.366 -10.816 -17.505 1.00 96.38 284 ASN A C 1
ATOM 2327 O O . ASN A 1 284 ? -1.239 -12.024 -17.318 1.00 96.38 284 ASN A O 1
ATOM 2331 N N . LYS A 1 285 ? -0.341 -9.969 -17.333 1.00 95.00 285 LYS A N 1
ATOM 2332 C CA . LYS A 1 285 ? 0.993 -10.399 -16.898 1.00 95.00 285 LYS A CA 1
ATOM 2333 C C . LYS A 1 285 ? 1.062 -10.567 -15.379 1.00 95.00 285 LYS A C 1
ATOM 2335 O O . LYS A 1 285 ? 1.709 -11.495 -14.893 1.00 95.00 285 LYS A O 1
ATOM 2340 N N . LEU A 1 286 ? 0.398 -9.678 -14.642 1.00 94.75 286 LEU A N 1
ATOM 2341 C CA . LEU A 1 286 ? 0.359 -9.676 -13.180 1.00 94.75 286 LEU A CA 1
ATOM 2342 C C . LEU A 1 286 ? -0.528 -10.801 -12.618 1.00 94.75 286 LEU A C 1
ATOM 2344 O O . LEU A 1 286 ? -0.163 -11.455 -11.643 1.00 94.75 286 LEU A O 1
ATOM 2348 N N . GLN A 1 287 ? -1.674 -11.047 -13.246 1.00 94.56 287 GLN A N 1
ATOM 2349 C CA . GLN A 1 287 ? -2.703 -11.992 -12.823 1.00 94.56 287 GLN A CA 1
ATOM 2350 C C . GLN A 1 287 ? -3.018 -12.952 -13.970 1.00 94.56 287 GLN A C 1
ATOM 2352 O O . GLN A 1 287 ? -3.874 -12.689 -14.808 1.00 94.56 287 GLN A O 1
ATOM 2357 N N . LYS A 1 288 ? -2.322 -14.094 -13.998 1.00 90.94 288 LYS A N 1
ATOM 2358 C CA . LYS A 1 288 ? -2.397 -15.062 -15.107 1.00 90.94 288 LYS A CA 1
ATOM 2359 C C . LYS A 1 288 ? -3.783 -15.673 -15.339 1.00 90.94 288 LYS A C 1
ATOM 2361 O O . LYS A 1 288 ? -4.012 -16.214 -16.410 1.00 90.94 288 LYS A O 1
ATOM 2366 N N . PHE A 1 289 ? -4.691 -15.588 -14.364 1.00 92.75 289 PHE A N 1
ATOM 2367 C CA . PHE A 1 289 ? -6.084 -16.008 -14.541 1.00 92.75 289 PHE A CA 1
ATOM 2368 C C . PHE A 1 289 ? -6.882 -15.055 -15.457 1.00 92.75 289 PHE A C 1
ATOM 2370 O O . PHE A 1 289 ? -7.973 -15.402 -15.900 1.00 92.75 289 PHE A O 1
ATOM 2377 N N . ILE A 1 290 ? -6.352 -13.863 -15.763 1.00 94.75 290 ILE A N 1
ATOM 2378 C CA . ILE A 1 290 ? -6.922 -12.934 -16.744 1.00 94.75 290 ILE A CA 1
ATOM 2379 C C . ILE A 1 290 ? -6.393 -13.307 -18.127 1.00 94.75 290 ILE A C 1
ATOM 2381 O O . ILE A 1 290 ? -5.383 -12.780 -18.608 1.00 94.75 290 ILE A O 1
ATOM 2385 N N . ASP A 1 291 ? -7.102 -14.237 -18.758 1.00 92.62 291 ASP A N 1
ATOM 2386 C CA . ASP A 1 291 ? -6.731 -14.772 -20.058 1.00 92.62 291 ASP A CA 1
ATOM 2387 C C . ASP A 1 291 ? -6.716 -13.693 -21.156 1.00 92.62 291 ASP A C 1
ATOM 2389 O O . ASP A 1 291 ? -7.688 -12.966 -21.384 1.00 92.62 291 ASP A O 1
ATOM 2393 N N . LYS A 1 292 ? -5.580 -13.578 -21.847 1.00 95.12 292 LYS A N 1
ATOM 2394 C CA . LYS A 1 292 ? -5.389 -12.562 -22.886 1.00 95.12 292 LYS A CA 1
ATOM 2395 C C . LYS A 1 292 ? -6.161 -12.894 -24.162 1.00 95.12 292 LYS A C 1
ATOM 2397 O O . LYS A 1 292 ? -6.576 -11.964 -24.850 1.00 95.12 292 LYS A O 1
ATOM 2402 N N . GLU A 1 293 ? -6.358 -14.167 -24.490 1.00 95.94 293 GLU A N 1
ATOM 2403 C CA . GLU A 1 293 ? -7.099 -14.558 -25.698 1.00 95.94 293 GLU A CA 1
ATOM 2404 C C . GLU A 1 293 ? -8.574 -14.156 -25.584 1.00 95.94 293 GLU A C 1
ATOM 2406 O O . GLU A 1 293 ? -9.154 -13.619 -26.527 1.00 95.94 293 GLU A O 1
ATOM 2411 N N . THR A 1 294 ? -9.138 -14.307 -24.388 1.00 95.56 294 THR A N 1
ATOM 2412 C CA . THR A 1 294 ? -10.523 -13.960 -24.067 1.00 95.56 294 THR A CA 1
ATOM 2413 C C . THR A 1 294 ? -10.728 -12.452 -23.917 1.00 95.56 294 THR A C 1
ATOM 2415 O O . THR A 1 294 ? -11.686 -11.891 -24.454 1.00 95.56 294 THR A O 1
ATOM 2418 N N . TYR A 1 295 ? -9.857 -11.768 -23.166 1.00 94.69 295 TYR A N 1
ATOM 2419 C CA . TYR A 1 295 ? -10.098 -10.375 -22.760 1.00 94.69 295 TYR A CA 1
ATOM 2420 C C . TYR A 1 295 ? -9.274 -9.334 -23.522 1.00 94.69 295 TYR A C 1
ATOM 2422 O O . TYR A 1 295 ? -9.528 -8.135 -23.362 1.00 94.69 295 TYR A O 1
ATOM 2430 N N . GLY A 1 296 ? -8.307 -9.759 -24.334 1.00 96.25 296 GLY A N 1
ATOM 2431 C CA . GLY A 1 296 ? -7.286 -8.882 -24.893 1.00 96.25 296 GLY A CA 1
ATOM 2432 C C . GLY A 1 296 ? -6.332 -8.348 -23.822 1.00 96.25 296 GLY A C 1
ATOM 2433 O O . GLY A 1 296 ? -6.213 -8.898 -22.724 1.00 96.25 296 GLY A O 1
ATOM 2434 N N . ASP A 1 297 ? -5.637 -7.258 -24.148 1.00 97.44 297 ASP A N 1
ATOM 2435 C CA . ASP A 1 297 ? -4.812 -6.546 -23.175 1.00 97.44 297 ASP A CA 1
ATOM 2436 C C . ASP A 1 297 ? -5.692 -5.775 -22.178 1.00 97.44 297 ASP A C 1
ATOM 2438 O O . ASP A 1 297 ? -6.528 -4.956 -22.561 1.00 97.44 297 ASP A O 1
ATOM 2442 N N . VAL A 1 298 ? -5.491 -6.052 -20.891 1.00 98.12 298 VAL A N 1
ATOM 2443 C CA . VAL A 1 298 ? -6.218 -5.459 -19.769 1.00 98.12 298 VAL A CA 1
ATOM 2444 C C . VAL A 1 298 ? -5.240 -4.669 -18.913 1.00 98.12 298 VAL A C 1
ATOM 2446 O O . VAL A 1 298 ? -4.236 -5.203 -18.428 1.00 98.12 298 VAL A O 1
ATOM 2449 N N . PHE A 1 299 ? -5.558 -3.397 -18.704 1.00 98.50 299 PHE A N 1
ATOM 2450 C CA . PHE A 1 299 ? -4.728 -2.461 -17.964 1.00 98.50 299 PHE A CA 1
ATOM 2451 C C . PHE A 1 299 ? -5.496 -1.842 -16.807 1.00 98.50 299 PHE A C 1
ATOM 2453 O O . PHE A 1 299 ? -6.692 -1.571 -16.912 1.00 98.50 299 PHE A O 1
ATOM 2460 N N . VAL A 1 300 ? -4.784 -1.577 -15.719 1.00 98.06 300 VAL A N 1
ATOM 2461 C CA . VAL A 1 300 ? -5.258 -0.703 -14.647 1.00 98.06 300 VAL A CA 1
ATOM 2462 C C . VAL A 1 300 ? -4.275 0.447 -14.523 1.00 98.06 300 VAL A C 1
ATOM 2464 O O . VAL A 1 300 ? -3.107 0.199 -14.246 1.00 98.06 300 VAL A O 1
ATOM 2467 N N . THR A 1 301 ? -4.718 1.688 -14.696 1.00 97.50 301 THR A N 1
ATOM 2468 C CA . THR A 1 301 ? -3.856 2.866 -14.541 1.00 97.50 301 THR A CA 1
ATOM 2469 C C . THR A 1 301 ? -4.273 3.710 -13.347 1.00 97.50 301 THR A C 1
ATOM 2471 O O . THR A 1 301 ? -5.436 4.103 -13.219 1.00 97.50 301 THR A O 1
ATOM 2474 N N . LEU A 1 302 ? -3.298 4.013 -12.491 1.00 95.00 302 LEU A N 1
ATOM 2475 C CA . LEU A 1 302 ? -3.393 5.022 -11.444 1.00 95.00 302 LEU A CA 1
ATOM 2476 C C . LEU A 1 302 ? -3.005 6.388 -12.008 1.00 95.00 302 LEU A C 1
ATOM 2478 O O . LEU A 1 302 ? -1.983 6.485 -12.680 1.00 95.00 302 LEU A O 1
ATOM 2482 N N . ASN A 1 303 ? -3.833 7.397 -11.737 1.00 93.06 303 ASN A N 1
ATOM 2483 C CA . ASN A 1 303 ? -3.742 8.794 -12.182 1.00 93.06 303 ASN A CA 1
ATOM 2484 C C . ASN A 1 303 ? -3.211 8.935 -13.623 1.00 93.06 303 ASN A C 1
ATOM 2486 O O . ASN A 1 303 ? -2.085 9.387 -13.836 1.00 93.06 303 ASN A O 1
ATOM 2490 N N . PRO A 1 304 ? -4.005 8.516 -14.625 1.00 92.75 304 PRO A N 1
ATOM 2491 C CA . PRO A 1 304 ? -3.560 8.499 -16.014 1.00 92.75 304 PRO A CA 1
ATOM 2492 C C . PRO A 1 304 ? -3.115 9.893 -16.486 1.00 92.75 304 PRO A C 1
ATOM 2494 O O . PRO A 1 304 ? -3.879 10.848 -16.359 1.00 92.75 304 PRO A O 1
ATOM 2497 N N . LEU A 1 305 ? -1.919 9.995 -17.089 1.00 88.94 305 LEU A N 1
ATOM 2498 C CA . LEU A 1 305 ? -1.400 11.248 -17.683 1.00 88.94 305 LEU A CA 1
ATOM 2499 C C . LEU A 1 305 ? -2.343 11.816 -18.749 1.00 88.94 305 LEU A C 1
ATOM 2501 O O . LEU A 1 305 ? -2.449 13.017 -18.963 1.00 88.94 305 LEU A O 1
ATOM 2505 N N . THR A 1 306 ? -3.027 10.928 -19.461 1.00 89.62 306 THR A N 1
ATOM 2506 C CA . THR A 1 306 ? -4.034 11.277 -20.455 1.00 89.62 306 THR A CA 1
ATOM 2507 C C . THR A 1 306 ? -5.226 10.366 -20.250 1.00 89.62 306 THR A C 1
ATOM 2509 O O . THR A 1 306 ? -5.058 9.154 -20.122 1.00 89.62 306 THR A O 1
ATOM 2512 N N . GLN A 1 307 ? -6.433 10.933 -20.243 1.00 92.06 307 GLN A N 1
ATOM 2513 C CA . GLN A 1 307 ? -7.648 10.143 -20.081 1.00 92.06 307 GLN A CA 1
ATOM 2514 C C . GLN A 1 307 ? -7.712 9.050 -21.174 1.00 92.06 307 GLN A C 1
ATOM 2516 O O . GLN A 1 307 ? -7.558 9.364 -22.367 1.00 92.06 307 GLN A O 1
ATOM 2521 N N . PRO A 1 308 ? -7.921 7.770 -20.798 1.00 95.19 308 PRO A N 1
ATOM 2522 C CA . PRO A 1 308 ? -8.128 6.708 -21.773 1.00 95.19 308 PRO A CA 1
ATOM 2523 C C . PRO A 1 308 ? -9.313 7.035 -22.682 1.00 95.19 308 PRO A C 1
ATOM 2525 O O . PRO A 1 308 ? -10.236 7.749 -22.278 1.00 95.19 308 PRO A O 1
ATOM 2528 N N . LYS A 1 309 ? -9.317 6.502 -23.908 1.00 96.50 309 LYS A N 1
ATOM 2529 C CA . LYS A 1 309 ? -10.485 6.661 -24.787 1.00 96.50 309 LYS A CA 1
ATOM 2530 C C . LYS A 1 309 ? -11.726 6.084 -24.106 1.00 96.50 309 LYS A C 1
ATOM 2532 O O . LYS A 1 309 ? -11.656 4.987 -23.555 1.00 96.50 309 LYS A O 1
ATOM 2537 N N . SER A 1 310 ? -12.844 6.805 -24.157 1.00 95.94 310 SER A N 1
ATOM 2538 C CA . SER A 1 310 ? -14.074 6.463 -23.430 1.00 95.94 310 SER A CA 1
ATOM 2539 C C . SER A 1 310 ? -14.567 5.041 -23.697 1.00 95.94 310 SER A C 1
ATOM 2541 O O . SER A 1 310 ? -14.971 4.346 -22.774 1.00 95.94 310 SER A O 1
ATOM 2543 N N . GLU A 1 311 ? -14.470 4.583 -24.942 1.00 96.94 311 GLU A N 1
ATOM 2544 C CA . GLU A 1 311 ? -14.887 3.258 -25.400 1.00 96.94 311 GLU A CA 1
ATOM 2545 C C . GLU A 1 311 ? -13.967 2.122 -24.926 1.00 96.94 311 GLU A C 1
ATOM 2547 O O . GLU A 1 311 ? -14.315 0.950 -25.041 1.00 96.94 311 GLU A O 1
ATOM 2552 N N . LEU A 1 312 ? -12.787 2.457 -24.397 1.00 97.19 312 LEU A N 1
ATOM 2553 C CA . LEU A 1 312 ? -11.825 1.499 -23.858 1.00 97.19 312 LEU A CA 1
ATOM 2554 C C . LEU A 1 312 ? -11.833 1.454 -22.328 1.00 97.19 312 LEU A C 1
ATOM 2556 O O . LEU A 1 312 ? -11.100 0.638 -21.769 1.00 97.19 312 LEU A O 1
ATOM 2560 N N . ILE A 1 313 ? -12.617 2.304 -21.656 1.00 97.81 313 ILE A N 1
ATOM 2561 C CA . ILE A 1 313 ? -12.762 2.315 -20.196 1.00 97.81 313 ILE A CA 1
ATOM 2562 C C . ILE A 1 313 ? -13.788 1.260 -19.782 1.00 97.81 313 ILE A C 1
ATOM 2564 O O . ILE A 1 313 ? -14.900 1.216 -20.297 1.00 97.81 313 ILE A O 1
ATOM 2568 N N . LEU A 1 314 ? -13.406 0.421 -18.821 1.00 97.06 314 LEU A N 1
ATOM 2569 C CA . LEU A 1 314 ? -14.240 -0.642 -18.255 1.00 97.06 314 LEU A CA 1
ATOM 2570 C C . LEU A 1 314 ? -14.728 -0.301 -16.839 1.00 97.06 314 LEU A C 1
ATOM 2572 O O . LEU A 1 314 ? -15.753 -0.816 -16.402 1.00 97.06 314 LEU A O 1
ATOM 2576 N N . GLY A 1 315 ? -14.005 0.558 -16.117 1.00 96.88 315 GLY A N 1
ATOM 2577 C CA . GLY A 1 315 ? -14.401 1.022 -14.791 1.00 96.88 315 GLY A CA 1
ATOM 2578 C C . GLY A 1 315 ? -13.439 2.055 -14.218 1.00 96.88 315 GLY A C 1
ATOM 2579 O O . GLY A 1 315 ? -12.263 2.092 -14.576 1.00 96.88 315 GLY A O 1
ATOM 2580 N N . GLU A 1 316 ? -13.949 2.894 -13.321 1.00 96.06 316 GLU A N 1
ATOM 2581 C CA . GLU A 1 316 ? -13.189 3.939 -12.639 1.00 96.06 316 GLU A CA 1
ATOM 2582 C C . GLU A 1 316 ? -13.524 3.939 -11.145 1.00 96.06 316 GLU A C 1
ATOM 2584 O O . GLU A 1 316 ? -14.686 3.818 -10.750 1.00 96.06 316 GLU A O 1
ATOM 2589 N N . TRP A 1 317 ? -12.495 4.098 -10.318 1.00 95.44 317 TRP A N 1
ATOM 2590 C CA . TRP A 1 317 ? -12.591 4.163 -8.862 1.00 95.44 317 TRP A CA 1
ATOM 2591 C C . TRP A 1 317 ? -11.657 5.239 -8.314 1.00 95.44 317 TRP A C 1
ATOM 2593 O O . TRP A 1 317 ? -10.691 5.645 -8.961 1.00 95.44 317 TRP A O 1
ATOM 2603 N N . GLU A 1 318 ? -11.924 5.673 -7.087 1.00 92.88 318 GLU A N 1
ATOM 2604 C CA . GLU A 1 318 ? -11.042 6.547 -6.319 1.00 92.88 318 GLU A CA 1
ATOM 2605 C C . GLU A 1 318 ? -10.626 5.816 -5.040 1.00 92.88 318 GLU A C 1
ATOM 2607 O O . GLU A 1 318 ? -11.480 5.350 -4.281 1.00 92.88 318 GLU A O 1
ATOM 2612 N N . TYR A 1 319 ? -9.318 5.723 -4.804 1.00 90.44 319 TYR A N 1
ATOM 2613 C CA . TYR A 1 319 ? -8.738 5.088 -3.623 1.00 90.44 319 TYR A CA 1
ATOM 2614 C C . TYR A 1 319 ? -7.916 6.093 -2.829 1.00 90.44 319 TYR A C 1
ATOM 2616 O O . TYR A 1 319 ? -7.153 6.861 -3.407 1.00 90.44 319 TYR A O 1
ATOM 2624 N N . SER A 1 320 ? -8.008 6.046 -1.504 1.00 89.31 320 SER A N 1
ATOM 2625 C CA . SER A 1 320 ? -7.149 6.840 -0.624 1.00 89.31 320 SER A CA 1
ATOM 2626 C C . SER A 1 320 ? -5.970 5.999 -0.138 1.00 89.31 320 SER A C 1
ATOM 2628 O O . SER A 1 320 ? -6.188 4.919 0.402 1.00 89.31 320 SER A O 1
ATOM 2630 N N . HIS A 1 321 ? -4.744 6.491 -0.303 1.00 87.38 321 HIS A N 1
ATOM 2631 C CA . HIS A 1 321 ? -3.515 5.840 0.157 1.00 87.38 321 HIS A CA 1
ATOM 2632 C C . HIS A 1 321 ? -2.880 6.641 1.298 1.00 87.38 321 HIS A C 1
ATOM 2634 O O . HIS A 1 321 ? -2.855 7.871 1.204 1.00 87.38 321 HIS A O 1
ATOM 2640 N N . PRO A 1 322 ? -2.379 5.990 2.363 1.00 86.69 322 PRO A N 1
ATOM 2641 C CA . PRO A 1 322 ? -1.672 6.683 3.432 1.00 86.69 322 PRO A CA 1
ATOM 2642 C C . PRO A 1 322 ? -0.357 7.283 2.916 1.00 86.69 322 PRO A C 1
ATOM 2644 O O . PRO A 1 322 ? 0.377 6.655 2.153 1.00 86.69 322 PRO A O 1
ATOM 2647 N N . LEU A 1 323 ? -0.064 8.508 3.339 1.00 84.25 323 LEU A N 1
ATOM 2648 C CA . LEU A 1 323 ? 1.210 9.175 3.108 1.00 84.25 323 LEU A CA 1
ATOM 2649 C C . LEU A 1 323 ? 2.165 8.824 4.241 1.00 84.25 323 LEU A C 1
ATOM 2651 O O . LEU A 1 323 ? 1.861 9.057 5.406 1.00 84.25 323 LEU A O 1
ATOM 2655 N N . TYR A 1 324 ? 3.334 8.308 3.884 1.00 77.88 324 TYR A N 1
ATOM 2656 C CA . TYR A 1 324 ? 4.362 7.910 4.833 1.00 77.88 324 TYR A CA 1
ATOM 2657 C C . TYR A 1 324 ? 5.415 9.006 4.969 1.00 77.88 324 TYR A C 1
ATOM 2659 O O . TYR A 1 324 ? 6.084 9.374 4.007 1.00 77.88 324 TYR A O 1
ATOM 2667 N N . ASN A 1 325 ? 5.546 9.529 6.182 1.00 80.38 325 ASN A N 1
ATOM 2668 C CA . ASN A 1 325 ? 6.535 10.522 6.585 1.00 80.38 325 ASN A CA 1
ATOM 2669 C C . ASN A 1 325 ? 6.967 10.250 8.035 1.00 80.38 325 ASN A C 1
ATOM 2671 O O . ASN A 1 325 ? 6.473 9.315 8.666 1.00 80.38 325 ASN A O 1
ATOM 2675 N N . GLU A 1 326 ? 7.868 11.074 8.566 1.00 82.56 326 GLU A N 1
ATOM 2676 C CA . GLU A 1 326 ? 8.335 10.981 9.955 1.00 82.56 326 GLU A CA 1
ATOM 2677 C C . GLU A 1 326 ? 7.173 10.926 10.962 1.00 82.56 326 GLU A C 1
ATOM 2679 O O . GLU A 1 326 ? 7.083 9.978 11.736 1.00 82.56 326 GLU A O 1
ATOM 2684 N N . LYS A 1 327 ? 6.196 11.839 10.854 1.00 87.81 327 LYS A N 1
ATOM 2685 C CA . LYS A 1 327 ? 5.014 11.878 11.739 1.00 87.81 327 LYS A CA 1
ATOM 2686 C C . LYS A 1 327 ? 4.197 10.586 11.717 1.00 87.81 327 LYS A C 1
ATOM 2688 O O . LYS A 1 327 ? 3.671 10.160 12.740 1.00 87.81 327 LYS A O 1
ATOM 2693 N N . THR A 1 328 ? 4.077 9.956 10.549 1.00 87.69 328 THR A N 1
ATOM 2694 C CA . THR A 1 328 ? 3.384 8.668 10.407 1.00 87.69 328 THR A CA 1
ATOM 2695 C C . THR A 1 328 ? 4.133 7.564 11.142 1.00 87.69 328 THR A C 1
ATOM 2697 O O . THR A 1 328 ? 3.508 6.778 11.848 1.00 87.69 328 THR A O 1
ATOM 2700 N N . VAL A 1 329 ? 5.461 7.522 11.013 1.00 84.56 329 VAL A N 1
ATOM 2701 C CA . VAL A 1 329 ? 6.300 6.533 11.705 1.00 84.56 329 VAL A CA 1
ATOM 2702 C C . VAL A 1 329 ? 6.221 6.729 13.222 1.00 84.56 329 VAL A C 1
ATOM 2704 O O . VAL A 1 329 ? 5.966 5.770 13.944 1.00 84.56 329 VAL A O 1
ATOM 2707 N N . GLU A 1 330 ? 6.330 7.966 13.707 1.00 86.19 330 GLU A N 1
ATOM 2708 C CA . GLU A 1 330 ? 6.187 8.286 15.135 1.00 86.19 330 GLU A CA 1
ATOM 2709 C C . GLU A 1 330 ? 4.810 7.879 15.686 1.00 86.19 330 GLU A C 1
ATOM 2711 O O . GLU A 1 330 ? 4.705 7.274 16.755 1.00 86.19 330 GLU A O 1
ATOM 2716 N N . ALA A 1 331 ? 3.734 8.160 14.947 1.00 89.81 331 ALA A N 1
ATOM 2717 C CA . ALA A 1 331 ? 2.383 7.774 15.346 1.00 89.81 331 ALA A CA 1
ATOM 2718 C C . ALA A 1 331 ? 2.213 6.249 15.429 1.00 89.81 331 ALA A C 1
ATOM 2720 O O . ALA A 1 331 ? 1.550 5.747 16.339 1.00 89.81 331 ALA A O 1
ATOM 2721 N N . GLN A 1 332 ? 2.839 5.497 14.520 1.00 88.56 332 GLN A N 1
ATOM 2722 C CA . GLN A 1 332 ? 2.840 4.032 14.556 1.00 88.56 332 GLN A CA 1
ATOM 2723 C C . GLN A 1 332 ? 3.567 3.482 15.787 1.00 88.56 332 GLN A C 1
ATOM 2725 O O . GLN A 1 332 ? 3.106 2.498 16.368 1.00 88.56 332 GLN A O 1
ATOM 2730 N N . GLU A 1 333 ? 4.658 4.115 16.223 1.00 84.50 333 GLU A N 1
ATOM 2731 C CA . GLU A 1 333 ? 5.372 3.730 17.448 1.00 84.50 333 GLU A CA 1
ATOM 2732 C C . GLU A 1 333 ? 4.539 3.995 18.709 1.00 84.50 333 GLU A C 1
ATOM 2734 O O . GLU A 1 333 ? 4.574 3.206 19.658 1.00 84.50 333 GLU A O 1
ATOM 2739 N N . LYS A 1 334 ? 3.728 5.059 18.699 1.00 89.25 334 LYS A N 1
ATOM 2740 C CA . LYS A 1 334 ? 2.810 5.400 19.795 1.00 89.25 334 LYS A CA 1
ATOM 2741 C C . LYS A 1 334 ? 1.494 4.623 19.760 1.00 89.25 334 LYS A C 1
ATOM 2743 O O . LYS A 1 334 ? 0.782 4.635 20.761 1.00 89.25 334 LYS A O 1
ATOM 2748 N N . LEU A 1 335 ? 1.160 3.922 18.672 1.00 89.25 335 LEU A N 1
ATOM 2749 C CA . LEU A 1 335 ? -0.150 3.282 18.474 1.00 89.25 335 LEU A CA 1
ATOM 2750 C C . LEU A 1 335 ? -0.568 2.378 19.643 1.00 89.25 335 LEU A C 1
ATOM 2752 O O . LEU A 1 335 ? -1.735 2.375 20.027 1.00 89.25 335 LEU A O 1
ATOM 2756 N N . ASN A 1 336 ? 0.376 1.654 20.250 1.00 87.44 336 ASN A N 1
ATOM 2757 C CA . ASN A 1 336 ? 0.091 0.766 21.380 1.00 87.44 336 ASN A CA 1
ATOM 2758 C C . ASN A 1 336 ? -0.535 1.497 22.584 1.00 87.44 336 ASN A C 1
ATOM 2760 O O . ASN A 1 336 ? -1.267 0.883 23.352 1.00 87.44 336 ASN A O 1
ATOM 2764 N N . SER A 1 337 ? -0.267 2.796 22.746 1.00 89.62 337 SER A N 1
ATOM 2765 C CA . SER A 1 337 ? -0.750 3.605 23.872 1.00 89.62 337 SER A CA 1
ATOM 2766 C C . SER A 1 337 ? -2.252 3.912 23.839 1.00 89.62 337 SER A C 1
ATOM 2768 O O . SER A 1 337 ? -2.792 4.360 24.846 1.00 89.62 337 SER A O 1
ATOM 2770 N N . ILE A 1 338 ? -2.940 3.661 22.719 1.00 91.88 338 ILE A N 1
ATOM 2771 C CA . ILE A 1 338 ? -4.392 3.887 22.578 1.00 91.88 338 ILE A CA 1
ATOM 2772 C C . ILE A 1 338 ? -5.194 2.597 22.386 1.00 91.88 338 ILE A C 1
ATOM 2774 O O . ILE A 1 338 ? -6.417 2.637 22.300 1.00 91.88 338 ILE A O 1
ATOM 2778 N N . GLN A 1 339 ? -4.534 1.443 22.319 1.00 91.69 339 GLN A N 1
ATOM 2779 C CA . GLN A 1 339 ? -5.198 0.171 22.042 1.00 91.69 339 GLN A CA 1
ATOM 2780 C C . GLN A 1 339 ? -5.903 -0.352 23.287 1.00 91.69 339 GLN A C 1
ATOM 2782 O O . GLN A 1 339 ? -5.324 -0.392 24.368 1.00 91.69 339 GLN A O 1
ATOM 2787 N N . ASN A 1 340 ? -7.162 -0.750 23.121 1.00 90.56 340 ASN A N 1
ATOM 2788 C CA . ASN A 1 340 ? -8.076 -1.194 24.177 1.00 90.56 340 ASN A CA 1
ATOM 2789 C C . ASN A 1 340 ? -8.403 -0.135 25.241 1.00 90.56 340 ASN A C 1
ATOM 2791 O O . ASN A 1 340 ? -9.138 -0.416 26.191 1.00 90.56 340 ASN A O 1
ATOM 2795 N N . ASN A 1 341 ? -7.943 1.099 25.039 1.00 88.62 341 ASN A N 1
ATOM 2796 C CA . ASN A 1 341 ? -8.334 2.243 25.841 1.00 88.62 341 ASN A CA 1
ATOM 2797 C C . ASN A 1 341 ? -9.685 2.771 25.362 1.00 88.62 341 ASN A C 1
ATOM 2799 O O . ASN A 1 341 ? -10.026 2.688 24.182 1.00 88.62 341 ASN A O 1
ATOM 2803 N N . ASN A 1 342 ? -10.482 3.281 26.304 1.00 90.50 342 ASN A N 1
ATOM 2804 C CA . ASN A 1 342 ? -11.842 3.754 26.038 1.00 90.50 342 ASN A CA 1
ATOM 2805 C C . ASN A 1 342 ? -12.697 2.734 25.258 1.00 90.50 342 ASN A C 1
ATOM 2807 O O . ASN A 1 342 ? -13.521 3.132 24.445 1.00 90.50 342 ASN A O 1
ATOM 2811 N N . PHE A 1 343 ? -12.494 1.428 25.477 1.00 92.94 343 PHE A N 1
ATOM 2812 C CA . PHE A 1 343 ? -13.250 0.349 24.817 1.00 92.94 343 PHE A CA 1
ATOM 2813 C C . PHE A 1 343 ? -13.145 0.369 23.283 1.00 92.94 343 PHE A C 1
ATOM 2815 O O . PHE A 1 343 ? -14.104 0.056 22.571 1.00 92.94 343 PHE A O 1
ATOM 2822 N N . ALA A 1 344 ? -11.984 0.781 22.763 1.00 94.31 344 ALA A N 1
ATOM 2823 C CA . ALA A 1 344 ? -11.712 0.796 21.335 1.00 94.31 344 ALA A CA 1
ATOM 2824 C C . ALA A 1 344 ? -10.357 0.171 20.981 1.00 94.31 344 ALA A C 1
ATOM 2826 O O . ALA A 1 344 ? -9.377 0.312 21.708 1.00 94.31 344 ALA A O 1
ATOM 2827 N N . SER A 1 345 ? -10.293 -0.478 19.821 1.00 95.12 345 SER A N 1
ATOM 2828 C CA . SER A 1 345 ? -9.040 -0.871 19.162 1.00 95.12 345 SER A CA 1
ATOM 2829 C C . SER A 1 345 ? -8.995 -0.277 17.758 1.00 95.12 345 SER A C 1
ATOM 2831 O O . SER A 1 345 ? -10.034 -0.087 17.123 1.00 95.12 345 SER A O 1
ATOM 2833 N N . PHE A 1 346 ? -7.794 -0.031 17.242 1.00 95.25 346 PHE A N 1
ATOM 2834 C CA . PHE A 1 346 ? -7.587 0.568 15.922 1.00 95.25 346 PHE A CA 1
ATOM 2835 C C . PHE A 1 346 ? -6.726 -0.350 15.055 1.00 95.25 346 PHE A C 1
ATOM 2837 O O . PHE A 1 346 ? -5.630 -0.747 15.448 1.00 95.25 346 PHE A O 1
ATOM 2844 N N . THR A 1 347 ? -7.213 -0.698 13.870 1.00 94.75 347 THR A N 1
ATOM 2845 C CA . THR A 1 347 ? -6.548 -1.619 12.943 1.00 94.75 347 THR A CA 1
ATOM 2846 C C . THR A 1 347 ? -6.687 -1.130 11.506 1.00 94.75 347 THR A C 1
ATOM 2848 O O . THR A 1 347 ? -7.617 -0.410 11.145 1.00 94.75 347 THR A O 1
ATOM 2851 N N . GLY A 1 348 ? -5.729 -1.511 10.671 1.00 92.88 348 GLY A N 1
ATOM 2852 C CA . GLY A 1 348 ? -5.718 -1.196 9.256 1.00 92.88 348 GLY A CA 1
ATOM 2853 C C . GLY A 1 348 ? -4.315 -1.294 8.680 1.00 92.88 348 GLY A C 1
ATOM 2854 O O . GLY A 1 348 ? -3.321 -1.406 9.399 1.00 92.88 348 GLY A O 1
ATOM 2855 N N . ALA A 1 349 ? -4.225 -1.215 7.356 1.00 89.94 349 ALA A N 1
ATOM 2856 C CA . ALA A 1 349 ? -2.942 -1.261 6.658 1.00 89.94 349 ALA A CA 1
ATOM 2857 C C . ALA A 1 349 ? -2.011 -0.098 7.067 1.00 89.94 349 ALA A C 1
ATOM 2859 O O . ALA A 1 349 ? -0.793 -0.257 7.124 1.00 89.94 349 ALA A O 1
ATOM 2860 N N . TRP A 1 350 ? -2.597 1.047 7.444 1.00 90.50 350 TRP A N 1
ATOM 2861 C CA . TRP A 1 350 ? -1.897 2.242 7.927 1.00 90.50 350 TRP A CA 1
ATOM 2862 C C . TRP A 1 350 ? -1.094 2.018 9.213 1.00 90.50 350 TRP A C 1
ATOM 2864 O O . TRP A 1 350 ? -0.252 2.842 9.556 1.00 90.50 350 TRP A O 1
ATOM 2874 N N . THR A 1 351 ? -1.328 0.916 9.931 1.00 89.00 351 THR A N 1
ATOM 2875 C CA . THR A 1 351 ? -0.600 0.607 11.168 1.00 89.00 351 THR A CA 1
ATOM 2876 C C . THR A 1 351 ? 0.871 0.268 10.918 1.00 89.00 351 THR A C 1
ATOM 2878 O O . THR A 1 351 ? 1.649 0.291 11.870 1.00 89.00 351 THR A O 1
ATOM 2881 N N . ASN A 1 352 ? 1.255 -0.020 9.664 1.00 86.25 352 ASN A N 1
ATOM 2882 C CA . ASN A 1 352 ? 2.617 -0.343 9.231 1.00 86.25 352 ASN A CA 1
ATOM 2883 C C . ASN A 1 352 ? 2.895 0.199 7.811 1.00 86.25 352 ASN A C 1
ATOM 2885 O O . ASN A 1 352 ? 2.548 1.337 7.533 1.00 86.25 352 ASN A O 1
ATOM 2889 N N . TYR A 1 353 ? 3.475 -0.585 6.895 1.00 82.56 353 TYR A N 1
ATOM 2890 C CA . TYR A 1 353 ? 3.883 -0.157 5.554 1.00 82.56 353 TYR A CA 1
ATOM 2891 C C . TYR A 1 353 ? 2.744 0.084 4.552 1.00 82.56 353 TYR A C 1
ATOM 2893 O O . TYR A 1 353 ? 3.017 0.608 3.472 1.00 82.56 353 TYR A O 1
ATOM 2901 N N . GLY A 1 354 ? 1.499 -0.270 4.884 1.00 85.06 354 GLY A N 1
ATOM 2902 C CA . GLY A 1 354 ? 0.328 0.037 4.054 1.00 85.06 354 GLY A CA 1
ATOM 2903 C C . GLY A 1 354 ? -0.134 -1.117 3.173 1.00 85.06 354 GLY A C 1
ATOM 2904 O O . GLY A 1 354 ? -0.931 -0.903 2.261 1.00 85.06 354 GLY A O 1
ATOM 2905 N N . PHE A 1 355 ? 0.332 -2.339 3.437 1.00 86.00 355 PHE A N 1
ATOM 2906 C CA . PHE A 1 355 ? 0.035 -3.520 2.629 1.00 86.00 355 PHE A CA 1
ATOM 2907 C C . PHE A 1 355 ? -1.034 -4.418 3.265 1.00 86.00 355 PHE A C 1
ATOM 2909 O O . PHE A 1 355 ? -1.462 -4.235 4.405 1.00 86.00 355 PHE A O 1
ATOM 2916 N N . HIS A 1 356 ? -1.486 -5.421 2.506 1.00 88.06 356 HIS A N 1
ATOM 2917 C CA . HIS A 1 356 ? -2.533 -6.349 2.947 1.00 88.06 356 HIS A CA 1
ATOM 2918 C C . HIS A 1 356 ? -2.143 -7.118 4.215 1.00 88.06 356 HIS A C 1
ATOM 2920 O O . HIS A 1 356 ? -2.980 -7.288 5.100 1.00 88.06 356 HIS A O 1
ATOM 2926 N N . GLU A 1 357 ? -0.880 -7.538 4.322 1.00 87.19 357 GLU A N 1
ATOM 2927 C CA . GLU A 1 357 ? -0.374 -8.247 5.502 1.00 87.19 357 GLU A CA 1
ATOM 2928 C C . GLU A 1 357 ? -0.431 -7.371 6.758 1.00 87.19 357 GLU A C 1
ATOM 2930 O O . GLU A 1 357 ? -0.749 -7.860 7.836 1.00 87.19 357 GLU A O 1
ATOM 2935 N N . ASP A 1 358 ? -0.212 -6.062 6.617 1.00 87.19 358 ASP A N 1
ATOM 2936 C CA . ASP A 1 358 ? -0.280 -5.109 7.727 1.00 87.19 358 ASP A CA 1
ATOM 2937 C C . ASP A 1 358 ? -1.720 -4.938 8.234 1.00 87.19 358 ASP A C 1
ATOM 2939 O O . ASP A 1 358 ? -1.984 -4.916 9.441 1.00 87.19 358 ASP A O 1
ATOM 2943 N N . GLY A 1 359 ? -2.678 -4.869 7.303 1.00 90.31 359 GLY A N 1
ATOM 2944 C CA . GLY A 1 359 ? -4.104 -4.845 7.627 1.00 90.31 359 GLY A CA 1
ATOM 2945 C C . GLY A 1 359 ? -4.557 -6.131 8.315 1.00 90.31 359 GLY A C 1
ATOM 2946 O O . GLY A 1 359 ? -5.208 -6.073 9.357 1.00 90.31 359 GLY A O 1
ATOM 2947 N N . LEU A 1 360 ? -4.162 -7.289 7.780 1.00 89.88 360 LEU A N 1
ATOM 2948 C CA . LEU A 1 360 ? -4.483 -8.593 8.360 1.00 89.88 360 LEU A CA 1
ATOM 2949 C C . LEU A 1 360 ? -3.858 -8.764 9.750 1.00 89.88 360 LEU A C 1
ATOM 2951 O O . LEU A 1 360 ? -4.564 -9.091 10.702 1.00 89.88 360 LEU A O 1
ATOM 2955 N N . THR A 1 361 ? -2.557 -8.505 9.878 1.00 88.31 361 THR A N 1
ATOM 2956 C CA . THR A 1 361 ? -1.805 -8.653 11.132 1.00 88.31 361 THR A CA 1
ATOM 2957 C C . THR A 1 361 ? -2.364 -7.747 12.219 1.00 88.31 361 THR A C 1
ATOM 2959 O O . THR A 1 361 ? -2.596 -8.205 13.335 1.00 88.31 361 THR A O 1
ATOM 2962 N N . SER A 1 362 ? -2.645 -6.476 11.912 1.00 89.81 362 SER A N 1
ATOM 2963 C CA . SER A 1 362 ? -3.237 -5.569 12.903 1.00 89.81 362 SER A CA 1
ATOM 2964 C C . SER A 1 362 ? -4.658 -5.979 13.303 1.00 89.81 362 SER A C 1
ATOM 2966 O O . SER A 1 362 ? -5.022 -5.822 14.467 1.00 89.81 362 SER A O 1
ATOM 2968 N N . GLY A 1 363 ? -5.441 -6.549 12.381 1.00 91.88 363 GLY A N 1
ATOM 2969 C CA . GLY A 1 363 ? -6.785 -7.048 12.678 1.00 91.88 363 GLY A CA 1
ATOM 2970 C C . GLY A 1 363 ? -6.749 -8.275 13.588 1.00 91.88 363 GLY A C 1
ATOM 2971 O O . GLY A 1 363 ? -7.490 -8.343 14.569 1.00 91.88 363 GLY A O 1
ATOM 2972 N N . LEU A 1 364 ? -5.832 -9.208 13.311 1.00 90.31 364 LEU A N 1
ATOM 2973 C CA . LEU A 1 364 ? -5.574 -10.364 14.169 1.00 90.31 364 LEU A CA 1
ATOM 2974 C C . LEU A 1 364 ? -5.097 -9.930 15.559 1.00 90.31 364 LEU A C 1
ATOM 2976 O O . LEU A 1 364 ? -5.585 -10.459 16.552 1.00 90.31 364 LEU A O 1
ATOM 2980 N N . LEU A 1 365 ? -4.207 -8.938 15.649 1.00 87.75 365 LEU A N 1
ATOM 2981 C CA . LEU A 1 365 ? -3.746 -8.400 16.932 1.00 87.75 365 LEU A CA 1
ATOM 2982 C C . LEU A 1 365 ? -4.879 -7.785 17.754 1.00 87.75 365 LEU A C 1
ATOM 2984 O O . LEU A 1 365 ? -4.959 -8.041 18.955 1.00 87.75 365 LEU A O 1
ATOM 2988 N N . ALA A 1 366 ? -5.767 -7.014 17.120 1.00 89.56 366 ALA A N 1
ATOM 2989 C CA . ALA A 1 366 ? -6.942 -6.464 17.788 1.00 89.56 366 ALA A CA 1
ATOM 2990 C C . ALA A 1 366 ? -7.848 -7.588 18.318 1.00 89.56 366 ALA A C 1
ATOM 2992 O O . ALA A 1 366 ? -8.230 -7.564 19.485 1.00 89.56 366 ALA A O 1
ATOM 2993 N N . ALA A 1 367 ? -8.118 -8.617 17.510 1.00 89.75 367 ALA A N 1
ATOM 2994 C CA . ALA A 1 367 ? -8.933 -9.759 17.924 1.00 89.75 367 ALA A CA 1
ATOM 2995 C C . ALA A 1 367 ? -8.294 -10.566 19.071 1.00 89.75 367 ALA A C 1
ATOM 2997 O O . ALA A 1 367 ? -8.955 -10.836 20.073 1.00 89.75 367 ALA A O 1
ATOM 2998 N N . VAL A 1 368 ? -7.008 -10.919 18.962 1.00 88.25 368 VAL A N 1
ATOM 2999 C CA . VAL A 1 368 ? -6.281 -11.672 20.002 1.00 88.25 368 VAL A CA 1
ATOM 3000 C C . VAL A 1 368 ? -6.208 -10.885 21.306 1.00 88.25 368 VAL A C 1
ATOM 3002 O O . VAL A 1 368 ? -6.340 -11.460 22.384 1.00 88.25 368 VAL A O 1
ATOM 3005 N N . SER A 1 369 ? -6.089 -9.558 21.231 1.00 85.94 369 SER A N 1
ATOM 3006 C CA . SER A 1 369 ? -6.119 -8.714 22.426 1.00 85.94 369 SER A CA 1
ATOM 3007 C C . SER A 1 369 ? -7.456 -8.714 23.167 1.00 85.94 369 SER A C 1
ATOM 3009 O O . SER A 1 369 ? -7.508 -8.260 24.300 1.00 85.94 369 SER A O 1
ATOM 3011 N N . LEU A 1 370 ? -8.519 -9.234 22.555 1.00 87.44 370 LEU A N 1
ATOM 3012 C CA . LEU A 1 370 ? -9.835 -9.420 23.169 1.00 87.44 370 LEU A CA 1
ATOM 3013 C C . LEU A 1 370 ? -10.108 -10.894 23.511 1.00 87.44 370 LEU A C 1
ATOM 3015 O O . LEU A 1 370 ? -11.254 -11.276 23.729 1.00 87.44 370 LEU A O 1
ATOM 3019 N N . GLY A 1 371 ? -9.067 -11.732 23.533 1.00 85.94 371 GLY A N 1
ATOM 3020 C CA . GLY A 1 371 ? -9.158 -13.143 23.905 1.00 85.94 371 GLY A CA 1
ATOM 3021 C C . GLY A 1 371 ? -9.449 -14.103 22.748 1.00 85.94 371 GLY A C 1
ATOM 3022 O O . GLY A 1 371 ? -9.692 -15.280 23.001 1.00 85.94 371 GLY A O 1
ATOM 3023 N N . ALA A 1 372 ? -9.426 -13.647 21.490 1.00 86.62 372 ALA A N 1
ATOM 3024 C CA . ALA A 1 372 ? -9.520 -14.564 20.356 1.00 86.62 372 ALA A CA 1
ATOM 3025 C C . ALA A 1 372 ? -8.252 -15.424 20.227 1.00 86.62 372 ALA A C 1
ATOM 3027 O O . ALA A 1 372 ? -7.138 -14.958 20.464 1.00 86.62 372 ALA A O 1
ATOM 3028 N N . GLU A 1 373 ? -8.412 -16.662 19.770 1.00 84.69 373 GLU A N 1
ATOM 3029 C CA . GLU A 1 373 ? -7.290 -17.537 19.438 1.00 84.69 373 GLU A CA 1
ATOM 3030 C C . GLU A 1 373 ? -7.007 -17.488 17.936 1.00 84.69 373 GLU A C 1
ATOM 3032 O O . GLU A 1 373 ? -7.909 -17.617 17.104 1.00 84.69 373 GLU A O 1
ATOM 3037 N N . CYS A 1 374 ? -5.737 -17.312 17.576 1.00 83.56 374 CYS A N 1
ATOM 3038 C CA . CYS A 1 374 ? -5.299 -17.418 16.192 1.00 83.56 374 CYS A CA 1
ATOM 3039 C C . CYS A 1 374 ? -4.856 -18.866 15.918 1.00 83.56 374 CYS A C 1
ATOM 3041 O O . CYS A 1 374 ? -4.042 -19.394 16.676 1.00 83.56 374 CYS A O 1
ATOM 3043 N N . PRO A 1 375 ? -5.316 -19.517 14.832 1.00 78.69 375 PRO A N 1
ATOM 3044 C CA . PRO A 1 375 ? -4.952 -20.907 14.531 1.00 78.69 375 PRO A CA 1
ATOM 3045 C C . PRO A 1 375 ? -3.490 -21.082 14.075 1.00 78.69 375 PRO A C 1
ATOM 3047 O O . PRO A 1 375 ? -3.085 -22.174 13.682 1.00 78.69 375 PRO A O 1
ATOM 3050 N N . PHE A 1 376 ? -2.706 -20.007 14.071 1.00 85.44 376 PHE A N 1
ATOM 3051 C CA . PHE A 1 376 ? -1.290 -19.969 13.728 1.00 85.44 376 PHE A CA 1
ATOM 3052 C C . PHE A 1 376 ? -0.615 -18.804 14.460 1.00 85.44 376 PHE A C 1
ATOM 3054 O O . PHE A 1 376 ? -1.276 -17.848 14.869 1.00 85.44 376 PHE A O 1
ATOM 3061 N N . GLU A 1 377 ? 0.707 -18.873 14.607 1.00 81.69 377 GLU A N 1
ATOM 3062 C CA . GLU A 1 377 ? 1.492 -17.797 15.209 1.00 81.69 377 GLU A CA 1
ATOM 3063 C C . GLU A 1 377 ? 1.395 -16.515 14.369 1.00 81.69 377 GLU A C 1
ATOM 3065 O O . GLU A 1 377 ? 1.555 -16.537 13.145 1.00 81.69 377 GLU A O 1
ATOM 3070 N N . ILE A 1 378 ? 1.123 -15.386 15.027 1.00 79.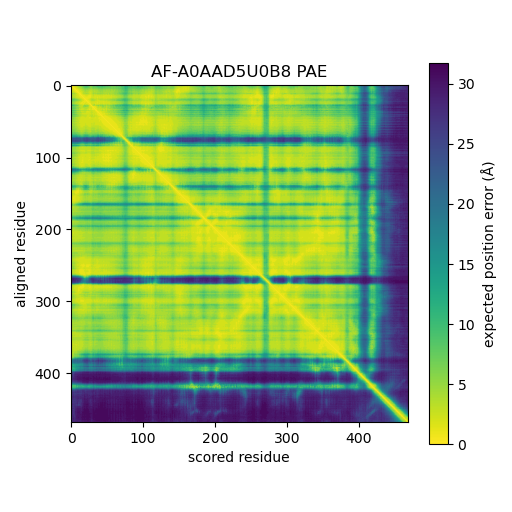44 378 ILE A N 1
ATOM 3071 C CA . ILE A 1 378 ? 1.094 -14.082 14.365 1.00 79.44 378 ILE A CA 1
ATOM 3072 C C . ILE A 1 378 ? 2.531 -13.583 14.248 1.00 79.44 378 ILE A C 1
ATOM 3074 O O . ILE A 1 378 ? 3.156 -13.205 15.238 1.00 79.44 378 ILE A O 1
ATOM 3078 N N . ALA A 1 379 ? 3.040 -13.520 13.022 1.00 72.62 379 ALA A N 1
ATOM 3079 C CA . ALA A 1 379 ? 4.330 -12.910 12.743 1.00 72.62 379 ALA A CA 1
ATOM 3080 C C . ALA A 1 379 ? 4.229 -11.376 12.860 1.00 72.62 379 ALA A C 1
ATOM 3082 O O . ALA A 1 379 ? 3.985 -10.675 11.882 1.00 72.62 379 ALA A O 1
ATOM 3083 N N . LEU A 1 380 ? 4.457 -10.839 14.061 1.00 65.94 380 LEU A N 1
ATOM 3084 C CA . LEU A 1 380 ? 4.309 -9.405 14.386 1.00 65.94 380 LEU A CA 1
ATOM 3085 C C . LEU A 1 380 ? 5.198 -8.463 13.568 1.00 65.94 380 LEU A C 1
ATOM 3087 O O . LEU A 1 380 ? 4.961 -7.258 13.506 1.00 65.94 380 LEU A O 1
ATOM 3091 N N . ASN A 1 381 ? 6.235 -9.025 12.966 1.00 59.00 381 ASN A N 1
ATOM 3092 C CA . ASN A 1 381 ? 7.324 -8.275 12.379 1.00 59.00 381 ASN A CA 1
ATOM 3093 C C . ASN A 1 381 ? 7.264 -8.244 10.854 1.00 59.00 381 ASN A C 1
ATOM 3095 O O . ASN A 1 381 ? 7.945 -7.423 10.253 1.00 59.00 381 ASN A O 1
ATOM 3099 N N . GLY A 1 382 ? 6.505 -9.132 10.201 1.00 50.25 382 GLY A N 1
ATOM 3100 C CA . GLY A 1 382 ? 6.536 -9.246 8.737 1.00 50.25 382 GLY A CA 1
ATOM 3101 C C . GLY A 1 382 ? 7.954 -9.384 8.149 1.00 50.25 382 GLY A C 1
ATOM 3102 O O . GLY A 1 382 ? 8.119 -9.108 6.969 1.00 50.25 382 GLY A O 1
ATOM 3103 N N . GLY A 1 383 ? 8.951 -9.765 8.971 1.00 45.62 383 GLY A N 1
ATOM 3104 C CA . GLY A 1 383 ? 10.389 -9.782 8.664 1.00 45.62 383 GLY A CA 1
ATOM 3105 C C . GLY A 1 383 ? 11.238 -8.596 9.180 1.00 45.62 383 GLY A C 1
ATOM 3106 O O . GLY A 1 383 ? 12.445 -8.577 8.942 1.00 45.62 383 GLY A O 1
ATOM 3107 N N . TYR A 1 384 ? 10.679 -7.640 9.935 1.00 50.16 384 TYR A N 1
ATOM 3108 C CA . TYR A 1 384 ? 11.419 -6.530 10.549 1.00 50.16 384 TYR A CA 1
ATOM 3109 C C . TYR A 1 384 ? 11.005 -6.241 12.008 1.00 50.16 384 TYR A C 1
ATOM 3111 O O . TYR A 1 384 ? 9.815 -6.202 12.309 1.00 50.16 384 TYR A O 1
ATOM 3119 N N . PRO A 1 385 ? 11.950 -5.981 12.926 1.00 47.72 385 PRO A N 1
ATOM 3120 C CA . PRO A 1 385 ? 11.637 -5.670 14.315 1.00 47.72 385 PRO A CA 1
ATOM 3121 C C . PRO A 1 385 ? 10.825 -4.380 14.479 1.00 47.72 385 PRO A C 1
ATOM 3123 O O . PRO A 1 385 ? 11.341 -3.265 14.347 1.00 47.72 385 PRO A O 1
ATOM 3126 N N . THR A 1 386 ? 9.550 -4.543 14.817 1.00 52.62 386 THR A N 1
ATOM 3127 C CA . THR A 1 386 ? 8.688 -3.473 15.324 1.00 52.62 386 THR A CA 1
ATOM 3128 C C . THR A 1 386 ? 8.521 -3.647 16.834 1.00 52.62 386 THR A C 1
ATOM 3130 O O . THR A 1 386 ? 8.562 -4.765 17.341 1.00 52.62 386 THR A O 1
ATOM 3133 N N . ASN A 1 387 ? 8.280 -2.563 17.576 1.00 54.28 387 ASN A N 1
ATOM 3134 C CA . ASN A 1 387 ? 7.917 -2.648 19.000 1.00 54.28 387 ASN A CA 1
ATOM 3135 C C . ASN A 1 387 ? 6.458 -3.109 19.204 1.00 54.28 387 ASN A C 1
ATOM 3137 O O . ASN A 1 387 ? 5.867 -2.865 20.262 1.00 54.28 387 ASN A O 1
ATOM 3141 N N . ARG A 1 388 ? 5.841 -3.751 18.201 1.00 62.00 388 ARG A N 1
ATOM 3142 C CA . ARG A 1 388 ? 4.497 -4.302 18.349 1.00 62.00 388 ARG A CA 1
ATOM 3143 C C . ARG A 1 388 ? 4.561 -5.459 19.322 1.00 62.00 388 ARG A C 1
ATOM 3145 O O . ARG A 1 388 ? 5.237 -6.457 19.095 1.00 62.00 388 ARG A O 1
ATOM 3152 N N . LYS A 1 389 ? 3.837 -5.303 20.417 1.00 64.81 389 LYS A N 1
ATOM 3153 C CA . LYS A 1 389 ? 3.610 -6.353 21.396 1.00 64.81 389 LYS A CA 1
ATOM 3154 C C . LYS A 1 389 ? 2.147 -6.741 21.296 1.00 64.81 389 LYS A C 1
ATOM 3156 O O . LYS A 1 389 ? 1.303 -5.896 21.006 1.00 64.81 389 LYS A O 1
ATOM 3161 N N . VAL A 1 390 ? 1.853 -8.014 21.534 1.00 66.19 390 VAL A N 1
ATOM 3162 C CA . VAL A 1 390 ? 0.469 -8.427 21.769 1.00 66.19 390 VAL A CA 1
ATOM 3163 C C . VAL A 1 390 ? -0.017 -7.671 23.003 1.00 66.19 390 VAL A C 1
ATOM 3165 O O . VAL A 1 390 ? 0.656 -7.674 24.037 1.00 66.19 390 VAL A O 1
ATOM 3168 N N . TYR A 1 391 ? -1.140 -6.969 22.876 1.00 69.44 391 TYR A N 1
ATOM 3169 C CA . TYR A 1 391 ? -1.703 -6.217 23.991 1.00 69.44 391 TYR A CA 1
ATOM 3170 C C . TYR A 1 391 ? -2.209 -7.192 25.059 1.00 69.44 391 TYR A C 1
ATOM 3172 O O . TYR A 1 391 ? -2.771 -8.235 24.706 1.00 69.44 391 TYR A O 1
ATOM 3180 N N . PRO A 1 392 ? -2.031 -6.883 26.354 1.00 63.66 392 PRO A N 1
ATOM 3181 C CA . PRO A 1 392 ? -2.596 -7.712 27.405 1.00 63.66 392 PRO A CA 1
ATOM 3182 C C . PRO A 1 392 ? -4.116 -7.756 27.247 1.00 63.66 392 PRO A C 1
ATOM 3184 O O . PRO A 1 392 ? -4.752 -6.722 27.044 1.00 63.66 392 PRO A O 1
ATOM 3187 N N . VAL A 1 393 ? -4.682 -8.959 27.346 1.00 69.31 393 VAL A N 1
ATOM 3188 C CA . VAL A 1 393 ? -6.130 -9.167 27.257 1.00 69.31 393 VAL A CA 1
ATOM 3189 C C . VAL A 1 393 ? -6.799 -8.440 28.427 1.00 69.31 393 VAL A C 1
ATOM 3191 O O . VAL A 1 393 ? -6.499 -8.819 29.571 1.00 69.31 393 VAL A O 1
ATOM 3194 N N . PRO A 1 394 ? -7.656 -7.422 28.185 1.00 69.50 394 PRO A N 1
ATOM 3195 C CA . PRO A 1 394 ? -8.331 -6.688 29.248 1.00 69.50 394 PRO A CA 1
ATOM 3196 C C . PRO A 1 394 ? -9.156 -7.619 30.133 1.00 69.50 394 PRO A C 1
ATOM 3198 O O . PRO A 1 394 ? -9.820 -8.518 29.617 1.00 69.50 394 PRO A O 1
ATOM 3201 N N . ASP A 1 395 ? -9.172 -7.387 31.446 1.00 68.38 395 ASP A N 1
ATOM 3202 C CA . ASP A 1 395 ? -9.869 -8.275 32.388 1.00 68.38 395 ASP A CA 1
ATOM 3203 C C . ASP A 1 395 ? -11.367 -8.412 32.073 1.00 68.38 395 ASP A C 1
ATOM 3205 O O . ASP A 1 395 ? -11.907 -9.511 32.148 1.00 68.38 395 ASP A O 1
ATOM 3209 N N . TRP A 1 396 ? -12.012 -7.336 31.607 1.00 67.00 396 TRP A N 1
ATOM 3210 C CA . TRP A 1 396 ? -13.420 -7.350 31.184 1.00 67.00 396 TRP A CA 1
ATOM 3211 C C . TRP A 1 396 ? -13.675 -8.212 29.936 1.00 67.00 396 TRP A C 1
ATOM 3213 O O . TRP A 1 396 ? -14.786 -8.694 29.736 1.00 67.00 396 TRP A O 1
ATOM 3223 N N . SER A 1 397 ? -12.656 -8.434 29.098 1.00 67.31 397 SER A N 1
ATOM 3224 C CA . SER A 1 397 ? -12.764 -9.264 27.888 1.00 67.31 397 SER A CA 1
ATOM 3225 C C . SER A 1 397 ? -12.503 -10.749 28.162 1.00 67.31 397 SER A C 1
ATOM 3227 O O . SER A 1 397 ? -12.859 -11.605 27.351 1.00 67.31 397 SER A O 1
ATOM 3229 N N . ARG A 1 398 ? -11.921 -11.082 29.325 1.00 61.12 398 ARG A N 1
ATOM 3230 C CA . ARG A 1 398 ? -11.687 -12.465 29.759 1.00 61.12 398 ARG A CA 1
ATOM 3231 C C . ARG A 1 398 ? -12.990 -13.070 30.259 1.00 61.12 398 ARG A C 1
ATOM 3233 O O . ARG A 1 398 ? -13.234 -13.169 31.460 1.00 61.12 398 ARG A O 1
ATOM 3240 N N . ILE A 1 399 ? -13.833 -13.526 29.344 1.00 50.38 399 ILE A N 1
ATOM 3241 C CA . ILE A 1 399 ? -14.937 -14.393 29.741 1.00 50.38 399 ILE A CA 1
ATOM 3242 C C . ILE A 1 399 ? -14.348 -15.760 30.078 1.00 50.38 399 ILE A C 1
ATOM 3244 O O . ILE A 1 399 ? -13.877 -16.494 29.211 1.00 50.38 399 ILE A O 1
ATOM 3248 N N . SER A 1 400 ? -14.386 -16.108 31.363 1.00 37.72 400 SER A N 1
ATOM 3249 C CA . SER A 1 400 ? -14.250 -17.491 31.799 1.00 37.72 400 SER A CA 1
ATOM 3250 C C . SER A 1 400 ? -15.371 -18.303 31.148 1.00 37.72 400 SER A C 1
ATOM 3252 O O . SER A 1 400 ? -16.538 -18.201 31.526 1.00 37.72 400 SER A O 1
ATOM 3254 N N . PHE A 1 401 ? -15.020 -19.117 30.151 1.00 37.16 401 PHE A N 1
ATOM 3255 C CA . PHE A 1 401 ? -15.952 -20.047 29.507 1.00 37.16 401 PHE A CA 1
ATOM 3256 C C . PHE A 1 401 ? -16.600 -21.033 30.507 1.00 37.16 401 PHE A C 1
ATOM 3258 O O . PHE A 1 401 ? -17.612 -21.645 30.177 1.00 37.16 401 PHE A O 1
ATOM 3265 N N . ASP A 1 402 ? -16.082 -21.130 31.738 1.00 34.50 402 ASP A N 1
ATOM 3266 C CA . ASP A 1 402 ? -16.539 -22.064 32.772 1.00 34.50 402 ASP A CA 1
ATOM 3267 C C . ASP A 1 402 ? -17.548 -21.515 33.803 1.00 34.50 402 ASP A C 1
ATOM 3269 O O . ASP A 1 402 ? -18.142 -22.310 34.533 1.00 34.50 402 ASP A O 1
ATOM 3273 N N . THR A 1 403 ? -17.818 -20.203 33.886 1.00 31.77 403 THR A N 1
ATOM 3274 C CA . THR A 1 403 ? -18.500 -19.648 35.088 1.00 31.77 403 THR A CA 1
ATOM 3275 C C . THR A 1 403 ? -19.863 -18.990 34.873 1.00 31.77 403 THR A C 1
ATOM 3277 O O . THR A 1 403 ? -20.422 -18.441 35.816 1.00 31.77 403 THR A O 1
ATOM 3280 N N . LYS A 1 404 ? -20.472 -19.100 33.684 1.00 32.81 404 LYS A N 1
ATOM 3281 C CA . LYS A 1 404 ? -21.867 -18.651 33.445 1.00 32.81 404 LYS A CA 1
ATOM 3282 C C . LYS A 1 404 ? -22.840 -19.757 33.018 1.00 32.81 404 LYS A C 1
ATOM 3284 O O . LYS A 1 404 ? -23.926 -19.466 32.534 1.00 32.81 404 LYS A O 1
ATOM 3289 N N . ILE A 1 405 ? -22.488 -21.030 33.228 1.00 35.78 405 ILE A N 1
ATOM 3290 C CA . ILE A 1 405 ? -23.417 -22.161 33.015 1.00 35.78 405 ILE A CA 1
ATOM 3291 C C . ILE A 1 405 ? -24.127 -22.587 34.315 1.00 35.78 405 ILE A C 1
ATOM 3293 O O . ILE A 1 405 ? -25.104 -23.330 34.259 1.00 35.78 405 ILE A O 1
ATOM 3297 N N . LYS A 1 406 ? -23.705 -22.106 35.494 1.00 32.47 406 LYS A N 1
ATOM 3298 C CA . LYS A 1 406 ? -24.257 -22.595 36.772 1.00 32.47 406 LYS A CA 1
ATOM 3299 C C . LYS A 1 406 ? -25.223 -21.688 37.520 1.00 32.47 406 LYS A C 1
ATOM 3301 O O . LYS A 1 406 ? -25.860 -22.189 38.438 1.00 32.47 406 LYS A O 1
ATOM 3306 N N . GLU A 1 407 ? -25.432 -20.440 37.117 1.00 36.62 407 GLU A N 1
ATOM 3307 C CA . GLU A 1 407 ? -26.423 -19.597 37.787 1.00 36.62 407 GLU A CA 1
ATOM 3308 C C . GLU A 1 407 ? -27.326 -18.903 36.769 1.00 36.62 407 GLU A C 1
ATOM 3310 O O . GLU A 1 407 ? -26.889 -18.070 35.986 1.00 36.62 407 GLU A O 1
ATOM 3315 N N . GLN A 1 408 ? -28.606 -19.281 36.841 1.00 30.23 408 GLN A N 1
ATOM 3316 C CA . GLN A 1 408 ? -29.764 -18.775 36.100 1.00 30.23 408 GLN A CA 1
ATOM 3317 C C . GLN A 1 408 ? -29.954 -19.348 34.686 1.00 30.23 408 GLN A C 1
ATOM 3319 O O . GLN A 1 408 ? -29.389 -18.908 33.687 1.00 30.23 408 GLN A O 1
ATOM 3324 N N . GLY A 1 409 ? -30.840 -20.348 34.611 1.00 33.91 409 GLY A N 1
ATOM 3325 C CA . GLY A 1 409 ? -31.446 -20.778 33.359 1.00 33.91 409 GLY A CA 1
ATOM 3326 C C . GLY A 1 409 ? -32.133 -19.600 32.662 1.00 33.91 409 GLY A C 1
ATOM 3327 O O . GLY A 1 409 ? -32.845 -18.831 33.301 1.00 33.91 409 GLY A O 1
ATOM 3328 N N . ASN A 1 410 ? -31.925 -19.515 31.346 1.00 32.88 410 ASN A N 1
ATOM 3329 C CA . ASN A 1 410 ? -32.418 -18.497 30.409 1.00 32.88 410 ASN A CA 1
ATOM 3330 C C . ASN A 1 410 ? -31.616 -17.187 30.307 1.00 32.88 410 ASN A C 1
ATOM 3332 O O . ASN A 1 410 ? -32.177 -16.108 30.438 1.00 32.88 410 ASN A O 1
ATOM 3336 N N . ALA A 1 411 ? -30.345 -17.274 29.909 1.00 29.58 411 ALA A N 1
ATOM 3337 C CA . ALA A 1 411 ? -29.768 -16.376 28.901 1.00 29.58 411 ALA A CA 1
ATOM 3338 C C . ALA A 1 411 ? -28.419 -16.936 28.436 1.00 29.58 411 ALA A C 1
ATOM 3340 O O . ALA A 1 411 ? -27.403 -16.792 29.109 1.00 29.58 411 ALA A O 1
ATOM 3341 N N . VAL A 1 412 ? -28.380 -17.564 27.258 1.00 28.30 412 VAL A N 1
ATOM 3342 C CA . VAL A 1 412 ? -27.101 -17.767 26.570 1.00 28.30 412 VAL A CA 1
ATOM 3343 C C . VAL A 1 412 ? -26.633 -16.375 26.156 1.00 28.30 412 VAL A C 1
ATOM 3345 O O . VAL A 1 412 ? -27.173 -15.805 25.208 1.00 28.30 412 VAL A O 1
ATOM 3348 N N . SER A 1 413 ? -25.668 -15.800 26.877 1.00 31.33 413 SER A N 1
ATOM 3349 C CA . SER A 1 413 ? -24.967 -14.595 26.436 1.00 31.33 413 SER A CA 1
ATOM 3350 C C . SER A 1 413 ? -24.165 -14.954 25.185 1.00 31.33 413 SER A C 1
ATOM 3352 O O . SER A 1 413 ? -23.001 -15.344 25.251 1.00 31.33 413 SER A O 1
ATOM 3354 N N . SER A 1 414 ? -24.827 -14.922 24.030 1.00 36.38 414 SER A N 1
ATOM 3355 C CA . SER A 1 414 ? -24.188 -15.123 22.739 1.00 36.38 414 SER A CA 1
ATOM 3356 C C . SER A 1 414 ? -23.321 -13.904 22.451 1.00 36.38 414 SER A C 1
ATOM 3358 O O . SER A 1 414 ? -23.860 -12.808 22.291 1.00 36.38 414 SER A O 1
ATOM 3360 N N . PHE A 1 415 ? -22.005 -14.084 22.353 1.00 39.69 415 PHE A N 1
ATOM 3361 C CA . PHE A 1 415 ? -21.127 -13.065 21.787 1.00 39.69 415 PHE A CA 1
ATOM 3362 C C . PHE A 1 415 ? -21.583 -12.808 20.343 1.00 39.69 415 PHE A C 1
ATOM 3364 O O . PHE A 1 415 ? -21.594 -13.725 19.518 1.00 39.69 415 PHE A O 1
ATOM 3371 N N . ARG A 1 416 ? -22.041 -11.588 20.046 1.00 51.25 416 ARG A N 1
ATOM 3372 C CA . ARG A 1 416 ? -22.480 -11.189 18.702 1.00 51.25 416 ARG A CA 1
ATOM 3373 C C . ARG A 1 416 ? -21.501 -10.175 18.149 1.00 51.25 416 ARG A C 1
ATOM 3375 O O . ARG A 1 416 ? -21.556 -8.998 18.493 1.00 51.25 416 ARG A O 1
ATOM 3382 N N . ILE A 1 417 ? -20.641 -10.623 17.244 1.00 58.28 417 ILE A N 1
ATOM 3383 C CA . ILE A 1 417 ? -19.790 -9.706 16.490 1.00 58.28 417 ILE A CA 1
ATOM 3384 C C . ILE A 1 417 ? -20.655 -9.098 15.383 1.00 58.28 417 ILE A C 1
ATOM 3386 O O . ILE A 1 417 ? -21.250 -9.808 14.567 1.00 58.28 417 ILE A O 1
ATOM 3390 N N . ASN A 1 418 ? -20.746 -7.772 15.373 1.00 68.00 418 ASN A N 1
ATOM 3391 C CA . ASN A 1 418 ? -21.398 -7.025 14.307 1.00 68.00 418 ASN A CA 1
ATOM 3392 C C . ASN A 1 418 ? -20.327 -6.332 13.476 1.00 68.00 418 ASN A C 1
ATOM 3394 O O . ASN A 1 418 ? -19.555 -5.530 13.996 1.00 68.00 418 ASN A O 1
ATOM 3398 N N . ILE A 1 419 ? -20.286 -6.640 12.183 1.00 65.81 419 ILE A N 1
ATOM 3399 C CA . ILE A 1 419 ? -19.337 -6.026 11.256 1.00 65.81 419 ILE A CA 1
ATOM 3400 C C . ILE A 1 419 ? -20.120 -5.118 10.319 1.00 65.81 419 ILE A C 1
ATOM 3402 O O . ILE A 1 419 ? -20.998 -5.564 9.578 1.00 65.81 419 ILE A O 1
ATOM 3406 N N . HIS A 1 420 ? -19.809 -3.827 10.370 1.00 64.12 420 HIS A N 1
ATOM 3407 C CA . HIS A 1 420 ? -20.438 -2.812 9.536 1.00 64.12 420 HIS A CA 1
ATOM 3408 C C . HIS A 1 420 ? -19.488 -2.441 8.403 1.00 64.12 420 HIS A C 1
ATOM 3410 O O . HIS A 1 420 ? -18.412 -1.896 8.643 1.00 64.12 420 HIS A O 1
ATOM 3416 N N . PHE A 1 421 ? -19.894 -2.714 7.165 1.00 44.69 421 PHE A N 1
ATOM 3417 C CA . PHE A 1 421 ? -19.137 -2.308 5.987 1.00 44.69 421 PHE A CA 1
ATOM 3418 C C . PHE A 1 421 ? -19.810 -1.121 5.316 1.00 44.69 421 PHE A C 1
ATOM 3420 O O . PHE A 1 421 ? -20.996 -1.148 4.970 1.00 44.69 421 PHE A O 1
ATOM 3427 N N . ASN A 1 422 ? -19.011 -0.096 5.049 1.00 36.88 422 ASN A N 1
ATOM 3428 C CA . ASN A 1 422 ? -19.399 0.983 4.163 1.00 36.88 422 ASN A CA 1
ATOM 3429 C C . ASN A 1 422 ? -18.825 0.729 2.768 1.00 36.88 422 ASN A C 1
ATOM 3431 O O . ASN A 1 422 ? -17.821 1.323 2.381 1.00 36.88 422 ASN A O 1
ATOM 3435 N N . PHE A 1 423 ? -19.467 -0.143 1.992 1.00 28.53 423 PHE A N 1
ATOM 3436 C CA . PHE A 1 423 ? -19.266 -0.101 0.550 1.00 28.53 423 PHE A CA 1
ATOM 3437 C C . PHE A 1 423 ? -20.028 1.116 0.034 1.00 28.53 423 PHE A C 1
ATOM 3439 O O . PHE A 1 423 ? -21.249 1.072 -0.128 1.00 28.53 423 PHE A O 1
ATOM 3446 N N . LYS A 1 424 ? -19.322 2.216 -0.248 1.00 29.66 424 LYS A N 1
ATOM 3447 C CA . LYS A 1 424 ? -19.830 3.123 -1.275 1.00 29.66 424 LYS A CA 1
ATOM 3448 C C . LYS A 1 424 ? -19.842 2.303 -2.559 1.00 29.66 424 LYS A C 1
ATOM 3450 O O . LYS A 1 424 ? -18.794 2.084 -3.158 1.00 29.66 424 LYS A O 1
ATOM 3455 N N . SER A 1 425 ? -21.017 1.837 -2.971 1.00 26.86 425 SER A N 1
ATOM 3456 C CA . SER A 1 425 ? -21.258 1.507 -4.368 1.00 26.86 425 SER A CA 1
ATOM 3457 C C . SER A 1 425 ? -21.042 2.801 -5.147 1.00 26.86 425 SER A C 1
ATOM 3459 O O . SER A 1 425 ? -21.964 3.604 -5.299 1.00 26.86 425 SER A O 1
ATOM 3461 N N . TYR A 1 426 ? -19.806 3.065 -5.562 1.00 31.17 426 TYR A N 1
ATOM 3462 C CA . TYR A 1 426 ? -19.548 4.080 -6.564 1.00 31.17 426 TYR A CA 1
ATOM 3463 C C . TYR A 1 426 ? -20.256 3.581 -7.819 1.00 31.17 426 TYR A C 1
ATOM 3465 O O . TYR A 1 426 ? -19.812 2.632 -8.459 1.00 31.17 426 TYR A O 1
ATOM 3473 N N . HIS A 1 427 ? -21.428 4.153 -8.098 1.00 26.38 427 HIS A N 1
ATOM 3474 C CA . HIS A 1 427 ? -22.075 4.020 -9.393 1.00 26.38 427 HIS A CA 1
ATOM 3475 C C . HIS A 1 427 ? -21.148 4.695 -10.405 1.00 26.38 427 HIS A C 1
ATOM 3477 O O . HIS A 1 427 ? -21.264 5.889 -10.670 1.00 26.38 427 HIS A O 1
ATOM 3483 N N . GLY A 1 428 ? -20.179 3.942 -10.925 1.00 27.20 428 GLY A N 1
ATOM 3484 C CA . GLY A 1 428 ? -19.569 4.272 -12.201 1.00 27.20 428 GLY A CA 1
ATOM 3485 C C . GLY A 1 428 ? -20.685 4.276 -13.237 1.00 27.20 428 GLY A C 1
ATOM 3486 O O . GLY A 1 428 ? -21.525 3.376 -13.246 1.00 27.20 428 GLY A O 1
ATOM 3487 N N . SER A 1 429 ? -20.749 5.316 -14.062 1.00 28.48 429 SER A N 1
ATOM 3488 C CA . SER A 1 429 ? -21.727 5.413 -15.137 1.00 28.48 429 SER A CA 1
ATOM 3489 C C . SER A 1 429 ? -21.470 4.312 -16.168 1.00 28.48 429 SER A C 1
ATOM 3491 O O . SER A 1 429 ? -20.756 4.521 -17.147 1.00 28.48 429 SER A O 1
ATOM 3493 N N . THR A 1 430 ? -22.058 3.137 -15.983 1.00 28.86 430 THR A N 1
ATOM 3494 C CA . THR A 1 430 ? -22.159 2.115 -17.023 1.00 28.86 430 THR A CA 1
ATOM 3495 C C . THR A 1 430 ? -23.252 2.534 -18.005 1.00 28.86 430 THR A C 1
ATOM 3497 O O . THR A 1 430 ? -24.356 1.997 -18.027 1.00 28.86 430 THR A O 1
ATOM 3500 N N . LYS A 1 431 ? -22.969 3.544 -18.835 1.00 28.50 431 LYS A N 1
ATOM 3501 C CA . LYS A 1 431 ? -23.761 3.756 -20.050 1.00 28.50 431 LYS A CA 1
ATOM 3502 C C . LYS A 1 431 ? -23.390 2.648 -21.039 1.00 28.50 431 LYS A C 1
ATOM 3504 O O . LYS A 1 431 ? -22.262 2.601 -21.510 1.00 28.50 431 LYS A O 1
ATOM 3509 N N . ASN A 1 432 ? -24.373 1.808 -21.356 1.00 27.81 432 ASN A N 1
ATOM 3510 C CA . ASN A 1 432 ? -24.389 0.834 -22.452 1.00 27.81 432 ASN A CA 1
ATOM 3511 C C . ASN A 1 432 ? -23.462 -0.386 -22.332 1.00 27.81 432 ASN A C 1
ATOM 3513 O O . ASN A 1 432 ? -22.557 -0.560 -23.140 1.00 27.81 432 ASN A O 1
ATOM 3517 N N . ILE A 1 433 ? -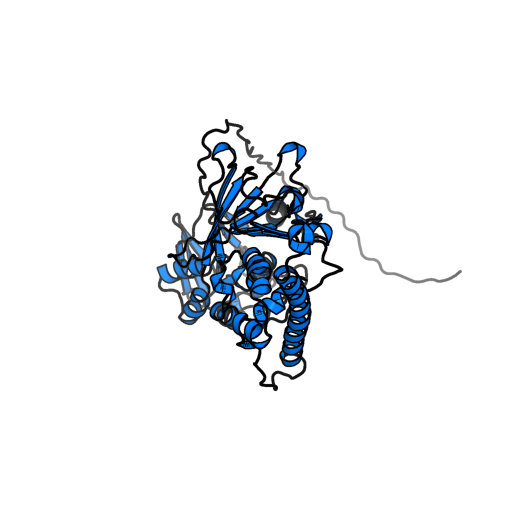23.803 -1.320 -21.441 1.00 27.14 433 ILE A N 1
ATOM 3518 C CA . ILE A 1 433 ? -23.699 -2.754 -21.759 1.00 27.14 433 ILE A CA 1
ATOM 3519 C C . ILE A 1 433 ? -25.027 -3.392 -21.343 1.00 27.14 433 ILE A C 1
ATOM 3521 O O . ILE A 1 433 ? -25.446 -3.284 -20.194 1.00 27.14 433 ILE A O 1
ATOM 3525 N N . GLN A 1 434 ? -25.729 -3.957 -22.321 1.00 24.09 434 GLN A N 1
ATOM 3526 C CA . GLN A 1 434 ? -27.068 -4.525 -22.190 1.00 24.09 434 GLN A CA 1
ATOM 3527 C C . GLN A 1 434 ? -27.167 -5.567 -21.068 1.00 24.09 434 GLN A C 1
ATOM 3529 O O . GLN A 1 434 ? -26.294 -6.418 -20.908 1.00 24.09 434 GLN A O 1
ATOM 3534 N N . ASN A 1 435 ? -28.290 -5.492 -20.351 1.00 25.39 435 ASN A N 1
ATOM 3535 C CA . ASN A 1 435 ? -28.838 -6.458 -19.405 1.00 25.39 435 ASN A CA 1
ATOM 3536 C C . ASN A 1 435 ? -28.396 -7.913 -19.648 1.00 25.39 435 ASN A C 1
ATOM 3538 O O . ASN A 1 435 ? -28.893 -8.591 -20.547 1.00 25.39 435 ASN A O 1
ATOM 3542 N N . ARG A 1 436 ? -27.553 -8.427 -18.752 1.00 23.09 436 ARG A N 1
ATOM 3543 C CA . ARG A 1 436 ? -27.627 -9.821 -18.304 1.00 23.09 436 ARG A CA 1
ATOM 3544 C C . ARG A 1 436 ? -27.717 -9.808 -16.786 1.00 23.09 436 ARG A C 1
ATOM 3546 O O . ARG A 1 436 ? -26.713 -9.686 -16.090 1.00 23.09 436 ARG A O 1
ATOM 3553 N N . GLU A 1 437 ? -28.951 -9.863 -16.300 1.00 23.25 437 GLU A N 1
ATOM 3554 C CA . GLU A 1 437 ? -29.279 -10.112 -14.902 1.00 23.25 437 GLU A CA 1
ATOM 3555 C C . GLU A 1 437 ? -28.654 -11.446 -14.469 1.00 23.25 437 GLU A C 1
ATOM 3557 O O . GLU A 1 437 ? -29.046 -12.512 -14.940 1.00 23.25 437 GLU A O 1
ATOM 3562 N N . PHE A 1 438 ? -27.677 -11.405 -13.565 1.00 22.44 438 PHE A N 1
ATOM 3563 C CA . PHE A 1 438 ? -27.306 -12.585 -12.791 1.00 22.44 438 PHE A CA 1
ATOM 3564 C C . PHE A 1 438 ? -28.258 -12.670 -11.598 1.00 22.44 438 PHE A C 1
ATOM 3566 O O . PHE A 1 438 ? -28.093 -11.986 -10.588 1.00 22.44 438 PHE A O 1
ATOM 3573 N N . HIS A 1 439 ? -29.294 -13.496 -11.746 1.00 22.47 439 HIS A N 1
ATOM 3574 C CA . HIS A 1 439 ? -30.193 -13.876 -10.665 1.00 22.47 439 HIS A CA 1
ATOM 3575 C C . HIS A 1 439 ? -29.409 -14.550 -9.529 1.00 22.47 439 HIS A C 1
ATOM 3577 O O . HIS A 1 439 ? -29.013 -15.710 -9.626 1.00 22.47 439 HIS A O 1
ATOM 3583 N N . LEU A 1 440 ? -29.247 -13.845 -8.408 1.00 23.22 440 LEU A N 1
ATOM 3584 C CA . LEU A 1 440 ? -29.031 -14.464 -7.100 1.00 23.22 440 LEU A CA 1
ATOM 3585 C C . LEU A 1 440 ? -30.349 -15.131 -6.682 1.00 23.22 440 LEU A C 1
ATOM 3587 O O . LEU A 1 440 ? -31.204 -14.515 -6.043 1.00 23.22 440 LEU A O 1
ATOM 3591 N N . GLN A 1 441 ? -30.547 -16.385 -7.090 1.00 22.06 441 GLN A N 1
ATOM 3592 C CA . GLN A 1 441 ? -31.621 -17.213 -6.552 1.00 22.06 441 GLN A CA 1
ATOM 3593 C C . GLN A 1 441 ? -31.376 -17.440 -5.056 1.00 22.06 441 GLN A C 1
ATOM 3595 O O . GLN A 1 441 ? -30.391 -18.050 -4.646 1.00 22.06 441 GLN A O 1
ATOM 3600 N N . LYS A 1 442 ? -32.311 -16.942 -4.243 1.00 25.45 442 LYS A N 1
ATOM 3601 C CA . LYS A 1 442 ? -32.545 -17.393 -2.872 1.00 25.45 442 LYS A CA 1
ATOM 3602 C C . LYS A 1 442 ? -32.845 -18.894 -2.897 1.00 25.45 442 LYS A C 1
ATOM 3604 O O . LYS A 1 442 ? -33.953 -19.281 -3.252 1.00 25.45 442 LYS A O 1
ATOM 3609 N N . SER A 1 443 ? -31.908 -19.723 -2.464 1.00 22.02 443 SER A N 1
ATOM 3610 C CA . SER A 1 443 ? -32.196 -21.091 -2.029 1.00 22.02 443 SER A CA 1
ATOM 3611 C C . SER A 1 443 ? -32.238 -21.104 -0.503 1.00 22.02 443 SER A C 1
ATOM 3613 O O . SER A 1 443 ? -31.224 -21.206 0.183 1.00 22.02 443 SER A O 1
ATOM 3615 N N . ILE A 1 444 ? -33.452 -20.939 0.022 1.00 23.00 444 ILE A N 1
ATOM 3616 C CA . ILE A 1 444 ? -33.819 -21.366 1.371 1.00 23.00 444 ILE A CA 1
ATOM 3617 C C . ILE A 1 444 ? -33.803 -22.895 1.325 1.00 23.00 444 ILE A C 1
ATOM 3619 O O . ILE A 1 444 ? -34.641 -23.494 0.659 1.00 23.00 444 ILE A O 1
ATOM 3623 N N . VAL A 1 445 ? -32.826 -23.518 1.977 1.00 22.83 445 VAL A N 1
ATOM 3624 C CA . VAL A 1 445 ? -32.878 -24.949 2.286 1.00 22.83 445 VAL A CA 1
ATOM 3625 C C . VAL A 1 445 ? -33.316 -25.052 3.739 1.00 22.83 445 VAL A C 1
ATOM 3627 O O . VAL A 1 445 ? -32.551 -24.741 4.652 1.00 22.83 445 VAL A O 1
ATOM 3630 N N . GLU A 1 446 ? -34.574 -25.441 3.938 1.00 24.34 446 GLU A N 1
ATOM 3631 C CA . GLU A 1 446 ? -35.045 -26.009 5.197 1.00 24.34 446 GLU A CA 1
ATOM 3632 C C . GLU A 1 446 ? -34.218 -27.268 5.475 1.00 24.34 446 GLU A C 1
ATOM 3634 O O . GLU A 1 446 ? -34.332 -28.271 4.774 1.00 24.34 446 GLU A O 1
ATOM 3639 N N . LEU A 1 447 ? -33.339 -27.209 6.475 1.00 24.55 447 LEU A N 1
ATOM 3640 C CA . LEU A 1 447 ? -32.706 -28.406 7.012 1.00 24.55 447 LEU A CA 1
ATOM 3641 C C . LEU A 1 447 ? -33.607 -28.972 8.106 1.00 24.55 447 LEU A C 1
ATOM 3643 O O . LEU A 1 447 ? -33.754 -28.396 9.187 1.00 24.55 447 LEU A O 1
ATOM 3647 N N . GLU A 1 448 ? -34.215 -30.111 7.781 1.00 23.80 448 GLU A N 1
ATOM 3648 C CA . GLU A 1 448 ? -34.895 -31.003 8.708 1.00 23.80 448 GLU A CA 1
ATOM 3649 C C . GLU A 1 448 ? -33.999 -31.376 9.902 1.00 23.80 448 GLU A C 1
ATOM 3651 O O . GLU A 1 448 ? -32.775 -31.491 9.815 1.00 23.80 448 GLU A O 1
ATOM 3656 N N . LYS A 1 449 ? -34.655 -31.569 11.049 1.00 24.89 449 LYS A N 1
ATOM 3657 C CA . LYS A 1 449 ? -34.065 -31.923 12.345 1.00 24.89 449 LYS A CA 1
ATOM 3658 C C . LYS A 1 449 ? -33.207 -33.203 12.270 1.00 24.89 449 LYS A C 1
ATOM 3660 O O . LYS A 1 449 ? -33.584 -34.153 11.585 1.00 24.89 449 LYS A O 1
ATOM 3665 N N . PRO A 1 450 ? -32.113 -33.300 13.049 1.00 27.22 450 PRO A N 1
ATOM 3666 C CA . PRO A 1 450 ? -31.240 -34.468 13.036 1.00 27.22 450 PRO A CA 1
ATOM 3667 C C . PRO A 1 450 ? -31.894 -35.674 13.728 1.00 27.22 450 PRO A C 1
ATOM 3669 O O . PRO A 1 450 ? -32.334 -35.585 14.877 1.00 27.22 450 PRO A O 1
ATOM 3672 N N . LYS A 1 451 ? -31.900 -36.829 13.051 1.00 22.88 451 LYS A N 1
ATOM 3673 C CA . LYS A 1 451 ? -32.096 -38.136 13.692 1.00 22.88 451 LYS A CA 1
ATOM 3674 C C . LYS A 1 451 ? -30.797 -38.558 14.378 1.00 22.88 451 LYS A C 1
ATOM 3676 O O . LYS A 1 451 ? -29.734 -38.595 13.766 1.00 22.88 451 LYS A O 1
ATOM 3681 N N . ALA A 1 452 ? -30.914 -38.865 15.664 1.00 22.42 452 ALA A N 1
ATOM 3682 C CA . ALA A 1 452 ? -29.860 -39.411 16.496 1.00 22.42 452 ALA A CA 1
ATOM 3683 C C . ALA A 1 452 ? -29.431 -40.807 16.020 1.00 22.42 452 ALA A C 1
ATOM 3685 O O . ALA A 1 452 ? -30.277 -41.671 15.805 1.00 22.42 452 ALA A O 1
ATOM 3686 N N . HIS A 1 453 ? -28.122 -41.056 15.982 1.00 23.34 453 HIS A N 1
ATOM 3687 C CA . HIS A 1 453 ? -27.574 -42.401 16.126 1.00 23.34 453 HIS A CA 1
ATOM 3688 C C . HIS A 1 453 ? -26.422 -42.374 17.134 1.00 23.34 453 HIS A C 1
ATOM 3690 O O . HIS A 1 453 ? -25.359 -41.808 16.890 1.00 23.34 453 HIS A O 1
ATOM 3696 N N . LEU A 1 454 ? -26.680 -42.981 18.297 1.00 21.02 454 LEU A N 1
ATOM 3697 C CA . LEU A 1 454 ? -25.667 -43.429 19.243 1.00 21.02 454 LEU A CA 1
ATOM 3698 C C . LEU A 1 454 ? -24.761 -44.458 18.560 1.00 21.02 454 LEU A C 1
ATOM 3700 O O . LEU A 1 454 ? -25.269 -45.479 18.105 1.00 21.02 454 LEU A O 1
ATOM 3704 N N . ILE A 1 455 ? -23.442 -44.273 18.638 1.00 23.52 455 ILE A N 1
ATOM 3705 C CA . ILE A 1 455 ? -22.499 -45.395 18.719 1.00 23.52 455 ILE A CA 1
ATOM 3706 C C . ILE A 1 455 ? -21.466 -45.080 19.807 1.00 23.52 455 ILE A C 1
ATOM 3708 O O . ILE A 1 455 ? -20.596 -44.226 19.669 1.00 23.52 455 ILE A O 1
ATOM 3712 N N . SER A 1 456 ? -21.627 -45.785 20.923 1.00 21.19 456 SER A N 1
ATOM 3713 C CA . SER A 1 456 ? -20.637 -46.012 21.976 1.00 21.19 456 SER A CA 1
ATOM 3714 C C . SER A 1 456 ? -19.548 -46.950 21.455 1.00 21.19 456 SER A C 1
ATOM 3716 O O . SER A 1 456 ? -19.892 -47.919 20.784 1.00 21.19 456 SER A O 1
ATOM 3718 N N . MET A 1 457 ? -18.279 -46.744 21.834 1.00 23.22 457 MET A N 1
ATOM 3719 C CA . MET A 1 457 ? -17.428 -47.852 22.292 1.00 23.22 457 MET A CA 1
ATOM 3720 C C . MET A 1 457 ? -16.179 -47.392 23.061 1.00 23.22 457 MET A C 1
ATOM 3722 O O . MET A 1 457 ? -15.691 -46.274 22.932 1.00 23.22 457 MET A O 1
ATOM 3726 N N . LYS A 1 458 ? -15.748 -48.287 23.954 1.00 23.48 458 LYS A N 1
ATOM 3727 C CA . LYS A 1 458 ? -14.923 -48.097 25.153 1.00 23.48 458 LYS A CA 1
ATOM 3728 C C . LYS A 1 458 ? -13.415 -48.019 24.875 1.00 23.48 458 LYS A C 1
ATOM 3730 O O . LYS A 1 458 ? -12.903 -48.633 23.949 1.00 23.48 458 LYS A O 1
ATOM 3735 N N . LYS A 1 459 ? -12.701 -47.391 25.820 1.00 23.83 459 LYS A N 1
ATOM 3736 C CA . LYS A 1 459 ? -11.271 -47.608 26.109 1.00 23.83 459 LYS A CA 1
ATOM 3737 C C . LYS A 1 459 ? -10.997 -49.074 26.490 1.00 23.83 459 LYS A C 1
ATOM 3739 O O . LYS A 1 459 ? -11.676 -49.594 27.375 1.00 23.83 459 LYS A O 1
ATOM 3744 N N . SER A 1 460 ? -9.904 -49.659 25.997 1.00 24.39 460 SER A N 1
ATOM 3745 C CA . SER A 1 460 ? -9.163 -50.693 26.736 1.00 24.39 460 SER A CA 1
ATOM 3746 C C . SER A 1 460 ? -7.650 -50.594 26.507 1.00 24.39 460 SER A C 1
ATOM 3748 O O . SER A 1 460 ? -7.177 -50.164 25.460 1.00 24.39 460 SER A O 1
ATOM 3750 N N . ARG A 1 461 ? -6.912 -50.93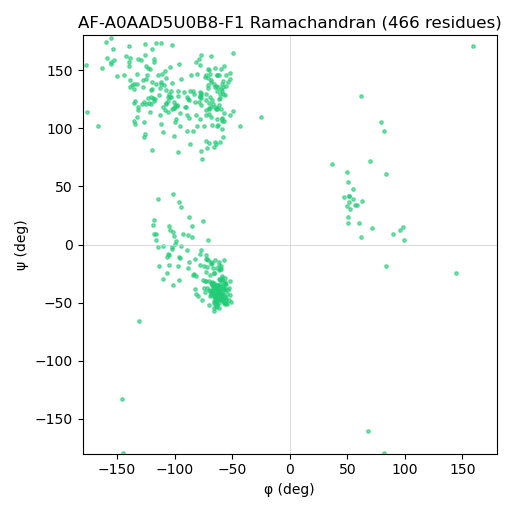2 27.567 1.00 25.88 461 ARG A N 1
ATOM 3751 C CA . ARG A 1 461 ? -5.456 -50.840 27.752 1.00 25.88 461 ARG A CA 1
ATOM 3752 C C . ARG A 1 461 ? -4.689 -51.968 27.027 1.00 25.88 461 ARG A C 1
ATOM 3754 O O . ARG A 1 461 ? -5.273 -52.997 26.711 1.00 25.88 461 ARG A O 1
ATOM 3761 N N . LYS A 1 462 ? -3.373 -51.748 26.847 1.00 26.56 462 LYS A N 1
ATOM 3762 C CA . LYS A 1 462 ? -2.313 -52.697 26.411 1.00 26.56 462 LYS A CA 1
ATOM 3763 C C . LYS A 1 462 ? -2.308 -54.032 27.198 1.00 26.56 462 LYS A C 1
ATOM 3765 O O . LYS A 1 462 ? -2.844 -54.061 28.307 1.00 26.56 462 LYS A O 1
ATOM 3770 N N . PRO A 1 463 ? -1.606 -55.078 26.704 1.00 29.45 463 PRO A N 1
ATOM 3771 C CA . PRO A 1 463 ? -0.204 -55.296 27.121 1.00 29.45 463 PRO A CA 1
ATOM 3772 C C . PRO A 1 463 ? 0.773 -55.745 26.002 1.00 29.45 463 PRO A C 1
ATOM 3774 O O . PRO A 1 463 ? 0.382 -56.020 24.874 1.00 29.45 463 PRO A O 1
ATOM 3777 N N . LEU A 1 464 ? 2.067 -55.750 26.359 1.00 30.83 464 LEU A N 1
ATOM 3778 C CA . LEU A 1 464 ? 3.246 -56.207 25.604 1.00 30.83 464 LEU A CA 1
ATOM 3779 C C . LEU A 1 464 ? 3.340 -57.742 25.445 1.00 30.83 464 LEU A C 1
ATOM 3781 O O . LEU A 1 464 ? 3.011 -58.446 26.392 1.00 30.83 464 LEU A O 1
ATOM 3785 N N . GLN A 1 465 ? 3.962 -58.208 24.349 1.00 26.09 465 GLN A N 1
ATOM 3786 C CA . GLN A 1 465 ? 4.917 -59.347 24.235 1.00 26.09 465 GLN A CA 1
ATOM 3787 C C . GLN A 1 465 ? 5.411 -59.398 22.767 1.00 26.09 465 GLN A C 1
ATOM 3789 O O . GLN A 1 465 ? 4.586 -59.309 21.867 1.00 26.09 465 GLN A O 1
ATOM 3794 N N . ARG A 1 466 ? 6.691 -59.157 22.442 1.00 28.98 466 ARG A N 1
ATOM 3795 C CA . ARG A 1 466 ? 7.903 -60.017 22.427 1.00 28.98 466 ARG A CA 1
ATOM 3796 C C . ARG A 1 466 ? 7.881 -61.240 21.481 1.00 28.98 466 ARG A C 1
ATOM 3798 O O . ARG A 1 466 ? 7.012 -62.091 21.588 1.00 28.98 466 ARG A O 1
ATOM 3805 N N . ASP A 1 467 ? 8.953 -61.271 20.677 1.00 32.28 467 ASP A N 1
ATOM 3806 C CA . ASP A 1 467 ? 9.650 -62.365 19.974 1.00 32.28 467 ASP A CA 1
ATOM 3807 C C . ASP A 1 467 ? 9.069 -62.915 18.653 1.00 32.28 467 ASP A C 1
ATOM 3809 O O . ASP A 1 467 ? 8.149 -63.729 18.640 1.00 32.28 467 ASP A O 1
ATOM 3813 N N . LYS A 1 468 ? 9.693 -62.563 17.518 1.00 34.88 468 LYS A N 1
ATOM 3814 C CA . LYS A 1 468 ? 10.887 -63.238 16.967 1.00 34.88 468 LYS A CA 1
ATOM 3815 C C . LYS A 1 468 ? 11.648 -62.327 16.009 1.00 34.88 468 LYS A C 1
ATOM 3817 O O . LYS A 1 468 ? 10.984 -61.482 15.369 1.00 34.88 468 LYS A O 1
#